Protein AF-A0A2B0JDZ2-F1 (afdb_monomer_lite)

Radius of gyration: 26.13 Å; chains: 1; bounding box: 60×70×42 Å

Foldseek 3Di:
DPPPQPCPLDVVQDDWDDFFDDFDDDDDDPVLVVLLVLLQVLLVCQWVLCWVVSVVLVVLSVVLSPDPDLVVSLVSLVVNLVSLVVSVVVCVVCLPPPRPDVLSNCLLVQCVLVSVLVSVLSVVVSCVSVPLDDPVRNVVSSVVSSVSSVVSLVSNLVSVVVCCVVSVHDRRRSCVVSNPDDDPGDDDTHGHDDDDWFWDQDARPDWLCVLQVRQVHHSVVQCVQVVNPDRDDDHRDTGDGNTPDDDDDDPDDLDDQDPLLVLLQVLLVVLAQQADDVLDQDSVHDAFQSSLQNSNCPSVNNDGADRAQQRNVVAADFDDPVSDDRQKKWWFDDPPDTHGIFTDHDPQKTWGQDNSGIDIDHCPDPRNVVGTDTIHDRDD

pLDDT: mean 74.45, std 18.08, range [28.39, 98.25]

Organism: Priestia megaterium (NCBI:txid1404)

Secondary structure (DSSP, 8-state):
-----THHHHHTT---S----------S-HHHHHHHHHHHHHHHHHHHHHHHHHHHHHHHHHHHTT---HHHHHHHHHHHHHHHHHHHHHHHHH-----S-HHHHTTTTSSHHHHHHHHHHHHHHHHHHHTSS-HHHHHHHHHHHHHHHHHHHHHHHHHHHHHHHHH-PPPPHHHHGGGT----S------------S-EE--TT--HHHHHHHTT--HHHHHHHTT-SSS---TT-EE-----------STTS-PPPHHHHHHHHHHHHTTTPPB-TT-EETTEE-HHHHHHHHHHHTTT-----SSHHHHTTSSEEE-GGG--TTPEEEEEETTEEEEEEEE-STTEEEEEETTEEEEEETTSHHHHHHEEEEEE---

Sequence (380 aa):
MKKEKLLVPFIAASVLVGASVTTPVFSHSAYAASSVSVYQKDVNSLADYYAPFYKTVEKKLKEIEGIKDDEKALAAYDQLADQIDQFLTKTDKNYAMNHLNSEADQLQGYLYDSLIALYNYIVDLEDYAYGDVSDAEFNKISANFEKEINAYNTQFQQKAKSYKTKRKVTFNANMSYLLDEDIQPSPTAPSTPADSNGTYTVKKGDTLTAVAKKYGMTVAELKKLNNLKTDALKVGQVLKVKSASAPSPAPAPQTSVSAKQQQIVSYAKTLIGKPYKYGGTTPKGFDVSGYTQYVYKNAGSNISIPRTVADQYKSGTDVKQNSLQAGDLVFFKNGKSVSVVGIYLDKQEFIYVSSKGVKTQSLSTAYWKNSYAGAKRIIK

Structure (mmCIF, N/CA/C/O backbone):
data_AF-A0A2B0JDZ2-F1
#
_entry.id   AF-A0A2B0JDZ2-F1
#
loop_
_atom_site.group_PDB
_atom_site.id
_atom_site.type_symbol
_atom_site.label_atom_id
_atom_site.label_alt_id
_atom_site.label_comp_id
_atom_site.label_asym_id
_atom_site.label_entity_id
_atom_site.label_seq_id
_atom_site.pdbx_PDB_ins_code
_atom_site.Cartn_x
_atom_site.Cartn_y
_atom_site.Cartn_z
_atom_site.occupancy
_atom_site.B_iso_or_equiv
_atom_site.auth_seq_id
_atom_site.auth_comp_id
_atom_site.auth_asym_id
_atom_site.auth_atom_id
_atom_site.pdbx_PDB_model_num
ATOM 1 N N . MET A 1 1 ? 4.228 33.538 -16.656 1.00 50.81 1 MET A N 1
ATOM 2 C CA . MET A 1 1 ? 4.684 33.400 -15.262 1.00 50.81 1 MET A CA 1
ATOM 3 C C . MET A 1 1 ? 5.861 34.337 -15.017 1.00 50.81 1 MET A C 1
ATOM 5 O O . MET A 1 1 ? 6.733 34.474 -15.872 1.00 50.81 1 MET A O 1
ATOM 9 N N . LYS A 1 2 ? 5.920 35.007 -13.855 1.00 41.16 2 LYS A N 1
ATOM 10 C CA . LYS A 1 2 ? 7.192 35.597 -13.392 1.00 41.16 2 LYS A CA 1
ATOM 11 C C . LYS A 1 2 ? 8.167 34.453 -13.082 1.00 41.16 2 LYS A C 1
ATOM 13 O O . LYS A 1 2 ? 7.737 33.353 -12.758 1.00 41.16 2 LYS A O 1
ATOM 18 N N . LYS A 1 3 ? 9.476 34.701 -13.190 1.00 44.41 3 LYS A N 1
ATOM 19 C CA . LYS A 1 3 ? 10.534 33.669 -13.110 1.00 44.41 3 LYS A CA 1
ATOM 20 C C . LYS A 1 3 ? 10.849 33.207 -11.676 1.00 44.41 3 LYS A C 1
ATOM 22 O O . LYS A 1 3 ? 12.017 33.095 -11.303 1.00 44.41 3 LYS A O 1
ATOM 27 N N . GLU A 1 4 ? 9.820 32.956 -10.878 1.00 47.09 4 GLU A N 1
ATOM 28 C CA . GLU A 1 4 ? 9.943 32.293 -9.582 1.00 47.09 4 GLU A CA 1
ATOM 29 C C . GLU A 1 4 ? 10.121 30.794 -9.850 1.00 47.09 4 GLU A C 1
ATOM 31 O O . GLU A 1 4 ? 9.241 30.104 -10.356 1.00 47.09 4 GLU A O 1
ATOM 36 N N . LYS A 1 5 ? 11.360 30.333 -9.661 1.00 50.22 5 LYS A N 1
ATOM 37 C CA . LYS A 1 5 ? 11.836 29.029 -10.129 1.00 50.22 5 LYS A CA 1
ATOM 38 C C . LYS A 1 5 ? 11.251 27.899 -9.278 1.00 50.22 5 LYS A C 1
ATOM 40 O O . LYS A 1 5 ? 11.572 27.828 -8.093 1.00 50.22 5 LYS A O 1
ATOM 45 N N . LEU A 1 6 ? 10.533 26.960 -9.899 1.00 50.97 6 LEU A N 1
ATOM 46 C CA . LEU A 1 6 ? 10.025 25.754 -9.223 1.00 50.97 6 LEU A CA 1
ATOM 47 C C . LEU A 1 6 ? 11.121 24.874 -8.594 1.00 50.97 6 LEU A C 1
ATOM 49 O O . LEU A 1 6 ? 10.815 24.105 -7.686 1.00 50.97 6 LEU A O 1
ATOM 53 N N . LEU A 1 7 ? 12.380 25.017 -9.034 1.00 45.81 7 LEU A N 1
ATOM 54 C CA . LEU A 1 7 ? 13.551 24.279 -8.545 1.00 45.81 7 LEU A CA 1
ATOM 55 C C . LEU A 1 7 ? 13.586 24.099 -7.016 1.00 45.81 7 LEU A C 1
ATOM 57 O O . LEU A 1 7 ? 13.922 23.022 -6.531 1.00 45.81 7 LEU A O 1
ATOM 61 N N . VAL A 1 8 ? 13.327 25.170 -6.257 1.00 40.78 8 VAL A N 1
ATOM 62 C CA . VAL A 1 8 ? 13.755 25.276 -4.850 1.00 40.78 8 VAL A CA 1
ATOM 63 C C . VAL A 1 8 ? 13.107 24.229 -3.927 1.00 40.78 8 VAL A C 1
ATOM 65 O O . VAL A 1 8 ? 13.860 23.445 -3.342 1.00 40.78 8 VAL A O 1
ATOM 68 N N . PRO A 1 9 ? 11.766 24.134 -3.811 1.00 45.25 9 PRO A N 1
ATOM 69 C CA . PRO A 1 9 ? 11.141 23.181 -2.896 1.00 45.25 9 PRO A CA 1
ATOM 70 C C . PRO A 1 9 ? 11.317 21.720 -3.335 1.00 45.25 9 PRO A C 1
ATOM 72 O O . PRO A 1 9 ? 11.381 20.831 -2.488 1.00 45.25 9 PRO A O 1
ATOM 75 N N . PHE A 1 10 ? 11.426 21.446 -4.642 1.00 42.94 10 PHE A N 1
ATOM 76 C CA . PHE A 1 10 ? 11.570 20.072 -5.128 1.00 42.94 10 PHE A CA 1
ATOM 77 C C . PHE A 1 10 ? 12.991 19.526 -4.939 1.00 42.94 10 PHE A C 1
ATOM 79 O O . PHE A 1 10 ? 13.158 18.377 -4.524 1.00 42.94 10 PHE A O 1
ATOM 86 N N . ILE A 1 11 ? 14.023 20.345 -5.182 1.00 38.47 11 ILE A N 1
ATOM 87 C CA . ILE A 1 11 ? 15.432 19.951 -5.008 1.00 38.47 11 ILE A CA 1
ATOM 88 C C . ILE A 1 11 ? 15.762 19.648 -3.539 1.00 38.47 11 ILE A C 1
ATOM 90 O O . ILE A 1 11 ? 16.586 18.775 -3.281 1.00 38.47 11 ILE A O 1
ATOM 94 N N . ALA A 1 12 ? 15.077 20.277 -2.577 1.00 39.03 12 ALA A N 1
ATOM 95 C CA . ALA A 1 12 ? 15.267 20.016 -1.146 1.00 39.03 12 ALA A CA 1
ATOM 96 C C . ALA A 1 12 ? 14.978 18.558 -0.714 1.00 39.03 12 ALA A C 1
ATOM 98 O O . ALA A 1 12 ? 15.456 18.131 0.335 1.00 39.03 12 ALA A O 1
ATOM 99 N N . ALA A 1 13 ? 14.229 17.787 -1.512 1.00 38.97 13 ALA A N 1
ATOM 100 C CA . ALA A 1 13 ? 13.914 16.380 -1.239 1.00 38.97 13 ALA A CA 1
ATOM 101 C C . ALA A 1 13 ? 14.207 15.427 -2.415 1.00 38.97 13 ALA A C 1
ATOM 103 O O . ALA A 1 13 ? 13.810 14.261 -2.366 1.00 38.97 13 ALA A O 1
ATOM 104 N N . SER A 1 14 ? 14.894 15.897 -3.466 1.00 39.44 14 SER A N 1
ATOM 105 C CA . SER A 1 14 ? 15.041 15.147 -4.722 1.00 39.44 14 SER A CA 1
ATOM 106 C C . SER A 1 14 ? 16.469 15.109 -5.254 1.00 39.44 14 SER A C 1
ATOM 108 O O . SER A 1 14 ? 16.944 16.052 -5.887 1.00 39.44 14 SER A O 1
ATOM 110 N N . VAL A 1 15 ? 17.094 13.940 -5.138 1.00 40.09 15 VAL A N 1
ATOM 111 C CA . VAL A 1 15 ? 18.116 13.473 -6.083 1.00 40.09 15 VAL A CA 1
ATOM 112 C C . VAL A 1 15 ? 17.868 12.004 -6.338 1.00 40.09 15 VAL A C 1
ATOM 114 O O . VAL A 1 15 ? 17.751 11.240 -5.384 1.00 40.09 15 VAL A O 1
ATOM 117 N N . LEU A 1 16 ? 17.907 11.573 -7.599 1.00 42.62 16 LEU A N 1
ATOM 118 C CA . LEU A 1 16 ? 18.257 10.192 -7.901 1.00 42.62 16 LEU A CA 1
ATOM 119 C C . LEU A 1 16 ? 18.940 10.005 -9.260 1.00 42.62 16 LEU A C 1
ATOM 121 O O . LEU A 1 16 ? 18.457 9.340 -10.179 1.00 42.62 16 LEU A O 1
ATOM 125 N N . VAL A 1 17 ? 20.202 10.429 -9.312 1.00 30.77 17 VAL A N 1
ATOM 126 C CA . VAL A 1 17 ? 21.227 9.749 -10.126 1.00 30.77 17 VAL A CA 1
ATOM 127 C C . VAL A 1 17 ? 21.518 8.365 -9.486 1.00 30.77 17 VAL A C 1
ATOM 129 O O . VAL A 1 17 ? 20.964 8.026 -8.442 1.00 30.77 17 VAL A O 1
ATOM 132 N N . GLY A 1 18 ? 22.271 7.467 -10.123 1.00 36.53 18 GLY A N 1
ATOM 133 C CA . GLY A 1 18 ? 22.670 6.199 -9.479 1.00 36.53 18 GLY A CA 1
ATOM 134 C C . GLY A 1 18 ? 23.781 6.394 -8.423 1.00 36.53 18 GLY A C 1
ATOM 135 O O . GLY A 1 18 ? 24.795 6.949 -8.841 1.00 36.53 18 GLY A O 1
ATOM 136 N N . ALA A 1 19 ? 23.699 6.034 -7.111 1.00 35.97 19 ALA A N 1
ATOM 137 C CA . ALA A 1 19 ? 23.333 4.763 -6.381 1.00 35.97 19 ALA A CA 1
ATOM 138 C C . ALA A 1 19 ? 24.567 3.858 -5.964 1.00 35.97 19 ALA A C 1
ATOM 140 O O . ALA A 1 19 ? 25.571 4.474 -5.642 1.00 35.97 19 ALA A O 1
ATOM 141 N N . SER A 1 20 ? 24.677 2.506 -5.817 1.00 34.69 20 SER A N 1
ATOM 142 C CA . SER A 1 20 ? 24.104 1.259 -6.416 1.00 34.69 20 SER A CA 1
ATOM 143 C C . SER A 1 20 ? 23.889 0.054 -5.444 1.00 34.69 20 SER A C 1
ATOM 145 O O . SER A 1 20 ? 23.858 0.220 -4.228 1.00 34.69 20 SER A O 1
ATOM 147 N N . VAL A 1 21 ? 23.778 -1.194 -5.955 1.00 34.66 21 VAL A N 1
ATOM 148 C CA . VAL A 1 21 ? 23.791 -2.459 -5.171 1.00 34.66 21 VAL A CA 1
ATOM 149 C C . VAL A 1 21 ? 25.214 -2.974 -4.878 1.00 34.66 21 VAL A C 1
ATOM 151 O O . VAL A 1 21 ? 25.936 -3.360 -5.794 1.00 34.66 21 VAL A O 1
ATOM 154 N N . THR A 1 22 ? 25.562 -3.118 -3.597 1.00 37.09 22 THR A N 1
ATOM 155 C CA . THR A 1 22 ? 26.542 -4.106 -3.105 1.00 37.09 22 THR A CA 1
ATOM 156 C C . THR A 1 22 ? 25.932 -4.868 -1.925 1.00 37.09 22 THR A C 1
ATOM 158 O O . THR A 1 22 ? 25.269 -4.285 -1.068 1.00 37.09 22 THR A O 1
ATOM 161 N N . THR A 1 23 ? 26.112 -6.190 -1.879 1.00 45.22 23 THR A N 1
ATOM 162 C CA . THR A 1 23 ? 25.596 -7.042 -0.792 1.00 45.22 23 THR A CA 1
ATOM 163 C C . THR A 1 23 ? 26.747 -7.501 0.106 1.00 45.22 23 THR A C 1
ATOM 165 O O . THR A 1 23 ? 27.585 -8.272 -0.371 1.00 45.22 23 THR A O 1
ATOM 168 N N . PRO A 1 24 ? 26.820 -7.093 1.387 1.00 40.03 24 PRO A N 1
ATOM 169 C CA . PRO A 1 24 ? 27.804 -7.654 2.307 1.00 40.03 24 PRO A CA 1
ATOM 170 C C . PRO A 1 24 ? 27.497 -9.131 2.584 1.00 40.03 24 PRO A C 1
ATOM 172 O O . PRO A 1 24 ? 26.352 -9.516 2.826 1.00 40.03 24 PRO A O 1
ATOM 175 N N . VAL A 1 25 ? 28.535 -9.966 2.556 1.00 36.34 25 VAL A N 1
ATOM 176 C 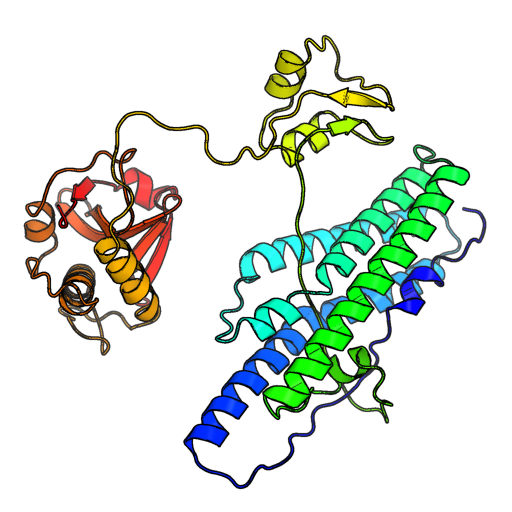CA . VAL A 1 25 ? 28.424 -11.405 2.820 1.00 36.34 25 VAL A CA 1
ATOM 177 C C . VAL A 1 25 ? 28.430 -11.644 4.331 1.00 36.34 25 VAL A C 1
ATOM 179 O O . VAL A 1 25 ? 29.441 -11.418 4.991 1.00 36.34 25 VAL A O 1
ATOM 182 N N . PHE A 1 26 ? 27.313 -12.124 4.883 1.00 44.72 26 PHE A N 1
ATOM 183 C CA . PHE A 1 26 ? 27.196 -12.466 6.305 1.00 44.72 26 PHE A CA 1
ATOM 184 C C . PHE A 1 26 ? 27.362 -13.972 6.554 1.00 44.72 26 PHE A C 1
ATOM 186 O O . PHE A 1 26 ? 26.640 -14.798 6.002 1.00 44.72 26 PHE A O 1
ATOM 193 N N . SER A 1 27 ? 28.288 -14.321 7.447 1.00 39.69 27 SER A N 1
ATOM 194 C CA . SER A 1 27 ? 28.737 -15.688 7.750 1.00 39.69 27 SER A CA 1
ATOM 195 C C . SER A 1 27 ? 28.073 -16.307 8.995 1.00 39.69 27 SER A C 1
ATOM 197 O O . SER A 1 27 ? 28.749 -16.852 9.862 1.00 39.69 27 SER A O 1
ATOM 199 N N . HIS A 1 28 ? 26.743 -16.213 9.112 1.00 41.97 28 HIS A N 1
ATOM 200 C CA . HIS A 1 28 ? 25.982 -16.757 10.252 1.00 41.97 28 HIS A CA 1
ATOM 201 C C . HIS A 1 28 ? 24.778 -17.612 9.802 1.00 41.97 28 HIS A C 1
ATOM 203 O O . HIS A 1 28 ? 24.464 -17.683 8.617 1.00 41.97 28 HIS A O 1
ATOM 209 N N . SER A 1 29 ? 24.155 -18.325 10.751 1.00 50.38 29 SER A N 1
ATOM 210 C CA . SER A 1 29 ? 23.296 -19.504 10.520 1.00 50.38 29 SER A CA 1
ATOM 211 C C . SER A 1 29 ? 22.207 -19.360 9.440 1.00 50.38 29 SER A C 1
ATOM 213 O O . SER A 1 29 ? 21.627 -18.294 9.236 1.00 50.38 29 SER A O 1
ATOM 215 N N . ALA A 1 30 ? 21.861 -20.479 8.789 1.00 38.38 30 ALA A N 1
ATOM 216 C CA . ALA A 1 30 ? 20.940 -20.516 7.646 1.00 38.38 30 ALA A CA 1
ATOM 217 C C . ALA A 1 30 ? 19.572 -19.842 7.899 1.00 38.38 30 ALA A C 1
ATOM 219 O O . ALA A 1 30 ? 19.013 -19.229 6.991 1.00 38.38 30 ALA A O 1
ATOM 220 N N . TYR A 1 31 ? 19.048 -19.891 9.130 1.00 39.59 31 TYR A N 1
ATOM 221 C CA . TYR A 1 31 ? 17.809 -19.194 9.499 1.00 39.59 31 TYR A CA 1
ATOM 222 C C . TYR A 1 31 ? 17.978 -17.662 9.501 1.00 39.59 31 TYR A C 1
ATOM 224 O O . TYR A 1 31 ? 17.143 -16.944 8.943 1.00 39.59 31 TYR A O 1
ATOM 232 N N . ALA A 1 32 ? 19.088 -17.156 10.051 1.00 46.41 32 ALA A N 1
ATOM 233 C CA . ALA A 1 32 ? 19.432 -15.736 10.002 1.00 46.41 32 ALA A CA 1
ATOM 234 C C . ALA A 1 32 ? 19.662 -15.274 8.552 1.00 46.41 32 ALA A C 1
ATOM 236 O O . ALA A 1 32 ? 19.074 -14.284 8.125 1.00 46.41 32 ALA A O 1
ATOM 237 N N . ALA A 1 33 ? 20.410 -16.046 7.756 1.00 49.31 33 ALA A N 1
ATOM 238 C CA . ALA A 1 33 ? 20.608 -15.764 6.333 1.00 49.31 33 ALA A CA 1
ATOM 239 C C . ALA A 1 33 ? 19.276 -15.715 5.554 1.00 49.31 33 ALA A C 1
ATOM 241 O O . ALA A 1 33 ? 19.054 -14.802 4.759 1.00 49.31 33 ALA A O 1
ATOM 242 N N . SER A 1 34 ? 18.349 -16.644 5.825 1.00 52.12 34 SER A N 1
ATOM 243 C CA . SER A 1 34 ? 17.035 -16.671 5.166 1.00 52.12 34 SER A CA 1
ATOM 244 C C . SER A 1 34 ? 16.142 -15.475 5.525 1.00 52.12 34 SER A C 1
ATOM 246 O O . SER A 1 34 ? 15.465 -14.936 4.651 1.00 52.12 34 SER A O 1
ATOM 248 N N . SER A 1 35 ? 16.167 -15.006 6.778 1.00 61.12 35 SER A N 1
ATOM 249 C CA . SER A 1 35 ? 15.350 -13.863 7.215 1.00 61.12 35 SER A CA 1
ATOM 250 C C . SER A 1 35 ? 15.928 -12.524 6.744 1.00 61.12 35 SER A C 1
ATOM 252 O O . SER A 1 35 ? 15.179 -11.680 6.254 1.00 61.12 35 SER A O 1
ATOM 254 N N . VAL A 1 36 ? 17.256 -12.365 6.766 1.00 63.78 36 VAL A N 1
ATOM 255 C CA . VAL A 1 36 ? 17.955 -11.229 6.134 1.00 63.78 36 VAL A CA 1
ATOM 256 C C . VAL A 1 36 ? 17.668 -11.183 4.626 1.00 63.78 36 VAL A C 1
ATOM 258 O O . VAL A 1 36 ? 17.375 -10.113 4.100 1.00 63.78 36 VAL A O 1
ATOM 261 N N . SER A 1 37 ? 17.649 -12.330 3.935 1.00 65.19 37 SER A N 1
ATOM 262 C CA . SER A 1 37 ? 17.289 -12.406 2.509 1.00 65.19 37 SER A CA 1
ATOM 263 C C . SER A 1 37 ? 15.854 -11.933 2.222 1.00 65.19 37 SER A C 1
ATOM 265 O O . SER A 1 37 ? 15.642 -11.210 1.247 1.00 65.19 37 SER A O 1
ATOM 267 N N . VAL A 1 38 ? 14.878 -12.255 3.083 1.00 70.12 38 VAL A N 1
ATOM 268 C CA . VAL A 1 38 ? 13.500 -11.736 2.964 1.00 70.12 38 VAL A CA 1
ATOM 269 C C . VAL A 1 38 ? 13.460 -10.218 3.155 1.00 70.12 38 VAL A C 1
ATOM 271 O O . VAL A 1 38 ? 12.915 -9.519 2.305 1.00 70.12 38 VAL A O 1
ATOM 274 N N . TYR A 1 39 ? 14.090 -9.681 4.204 1.00 81.38 39 TYR A N 1
ATOM 275 C CA . TYR A 1 39 ? 14.087 -8.232 4.452 1.00 81.38 39 TYR A CA 1
ATOM 276 C C . TYR A 1 39 ? 14.849 -7.435 3.385 1.00 81.38 39 TYR A C 1
ATOM 278 O O . TYR A 1 39 ? 14.461 -6.306 3.081 1.00 81.38 39 TYR A O 1
ATOM 286 N N . GLN A 1 40 ? 15.900 -8.018 2.798 1.00 77.19 40 GLN A N 1
ATOM 287 C CA . GLN A 1 40 ? 16.617 -7.441 1.663 1.00 77.19 40 GLN A CA 1
ATOM 288 C C . GLN A 1 40 ? 15.743 -7.449 0.406 1.00 77.19 40 GLN A C 1
ATOM 290 O O . GLN A 1 40 ? 15.742 -6.479 -0.344 1.00 77.19 40 GLN A O 1
ATOM 295 N N . LYS A 1 41 ? 14.962 -8.516 0.186 1.00 78.56 41 LYS A N 1
ATOM 296 C CA . LYS A 1 41 ? 13.999 -8.581 -0.916 1.00 78.56 41 LYS A CA 1
ATOM 297 C C . LYS A 1 41 ? 12.898 -7.530 -0.767 1.00 78.56 41 LYS A C 1
ATOM 299 O O . LYS A 1 41 ? 12.553 -6.915 -1.771 1.00 78.56 41 LYS A O 1
ATOM 304 N N . ASP A 1 42 ? 12.375 -7.301 0.438 1.00 79.31 42 ASP A N 1
ATOM 305 C CA . ASP A 1 42 ? 11.377 -6.250 0.684 1.00 79.31 42 ASP A CA 1
ATOM 306 C C . ASP A 1 42 ? 11.937 -4.864 0.319 1.00 79.31 42 ASP A C 1
ATOM 308 O O . ASP A 1 42 ? 11.357 -4.175 -0.518 1.00 79.31 42 ASP A O 1
ATOM 312 N N . VAL A 1 43 ? 13.120 -4.503 0.837 1.00 79.06 43 VAL A N 1
ATOM 313 C CA . VAL A 1 43 ? 13.807 -3.234 0.513 1.00 79.06 43 VAL A CA 1
ATOM 314 C C . VAL A 1 43 ? 14.110 -3.101 -0.980 1.00 79.06 43 VAL A C 1
ATOM 316 O O . VAL A 1 43 ? 13.842 -2.054 -1.564 1.00 79.06 43 VAL A O 1
ATOM 319 N N . ASN A 1 44 ? 14.622 -4.157 -1.617 1.00 76.88 44 ASN A N 1
ATOM 320 C CA . ASN A 1 44 ? 14.879 -4.143 -3.055 1.00 76.88 44 ASN A CA 1
ATOM 321 C C . ASN A 1 44 ? 13.577 -4.001 -3.861 1.00 76.88 44 ASN A C 1
ATOM 323 O O . ASN A 1 44 ? 13.575 -3.315 -4.869 1.00 76.88 44 ASN A O 1
ATOM 327 N N . SER A 1 45 ? 12.461 -4.584 -3.413 1.00 79.25 45 SER A N 1
ATOM 328 C CA . SER A 1 45 ? 11.176 -4.479 -4.122 1.00 79.25 45 SER A CA 1
ATOM 329 C C . SER A 1 45 ? 10.577 -3.071 -4.031 1.00 79.25 45 SER A C 1
ATOM 331 O O . SER A 1 45 ? 10.013 -2.593 -5.013 1.00 79.25 45 SER A O 1
ATOM 333 N N . LEU A 1 46 ? 10.728 -2.402 -2.878 1.00 80.00 46 LEU A N 1
ATOM 334 C CA . LEU A 1 46 ? 10.362 -0.991 -2.698 1.00 80.00 46 LEU A CA 1
ATOM 335 C C . LEU A 1 46 ? 11.206 -0.080 -3.577 1.00 80.00 46 LEU A C 1
ATOM 337 O O . LEU A 1 46 ? 10.666 0.773 -4.276 1.00 80.00 46 LEU A O 1
ATOM 341 N N . ALA A 1 47 ? 12.521 -0.302 -3.563 1.00 77.38 47 ALA A N 1
ATOM 342 C CA . ALA A 1 47 ? 13.432 0.357 -4.473 1.00 77.38 47 ALA A CA 1
ATOM 343 C C . ALA A 1 47 ? 12.934 0.167 -5.916 1.00 77.38 47 ALA A C 1
ATOM 345 O O . ALA A 1 47 ? 12.497 1.127 -6.546 1.00 77.38 47 ALA A O 1
ATOM 346 N N . ASP A 1 48 ? 12.952 -1.059 -6.436 1.00 77.50 48 ASP A N 1
ATOM 347 C CA . ASP A 1 48 ? 12.781 -1.347 -7.862 1.00 77.50 48 ASP A CA 1
ATOM 348 C C . ASP A 1 48 ? 11.410 -0.916 -8.426 1.00 77.50 48 ASP A C 1
ATOM 350 O O . ASP A 1 48 ? 11.340 -0.487 -9.580 1.00 77.50 48 ASP A O 1
ATOM 354 N N . TYR A 1 49 ? 10.321 -0.992 -7.643 1.00 81.94 49 TYR A N 1
ATOM 355 C CA . TYR A 1 49 ? 8.969 -0.667 -8.127 1.00 81.94 49 TYR A CA 1
ATOM 356 C C . TYR A 1 49 ? 8.786 0.822 -8.449 1.00 81.94 49 TYR A C 1
ATOM 358 O O . TYR A 1 49 ? 8.342 1.191 -9.539 1.00 81.94 49 TYR A O 1
ATOM 366 N N . TYR A 1 50 ? 9.130 1.682 -7.498 1.00 81.94 50 TYR A N 1
ATOM 367 C CA . TYR A 1 50 ? 8.878 3.121 -7.567 1.00 81.94 50 TYR A CA 1
ATOM 368 C C . TYR A 1 50 ? 9.953 3.895 -8.350 1.00 81.94 50 TYR A C 1
ATOM 370 O O . TYR A 1 50 ? 9.868 5.108 -8.564 1.00 81.94 50 TYR A O 1
ATOM 378 N N . ALA A 1 51 ? 10.984 3.188 -8.803 1.00 78.06 51 ALA A N 1
ATOM 379 C CA . ALA A 1 51 ? 12.250 3.797 -9.146 1.00 78.06 51 ALA A CA 1
ATOM 380 C C . ALA A 1 51 ? 12.375 4.541 -10.463 1.00 78.06 51 ALA A C 1
ATOM 382 O O . ALA A 1 51 ? 12.936 5.643 -10.460 1.00 78.06 51 ALA A O 1
ATOM 383 N N . PRO A 1 52 ? 11.913 3.980 -11.595 1.00 78.94 52 PRO A N 1
ATOM 384 C CA . PRO A 1 52 ? 11.938 4.718 -12.844 1.00 78.94 52 PRO A CA 1
ATOM 385 C C . PRO A 1 52 ? 11.066 5.969 -12.723 1.00 78.94 52 PRO A C 1
ATOM 387 O O . PRO A 1 52 ? 11.406 6.997 -13.295 1.00 78.94 52 PRO A O 1
ATOM 390 N N . PHE A 1 53 ? 10.000 5.902 -11.915 1.00 82.81 53 PHE A N 1
ATOM 391 C CA . PHE A 1 53 ? 9.031 6.976 -11.773 1.00 82.81 53 PHE A CA 1
ATOM 392 C C . PHE A 1 53 ? 9.633 8.254 -11.178 1.00 82.81 53 PHE A C 1
ATOM 394 O O . PHE A 1 53 ? 9.556 9.298 -11.819 1.00 82.81 53 PHE A O 1
ATOM 401 N N . TYR A 1 54 ? 10.325 8.179 -10.035 1.00 79.25 54 TYR A N 1
ATOM 402 C CA . TYR A 1 54 ? 10.992 9.359 -9.457 1.00 79.25 54 TYR A CA 1
ATOM 403 C C . TYR A 1 54 ? 11.993 10.007 -10.422 1.00 79.25 54 TYR A C 1
ATOM 405 O O . TYR A 1 54 ? 12.045 11.230 -10.531 1.00 79.25 54 TYR A O 1
ATOM 413 N N . LYS A 1 55 ? 12.736 9.203 -11.193 1.00 77.25 55 LYS A N 1
ATOM 414 C CA . LYS A 1 55 ? 13.679 9.709 -12.205 1.00 77.25 55 LYS A CA 1
ATOM 415 C C . LYS A 1 55 ? 12.969 10.328 -13.409 1.00 77.25 55 LYS A C 1
ATOM 417 O O . LYS A 1 55 ? 13.481 11.280 -13.990 1.00 77.25 55 LYS A O 1
ATOM 422 N N . THR A 1 56 ? 11.792 9.823 -13.777 1.00 81.88 56 THR A N 1
ATOM 423 C CA . THR A 1 56 ? 10.924 10.428 -14.796 1.00 81.88 56 THR A CA 1
ATOM 424 C C . THR A 1 56 ? 10.369 11.774 -14.329 1.00 81.88 56 THR A C 1
ATOM 426 O O . THR A 1 56 ? 10.406 12.723 -15.107 1.00 81.88 56 THR A O 1
ATOM 429 N N . VAL A 1 57 ? 9.930 11.886 -13.070 1.00 81.31 57 VAL A N 1
ATOM 430 C CA . VAL A 1 57 ? 9.463 13.142 -12.456 1.00 81.31 57 VAL A CA 1
ATOM 431 C C . VAL A 1 57 ? 10.598 14.171 -12.370 1.00 81.31 57 VAL A C 1
ATOM 433 O O . VAL A 1 57 ? 10.456 15.274 -12.893 1.00 81.31 57 VAL A O 1
ATOM 436 N N . GLU A 1 58 ? 11.751 13.799 -11.798 1.00 76.38 58 GLU A N 1
ATOM 437 C CA . GLU A 1 58 ? 12.930 14.675 -11.668 1.00 76.38 58 GLU A CA 1
ATOM 438 C C . GLU A 1 58 ? 13.407 15.188 -13.035 1.00 76.38 58 GLU A C 1
ATOM 440 O O . GLU A 1 58 ? 13.700 16.374 -13.199 1.00 76.38 58 GLU A O 1
ATOM 445 N N . LYS A 1 59 ? 13.444 14.304 -14.042 1.00 81.69 59 LYS A N 1
ATOM 446 C CA . LYS A 1 59 ? 13.770 14.680 -15.417 1.00 81.69 59 LYS A CA 1
ATOM 447 C C . LYS A 1 59 ? 12.729 15.645 -15.996 1.00 81.69 59 LYS A C 1
ATOM 449 O O . LYS A 1 59 ? 13.118 16.653 -16.577 1.00 81.69 59 LYS A O 1
ATOM 454 N N . LYS A 1 60 ? 11.432 15.347 -15.857 1.00 83.56 60 LYS A N 1
ATOM 455 C CA . LYS A 1 60 ? 10.359 16.165 -16.437 1.00 83.56 60 LYS A CA 1
ATOM 456 C C . LYS A 1 60 ? 10.326 17.569 -15.852 1.00 83.56 60 LYS A C 1
ATOM 458 O O . LYS A 1 60 ? 10.238 18.511 -16.625 1.00 83.56 60 LYS A O 1
ATOM 463 N N . LEU A 1 61 ? 10.476 17.732 -14.538 1.00 79.56 61 LEU A N 1
ATOM 464 C CA . LEU A 1 61 ? 10.543 19.062 -13.921 1.00 79.56 61 LEU A CA 1
ATOM 465 C C . LEU A 1 61 ? 11.702 19.889 -14.504 1.00 79.56 61 LEU A C 1
ATOM 467 O O . LEU A 1 61 ? 11.477 21.007 -14.956 1.00 79.56 61 LEU A O 1
ATOM 471 N N . LYS A 1 62 ? 12.894 19.294 -14.650 1.00 80.56 62 LYS A N 1
ATOM 472 C CA . LYS A 1 62 ? 14.055 19.935 -15.302 1.00 80.56 62 LYS A CA 1
ATOM 473 C C . LYS A 1 62 ? 13.832 20.263 -16.785 1.00 80.56 62 LYS A C 1
ATOM 475 O O . LYS A 1 62 ? 14.397 21.232 -17.288 1.00 80.56 62 LYS A O 1
ATOM 480 N N . GLU A 1 63 ? 13.032 19.471 -17.502 1.00 84.19 63 GLU A N 1
ATOM 481 C CA . GLU A 1 63 ? 12.622 19.780 -18.879 1.00 84.19 63 GLU A CA 1
ATOM 482 C C . GLU A 1 63 ? 11.638 20.964 -18.916 1.00 84.19 63 GLU A C 1
ATOM 484 O O . GLU A 1 63 ? 11.817 21.863 -19.738 1.00 84.19 63 GLU A O 1
ATOM 489 N N . ILE A 1 64 ? 10.658 21.016 -18.004 1.00 80.56 64 ILE A N 1
ATOM 490 C CA . ILE A 1 64 ? 9.644 22.085 -17.935 1.00 80.56 64 ILE A CA 1
ATOM 491 C C . ILE A 1 64 ? 10.264 23.420 -17.490 1.00 80.56 64 ILE A C 1
ATOM 493 O O . ILE A 1 64 ? 9.960 24.460 -18.067 1.00 80.56 64 ILE A O 1
ATOM 497 N N . GLU A 1 65 ? 11.215 23.400 -16.553 1.00 75.94 65 GLU A N 1
ATOM 498 C CA . GLU A 1 65 ? 12.019 24.565 -16.141 1.00 75.94 65 GLU A CA 1
ATOM 499 C C . GLU A 1 65 ? 12.807 25.211 -17.300 1.00 75.94 65 GLU A C 1
ATOM 501 O O . GLU A 1 65 ? 13.166 26.390 -17.235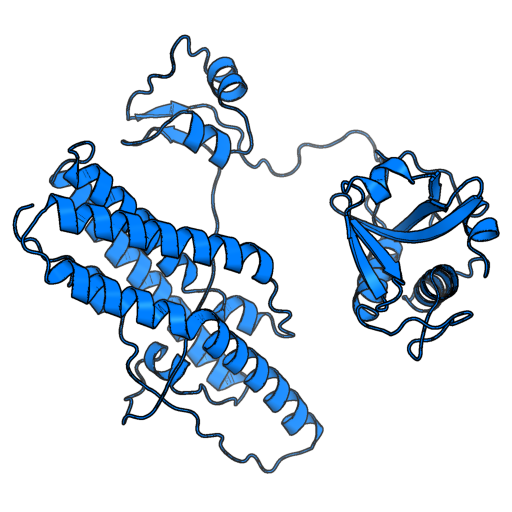 1.00 75.94 65 GLU A O 1
ATOM 506 N N . GLY A 1 66 ? 13.077 24.455 -18.372 1.00 78.88 66 GLY A N 1
ATOM 507 C CA . GLY A 1 66 ? 13.695 24.952 -19.602 1.00 78.88 66 GLY A CA 1
ATOM 508 C C . GLY A 1 66 ? 12.724 25.633 -20.577 1.00 78.88 66 GLY A C 1
ATOM 509 O O . GLY A 1 66 ? 13.172 26.304 -21.515 1.00 78.88 66 GLY A O 1
ATOM 510 N N . ILE A 1 67 ? 11.409 25.482 -20.385 1.00 82.56 67 ILE A N 1
ATOM 511 C CA . ILE A 1 67 ? 10.380 26.020 -21.279 1.00 82.56 67 ILE A CA 1
ATOM 512 C C . ILE A 1 67 ? 10.186 27.518 -20.995 1.00 82.56 67 ILE A C 1
ATOM 514 O O . ILE A 1 67 ? 9.855 27.939 -19.893 1.00 82.56 67 ILE A O 1
ATOM 518 N N . LYS A 1 68 ? 10.397 28.350 -22.023 1.00 84.31 68 LYS A N 1
ATOM 519 C CA . LYS A 1 68 ? 10.271 29.826 -21.958 1.00 84.31 68 LYS A CA 1
ATOM 520 C C . LYS A 1 68 ? 8.858 30.349 -22.248 1.00 84.31 68 LYS A C 1
ATOM 522 O O . LYS A 1 68 ? 8.653 31.558 -22.291 1.00 84.31 68 LYS A O 1
ATOM 527 N N . ASP A 1 69 ? 7.947 29.440 -22.551 1.00 86.94 69 ASP A N 1
ATOM 528 C CA . ASP A 1 69 ? 6.617 29.669 -23.099 1.00 86.94 69 ASP A CA 1
ATOM 529 C C . ASP A 1 69 ? 5.610 29.160 -22.066 1.00 86.94 69 ASP A C 1
ATOM 531 O O . ASP A 1 69 ? 5.571 27.966 -21.779 1.00 86.94 69 ASP A O 1
ATOM 535 N N . ASP A 1 70 ? 4.880 30.080 -21.438 1.00 78.31 70 ASP A N 1
ATOM 536 C CA . ASP A 1 70 ? 4.100 29.778 -20.234 1.00 78.31 70 ASP A CA 1
ATOM 537 C C . ASP A 1 70 ? 3.005 28.733 -20.486 1.00 78.31 70 ASP A C 1
ATOM 539 O O . ASP A 1 70 ? 2.840 27.811 -19.694 1.00 78.31 70 ASP A O 1
ATOM 543 N N . GLU A 1 71 ? 2.307 28.833 -21.618 1.00 83.25 71 GLU A N 1
ATOM 544 C CA . GLU A 1 71 ? 1.249 27.901 -22.021 1.00 83.25 71 GLU A CA 1
ATOM 545 C C . GLU A 1 71 ? 1.808 26.484 -22.233 1.00 83.25 71 GLU A C 1
ATOM 547 O O . GLU A 1 71 ? 1.231 25.505 -21.764 1.00 83.25 71 GLU A O 1
ATOM 552 N N . LYS A 1 72 ? 2.985 26.364 -22.866 1.00 85.00 72 LYS A N 1
ATOM 553 C CA . LYS A 1 72 ? 3.671 25.070 -23.045 1.00 85.00 72 LYS A CA 1
ATOM 554 C C . LYS A 1 72 ? 4.283 24.524 -21.758 1.00 85.00 72 LYS A C 1
ATOM 556 O O . LYS A 1 72 ? 4.462 23.312 -21.662 1.00 85.00 72 LYS A O 1
ATOM 561 N N . ALA A 1 73 ? 4.627 25.383 -20.799 1.00 80.00 73 ALA A N 1
ATOM 562 C CA . ALA A 1 73 ? 5.088 24.949 -19.487 1.00 80.00 73 ALA A CA 1
ATOM 563 C C . ALA A 1 73 ? 3.926 24.354 -18.677 1.00 80.00 73 ALA A C 1
ATOM 565 O O . ALA A 1 73 ? 4.061 23.250 -18.157 1.00 80.00 73 ALA A O 1
ATOM 566 N N . LEU A 1 74 ? 2.768 25.024 -18.659 1.00 78.31 74 LEU A N 1
ATOM 567 C CA . LEU A 1 74 ? 1.543 24.538 -18.008 1.00 78.31 74 LEU A CA 1
ATOM 568 C C . LEU A 1 74 ? 1.051 23.228 -18.626 1.00 78.31 74 LEU A C 1
ATOM 570 O O . LEU A 1 74 ? 0.974 22.232 -17.919 1.00 78.31 74 LEU A O 1
ATOM 574 N N . ALA A 1 75 ? 0.932 23.163 -19.956 1.00 84.38 75 ALA A N 1
ATOM 575 C CA . ALA A 1 75 ? 0.573 21.935 -20.676 1.00 84.38 75 ALA A CA 1
ATOM 576 C C . ALA A 1 75 ? 1.544 20.753 -20.455 1.00 84.38 75 ALA A C 1
ATOM 578 O O . ALA A 1 75 ? 1.249 19.619 -20.847 1.00 84.38 75 ALA A O 1
ATOM 579 N N . ALA A 1 76 ? 2.724 20.999 -19.874 1.00 83.25 76 ALA A N 1
ATOM 580 C CA . ALA A 1 76 ? 3.696 19.983 -19.491 1.00 83.25 76 ALA A CA 1
ATOM 581 C C . ALA A 1 76 ? 3.702 19.677 -17.975 1.00 83.25 76 ALA A C 1
ATOM 583 O O . ALA A 1 76 ? 4.091 18.560 -17.613 1.00 83.25 76 ALA A O 1
ATOM 584 N N . TYR A 1 77 ? 3.226 20.600 -17.126 1.00 81.50 77 TYR A N 1
ATOM 585 C CA . TYR A 1 77 ? 2.821 20.328 -15.741 1.00 81.50 77 TYR A CA 1
ATOM 586 C C . TYR A 1 77 ? 1.555 19.465 -15.701 1.00 81.50 77 TYR A C 1
ATOM 588 O O . TYR A 1 77 ? 1.621 18.408 -15.073 1.00 81.50 77 TYR A O 1
ATOM 596 N N . ASP A 1 78 ? 0.530 19.772 -16.512 1.00 81.88 78 ASP A N 1
ATOM 597 C CA . ASP A 1 78 ? -0.694 18.960 -16.639 1.00 81.88 78 ASP A CA 1
ATOM 598 C C . ASP A 1 78 ? -0.320 17.489 -16.896 1.00 81.88 78 ASP A C 1
ATOM 600 O O . ASP A 1 78 ? -0.702 16.571 -16.175 1.00 81.88 78 ASP A O 1
ATOM 604 N N . GLN A 1 79 ? 0.541 17.260 -17.898 1.00 88.44 79 GLN A N 1
ATOM 605 C CA . GLN A 1 79 ? 1.048 15.936 -18.283 1.00 88.44 79 GLN A CA 1
ATOM 606 C C . GLN A 1 79 ? 1.937 15.263 -17.227 1.00 88.44 79 GLN A C 1
ATOM 608 O O . GLN A 1 79 ? 2.208 14.063 -17.336 1.00 88.44 79 GLN A O 1
ATOM 613 N N . LEU A 1 80 ? 2.477 16.011 -16.267 1.00 85.56 80 LEU A N 1
ATOM 614 C CA . LEU A 1 80 ? 3.228 15.475 -15.137 1.00 85.56 80 LEU A CA 1
ATOM 615 C C . LEU A 1 80 ? 2.280 15.122 -13.983 1.00 85.56 80 LEU A C 1
ATOM 617 O O . LEU A 1 80 ? 2.407 14.021 -13.448 1.00 85.56 80 LEU A O 1
ATOM 621 N N . ALA A 1 81 ? 1.301 15.974 -13.666 1.00 81.00 81 ALA A N 1
ATOM 622 C CA . ALA A 1 81 ? 0.221 15.674 -12.728 1.00 81.00 81 ALA A CA 1
ATOM 623 C C . ALA A 1 81 ? -0.539 14.408 -13.157 1.00 81.00 81 ALA A C 1
ATOM 625 O O . ALA A 1 81 ? -0.662 13.474 -12.366 1.00 81.00 81 ALA A O 1
ATOM 626 N N . ASP A 1 82 ? -0.917 14.305 -14.435 1.00 85.50 82 ASP A N 1
ATOM 627 C CA . ASP A 1 82 ? -1.547 13.124 -15.044 1.00 85.50 82 ASP A CA 1
ATOM 628 C C . ASP A 1 82 ? -0.688 11.857 -14.886 1.00 85.50 82 ASP A C 1
ATOM 630 O O . ASP A 1 82 ? -1.192 10.761 -14.633 1.00 85.50 82 ASP A O 1
ATOM 634 N N . GLN A 1 83 ? 0.638 11.979 -15.025 1.00 87.81 83 GLN A N 1
ATOM 635 C CA . GLN A 1 83 ? 1.555 10.851 -14.849 1.00 87.81 83 GLN A CA 1
ATOM 636 C C . GLN A 1 83 ? 1.709 10.453 -13.380 1.00 87.81 83 GLN A C 1
ATOM 638 O O . GLN A 1 83 ? 1.856 9.260 -13.106 1.00 87.81 83 GLN A O 1
ATOM 643 N N . ILE A 1 84 ? 1.630 11.410 -12.450 1.00 83.94 84 ILE A N 1
ATOM 644 C CA . ILE A 1 84 ? 1.638 11.152 -11.008 1.00 83.94 84 ILE A CA 1
ATOM 645 C C . ILE A 1 84 ? 0.306 10.537 -10.566 1.00 83.94 84 ILE A C 1
ATOM 647 O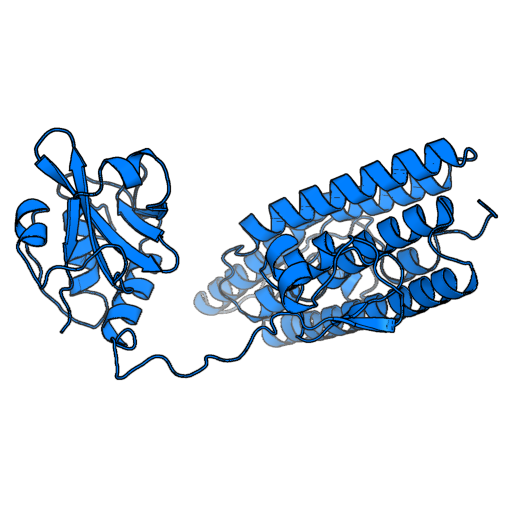 O . ILE A 1 84 ? 0.363 9.474 -9.957 1.00 83.94 84 ILE A O 1
ATOM 651 N N . ASP A 1 85 ? -0.869 11.064 -10.938 1.00 83.12 85 ASP A N 1
ATOM 652 C CA . ASP A 1 85 ? -2.154 10.402 -10.639 1.00 83.12 85 ASP A CA 1
ATOM 653 C C . ASP A 1 85 ? -2.200 8.997 -11.241 1.00 83.12 85 ASP A C 1
ATOM 655 O O . ASP A 1 85 ? -2.482 8.036 -10.531 1.00 83.12 85 ASP A O 1
ATOM 659 N N . GLN A 1 86 ? -1.836 8.822 -12.515 1.00 87.75 86 GLN A N 1
ATOM 660 C CA . GLN A 1 86 ? -1.803 7.489 -13.113 1.00 87.75 86 GLN A CA 1
ATOM 661 C C . GLN A 1 86 ? -0.845 6.540 -12.392 1.00 87.75 86 GLN A C 1
ATOM 663 O O . GLN A 1 86 ? -1.071 5.327 -12.418 1.00 87.75 86 GLN A O 1
ATOM 668 N N . PHE A 1 87 ? 0.245 7.049 -11.817 1.00 85.25 87 PHE A N 1
ATOM 669 C CA . PHE A 1 87 ? 1.179 6.250 -11.041 1.00 85.25 87 PHE A CA 1
ATOM 670 C C . PHE A 1 87 ? 0.614 5.932 -9.650 1.00 85.25 87 PHE A C 1
ATOM 672 O O . PHE A 1 87 ? 0.534 4.752 -9.323 1.00 85.25 87 PHE A O 1
ATOM 679 N N . LEU A 1 88 ? 0.095 6.915 -8.909 1.00 80.50 88 LEU A N 1
ATOM 680 C CA . LEU A 1 88 ? -0.621 6.748 -7.636 1.00 80.50 88 LEU A CA 1
ATOM 681 C C . LEU A 1 88 ? -1.801 5.769 -7.780 1.00 80.50 88 LEU A C 1
ATOM 683 O O . LEU A 1 88 ? -1.884 4.783 -7.062 1.00 80.50 88 LEU A O 1
ATOM 687 N N . THR A 1 89 ? -2.638 5.932 -8.804 1.00 79.00 89 THR A N 1
ATOM 688 C CA . THR A 1 89 ? -3.776 5.066 -9.162 1.00 79.00 89 THR A CA 1
ATOM 689 C C . THR A 1 89 ? -3.358 3.645 -9.594 1.00 79.00 89 THR A C 1
ATOM 691 O O . THR A 1 89 ? -4.183 2.719 -9.570 1.00 79.00 89 THR A O 1
ATOM 694 N N . LYS A 1 90 ? -2.103 3.426 -10.019 1.00 78.88 90 LYS A N 1
ATOM 695 C CA . LYS A 1 90 ? -1.508 2.081 -10.201 1.00 78.88 90 LYS A CA 1
ATOM 696 C C . LYS A 1 90 ? -0.921 1.569 -8.885 1.00 78.88 90 LYS A C 1
ATOM 698 O O . LYS A 1 90 ? -1.052 0.381 -8.599 1.00 78.88 90 LYS A O 1
ATOM 703 N N . THR A 1 91 ? -0.325 2.454 -8.091 1.00 64.56 91 THR A N 1
ATOM 704 C CA . THR A 1 91 ? 0.207 2.165 -6.766 1.00 64.56 91 THR A CA 1
ATOM 705 C C . THR A 1 91 ? -0.894 1.731 -5.819 1.00 64.56 91 THR A C 1
ATOM 707 O O . THR A 1 91 ? -0.763 0.632 -5.332 1.00 64.56 91 THR A O 1
ATOM 710 N N . ASP A 1 92 ? -2.004 2.445 -5.628 1.00 65.00 92 ASP A N 1
ATOM 711 C CA . ASP A 1 92 ? -3.129 2.050 -4.753 1.00 65.00 92 ASP A CA 1
ATOM 712 C C . ASP A 1 92 ? -3.580 0.588 -4.969 1.00 65.00 92 ASP A C 1
ATOM 714 O O . ASP A 1 92 ? -3.864 -0.156 -4.031 1.00 65.00 92 ASP A O 1
ATOM 718 N N . LYS A 1 93 ? -3.590 0.137 -6.230 1.00 60.41 93 LYS A N 1
ATOM 719 C CA . LYS A 1 93 ? -3.968 -1.234 -6.628 1.00 60.41 93 LYS A CA 1
ATOM 720 C C . LYS A 1 93 ? -2.883 -2.274 -6.330 1.00 60.41 93 LYS A C 1
ATOM 722 O O . LYS A 1 93 ? -3.198 -3.452 -6.179 1.00 60.41 93 LYS A O 1
ATOM 727 N N . ASN A 1 94 ? -1.634 -1.829 -6.244 1.00 55.53 94 ASN A N 1
ATOM 728 C CA . ASN A 1 94 ? -0.437 -2.607 -5.940 1.00 55.53 94 ASN A CA 1
ATOM 729 C C . ASN A 1 94 ? 0.152 -2.272 -4.554 1.00 55.53 94 ASN A C 1
ATOM 731 O O . ASN A 1 94 ? 1.218 -2.774 -4.233 1.00 55.53 94 ASN A O 1
ATOM 735 N N . TYR A 1 95 ? -0.504 -1.438 -3.737 1.00 47.16 95 TYR A N 1
ATOM 736 C CA . TYR A 1 95 ? 0.049 -0.881 -2.495 1.00 47.16 95 TYR A CA 1
ATOM 737 C C . TYR A 1 95 ? 0.163 -1.970 -1.423 1.00 47.16 95 TYR A C 1
ATOM 739 O O . TYR A 1 95 ? 1.017 -1.921 -0.549 1.00 47.16 95 TYR A O 1
ATOM 747 N N . ALA A 1 96 ? -0.611 -3.045 -1.572 1.00 49.19 96 ALA A N 1
ATOM 748 C CA . ALA A 1 96 ? -0.263 -4.349 -1.030 1.00 49.19 96 ALA A CA 1
ATOM 749 C C . ALA A 1 96 ? 0.778 -5.068 -1.920 1.00 49.19 96 ALA A C 1
ATOM 751 O O . ALA A 1 96 ? 0.537 -6.181 -2.406 1.00 49.19 96 ALA A O 1
ATOM 752 N N . MET A 1 97 ? 1.965 -4.472 -2.094 1.00 55.00 97 MET A N 1
ATOM 753 C CA . MET A 1 97 ? 3.166 -5.273 -2.318 1.00 55.00 97 MET A CA 1
ATOM 754 C C . MET A 1 97 ? 3.261 -6.147 -1.072 1.00 55.00 97 MET A C 1
ATOM 756 O O . MET A 1 97 ? 3.229 -5.639 0.044 1.00 55.00 97 MET A O 1
ATOM 760 N N . ASN A 1 98 ? 3.213 -7.472 -1.239 1.00 59.31 98 ASN A N 1
ATOM 761 C CA . ASN A 1 98 ? 2.980 -8.391 -0.118 1.00 59.31 98 ASN A CA 1
ATOM 762 C C . ASN A 1 98 ? 4.269 -8.603 0.693 1.00 59.31 98 ASN A C 1
ATOM 764 O O . ASN A 1 98 ? 4.845 -9.694 0.706 1.00 59.31 98 ASN A O 1
ATOM 768 N N . HIS A 1 99 ? 4.716 -7.528 1.336 1.00 59.41 99 HIS A N 1
ATOM 769 C CA . HIS A 1 99 ? 5.804 -7.501 2.288 1.00 59.41 99 HIS A CA 1
ATOM 770 C C . HIS A 1 99 ? 5.446 -8.337 3.514 1.00 59.41 99 HIS A C 1
ATOM 772 O O . HIS A 1 99 ? 4.300 -8.395 3.959 1.00 59.41 99 HIS A O 1
ATOM 778 N N . LEU A 1 100 ? 6.449 -9.011 4.072 1.00 64.31 100 LEU A N 1
ATOM 779 C CA . LEU A 1 100 ? 6.277 -9.849 5.264 1.00 64.31 100 LEU A CA 1
ATOM 780 C C . LEU A 1 100 ? 6.678 -9.094 6.544 1.00 64.31 100 LEU A C 1
ATOM 782 O O . LEU A 1 100 ? 6.908 -9.705 7.590 1.00 64.31 100 LEU A O 1
ATOM 786 N N . ASN A 1 101 ? 6.806 -7.767 6.455 1.00 73.81 101 ASN A N 1
ATOM 787 C CA . ASN A 1 101 ? 7.380 -6.914 7.484 1.00 73.81 101 ASN A CA 1
ATOM 788 C C . ASN A 1 101 ? 6.704 -5.534 7.500 1.00 73.81 101 ASN A C 1
ATOM 790 O O . ASN A 1 101 ? 6.943 -4.715 6.618 1.00 73.81 101 ASN A O 1
ATOM 794 N N . SER A 1 102 ? 5.960 -5.232 8.564 1.00 78.69 102 SER A N 1
ATOM 795 C CA . SER A 1 102 ? 5.288 -3.937 8.744 1.00 78.69 102 SER A CA 1
ATOM 796 C C . SER A 1 102 ? 6.232 -2.743 8.900 1.00 78.69 102 SER A C 1
ATOM 798 O O . SER A 1 102 ? 5.808 -1.595 8.792 1.00 78.69 102 SER A O 1
ATOM 800 N N . GLU A 1 103 ? 7.532 -2.970 9.119 1.00 81.56 103 GLU A N 1
ATOM 801 C CA . GLU A 1 103 ? 8.517 -1.893 9.027 1.00 81.56 103 GLU A CA 1
ATOM 802 C C . GLU A 1 103 ? 8.896 -1.548 7.578 1.00 81.56 103 GLU A C 1
ATOM 804 O O . GLU A 1 103 ? 9.417 -0.458 7.372 1.00 81.56 103 GLU A O 1
ATOM 809 N N . ALA A 1 104 ? 8.630 -2.432 6.606 1.00 80.25 104 ALA A N 1
ATOM 810 C CA . ALA A 1 104 ? 8.741 -2.155 5.172 1.00 80.25 104 ALA A CA 1
ATOM 811 C C . ALA A 1 104 ? 7.463 -1.489 4.634 1.00 80.25 104 ALA A C 1
ATOM 813 O O . ALA A 1 104 ? 7.578 -0.519 3.895 1.00 80.25 104 ALA A O 1
ATOM 814 N N . ASP A 1 105 ? 6.275 -1.884 5.112 1.00 80.81 105 ASP A N 1
ATOM 815 C CA . ASP A 1 105 ? 5.017 -1.145 4.872 1.00 80.81 105 ASP A CA 1
ATOM 816 C C . ASP A 1 105 ? 5.121 0.319 5.351 1.00 80.81 105 ASP A C 1
ATOM 818 O O . ASP A 1 105 ? 4.531 1.221 4.769 1.00 80.81 105 ASP A O 1
ATOM 822 N N . GLN A 1 106 ? 5.920 0.565 6.398 1.00 83.56 106 GLN A N 1
ATOM 823 C CA . GLN A 1 106 ? 6.258 1.902 6.904 1.00 83.56 106 GLN A CA 1
ATOM 824 C C . GLN A 1 106 ? 7.416 2.603 6.153 1.00 83.56 106 GLN A C 1
ATOM 826 O O . GLN A 1 106 ? 7.746 3.735 6.483 1.00 83.56 106 GLN A O 1
ATOM 831 N N . LEU A 1 107 ? 8.044 1.973 5.152 1.00 82.50 107 LEU A N 1
ATOM 832 C CA . LEU A 1 107 ? 9.068 2.570 4.265 1.00 82.50 107 LEU A CA 1
ATOM 833 C C . LEU A 1 107 ? 8.544 2.794 2.844 1.00 82.50 107 LEU A C 1
ATOM 835 O O . LEU A 1 107 ? 8.771 3.857 2.274 1.00 82.50 107 LEU A O 1
ATOM 839 N N . GLN A 1 108 ? 7.673 1.888 2.394 1.00 83.38 108 GLN A N 1
ATOM 840 C CA . GLN A 1 108 ? 6.515 2.204 1.555 1.00 83.38 108 GLN A CA 1
ATOM 841 C C . GLN A 1 108 ? 5.540 3.185 2.229 1.00 83.38 108 GLN A C 1
ATOM 843 O O . GLN A 1 108 ? 4.460 3.407 1.693 1.00 83.38 108 GLN A O 1
ATOM 848 N N . GLY A 1 109 ? 5.923 3.708 3.401 1.00 79.50 109 GLY A N 1
ATOM 849 C CA . GLY A 1 109 ? 5.151 4.416 4.399 1.00 79.50 109 GLY A CA 1
ATOM 850 C C . GLY A 1 109 ? 5.673 5.800 4.818 1.00 79.50 109 GLY A C 1
ATOM 851 O O . GLY A 1 109 ? 5.214 6.254 5.858 1.00 79.50 109 GLY A O 1
ATOM 852 N N . TYR A 1 110 ? 6.564 6.472 4.058 1.00 82.38 110 TYR A N 1
ATOM 853 C CA . TYR A 1 110 ? 6.843 7.923 4.238 1.00 82.38 110 TYR A CA 1
ATOM 854 C C . TYR A 1 110 ? 7.012 8.886 3.016 1.00 82.38 110 TYR A C 1
ATOM 856 O O . TYR A 1 110 ? 7.265 10.059 3.240 1.00 82.38 110 TYR A O 1
ATOM 864 N N . LEU A 1 111 ? 6.872 8.490 1.744 1.00 80.12 111 LEU A N 1
ATOM 865 C CA . LEU A 1 111 ? 7.150 9.307 0.538 1.00 80.12 111 LEU A CA 1
ATOM 866 C C . LEU A 1 111 ? 6.040 9.401 -0.556 1.00 80.12 111 LEU A C 1
ATOM 868 O O . LEU A 1 111 ? 6.212 10.174 -1.489 1.00 80.12 111 LEU A O 1
ATOM 872 N N . TYR A 1 112 ? 4.901 8.686 -0.515 1.00 82.00 112 TYR A N 1
ATOM 873 C CA . TYR A 1 112 ? 3.728 8.967 -1.414 1.00 82.00 112 TYR A CA 1
ATOM 874 C C . TYR A 1 112 ? 2.881 10.066 -0.842 1.00 82.00 112 TYR A C 1
ATOM 876 O O . TYR A 1 112 ? 2.149 10.699 -1.574 1.00 82.00 112 TYR A O 1
ATOM 884 N N . ASP A 1 113 ? 3.137 10.398 0.413 1.00 80.12 113 ASP A N 1
ATOM 885 C CA . ASP A 1 113 ? 2.791 11.638 1.033 1.00 80.12 113 ASP A CA 1
ATOM 886 C C . ASP A 1 113 ? 3.554 12.734 0.293 1.00 80.12 113 ASP A C 1
ATOM 888 O O . ASP A 1 113 ? 2.966 13.733 -0.086 1.00 80.12 113 ASP A O 1
ATOM 892 N N . SER A 1 114 ? 4.823 12.492 -0.060 1.00 79.50 114 SER A N 1
ATOM 893 C CA . SER A 1 114 ? 5.587 13.362 -0.954 1.00 79.50 114 SER A CA 1
ATOM 894 C C . SER A 1 114 ? 5.127 13.313 -2.418 1.00 79.50 114 SER A C 1
ATOM 896 O O . SER A 1 114 ? 5.144 14.361 -3.051 1.00 79.50 114 SER A O 1
ATOM 898 N N . LEU A 1 115 ? 4.665 12.179 -2.971 1.00 80.06 115 LEU A N 1
ATOM 899 C CA . LEU A 1 115 ? 4.049 12.154 -4.317 1.00 80.06 115 LEU A CA 1
ATOM 900 C C . LEU A 1 115 ? 2.666 12.826 -4.367 1.00 80.06 115 LEU A C 1
ATOM 902 O O . LEU A 1 115 ? 2.353 13.464 -5.364 1.00 80.06 115 LEU A O 1
ATOM 906 N N . ILE A 1 116 ? 1.846 12.709 -3.322 1.00 78.75 116 ILE A N 1
ATOM 907 C CA . ILE A 1 116 ? 0.531 13.351 -3.204 1.00 78.75 116 ILE A CA 1
ATOM 908 C C . ILE A 1 116 ? 0.703 14.831 -2.897 1.00 78.75 116 ILE A C 1
ATOM 910 O O . ILE A 1 116 ? 0.049 15.643 -3.536 1.00 78.75 116 ILE A O 1
ATOM 914 N N . ALA A 1 117 ? 1.603 15.206 -1.987 1.00 77.81 117 ALA A N 1
ATOM 915 C CA . ALA A 1 117 ? 1.956 16.602 -1.765 1.00 77.81 117 ALA A CA 1
ATOM 916 C C . ALA A 1 117 ? 2.515 17.230 -3.049 1.00 77.81 117 ALA A C 1
ATOM 918 O O . ALA A 1 117 ? 2.136 18.348 -3.370 1.00 77.81 117 ALA A O 1
ATOM 919 N N . LEU A 1 118 ? 3.336 16.505 -3.824 1.00 79.88 118 LEU A N 1
ATOM 920 C CA . LEU A 1 118 ? 3.815 16.962 -5.132 1.00 79.88 118 LEU A CA 1
ATOM 921 C C . LEU A 1 118 ? 2.678 17.103 -6.149 1.00 79.88 118 LEU A C 1
ATOM 923 O O . LEU A 1 118 ? 2.601 18.123 -6.819 1.00 79.88 118 LEU A O 1
ATOM 927 N N . TYR A 1 119 ? 1.805 16.100 -6.268 1.00 82.56 119 TYR A N 1
ATOM 928 C CA . TYR A 1 119 ? 0.646 16.145 -7.160 1.00 82.56 119 TYR A CA 1
ATOM 929 C C . TYR A 1 119 ? -0.257 17.340 -6.829 1.00 82.56 119 TYR A C 1
ATOM 931 O O . TYR A 1 119 ? -0.550 18.147 -7.704 1.00 82.56 119 TYR A O 1
ATOM 939 N N . ASN A 1 120 ? -0.619 17.498 -5.552 1.00 80.12 120 ASN A N 1
ATOM 940 C CA . ASN A 1 120 ? -1.410 18.628 -5.072 1.00 80.12 120 ASN A CA 1
ATOM 941 C C . ASN A 1 120 ? -0.695 19.960 -5.344 1.00 80.12 120 ASN A C 1
ATOM 943 O O . ASN A 1 120 ? -1.337 20.892 -5.801 1.00 80.12 120 ASN A O 1
ATOM 947 N N . TYR A 1 121 ? 0.623 20.043 -5.125 1.00 82.06 121 TYR A N 1
ATOM 948 C CA . TYR A 1 121 ? 1.404 21.258 -5.375 1.00 82.06 121 TYR A CA 1
ATOM 949 C C . TYR A 1 121 ? 1.476 21.640 -6.861 1.00 82.06 121 TYR A C 1
ATOM 951 O O . TYR A 1 121 ? 1.515 22.823 -7.183 1.00 82.06 121 TYR A O 1
ATOM 959 N N . ILE A 1 122 ? 1.487 20.657 -7.767 1.00 79.31 122 ILE A N 1
ATOM 960 C CA . ILE A 1 122 ? 1.425 20.905 -9.213 1.00 79.31 122 ILE A CA 1
ATOM 961 C C . ILE A 1 122 ? 0.032 21.434 -9.597 1.00 79.31 122 ILE A C 1
ATOM 963 O O . ILE A 1 122 ? -0.047 22.453 -10.277 1.00 79.31 122 ILE A O 1
ATOM 967 N N . VAL A 1 123 ? -1.045 20.844 -9.067 1.00 79.00 123 VAL A N 1
ATOM 968 C CA . VAL A 1 123 ? -2.424 21.329 -9.286 1.00 79.00 123 VAL A CA 1
ATOM 969 C C . VAL A 1 123 ? -2.644 22.729 -8.688 1.00 79.00 123 VAL A C 1
ATOM 971 O O . VAL A 1 123 ? -3.168 23.611 -9.360 1.00 79.00 123 VAL A O 1
ATOM 974 N N . ASP A 1 124 ? -2.169 22.988 -7.465 1.00 77.00 124 ASP A N 1
ATOM 975 C CA . ASP A 1 124 ? -2.213 24.317 -6.832 1.00 77.00 124 ASP A CA 1
ATOM 976 C C . ASP A 1 124 ? -1.415 25.378 -7.636 1.00 77.00 124 ASP A C 1
ATOM 978 O O . ASP A 1 124 ? -1.675 26.581 -7.529 1.00 77.00 124 ASP A O 1
ATOM 982 N N . LEU A 1 125 ? -0.424 24.950 -8.431 1.00 77.69 125 LEU A N 1
ATOM 983 C CA . LEU A 1 125 ? 0.386 25.802 -9.307 1.00 77.69 125 LEU A CA 1
ATOM 984 C C . LEU A 1 125 ? -0.288 26.058 -10.662 1.00 77.69 125 LEU A C 1
ATOM 986 O O . LEU A 1 125 ? -0.184 27.168 -11.186 1.00 77.69 125 LEU A O 1
ATOM 990 N N . GLU A 1 126 ? -0.998 25.070 -11.202 1.00 73.62 126 GLU A N 1
ATOM 991 C CA . GLU A 1 126 ? -1.882 25.219 -12.363 1.00 73.62 126 GLU A CA 1
ATOM 992 C C . GLU A 1 126 ? -3.014 26.211 -12.030 1.00 73.62 126 GLU A C 1
ATOM 994 O O . GLU A 1 126 ? -3.142 27.237 -12.703 1.00 73.62 126 GLU A O 1
ATOM 999 N N . ASP A 1 127 ? -3.725 26.014 -10.911 1.00 73.75 127 ASP A N 1
ATOM 1000 C CA . ASP A 1 127 ? -4.741 26.946 -10.390 1.00 73.75 127 ASP A CA 1
ATOM 1001 C C . ASP A 1 127 ? -4.172 28.366 -10.151 1.00 73.75 127 ASP A C 1
ATOM 1003 O O . ASP A 1 127 ? -4.840 29.372 -10.407 1.00 73.75 127 ASP A O 1
ATOM 1007 N N . TYR A 1 128 ? -2.919 28.497 -9.691 1.00 76.94 128 TYR A N 1
ATOM 1008 C CA . TYR A 1 128 ? -2.248 29.802 -9.571 1.00 76.94 128 TYR A CA 1
ATOM 1009 C C . TYR A 1 128 ? -1.965 30.451 -10.927 1.00 76.94 128 TYR A C 1
ATOM 1011 O O . TYR A 1 128 ? -2.167 31.655 -11.089 1.00 76.94 128 TYR A O 1
ATOM 1019 N N . ALA A 1 129 ? -1.536 29.675 -11.920 1.00 72.00 129 ALA A N 1
ATOM 1020 C CA . ALA A 1 129 ? -1.223 30.196 -13.243 1.00 72.00 129 ALA A CA 1
ATOM 1021 C C . ALA A 1 129 ? -2.470 30.609 -14.045 1.00 72.00 129 ALA A C 1
ATOM 1023 O O . ALA A 1 129 ? -2.390 31.555 -14.834 1.00 72.00 129 ALA A O 1
ATOM 1024 N N . TYR A 1 130 ? -3.617 29.964 -13.806 1.00 76.62 130 TYR A N 1
ATOM 1025 C CA . TYR A 1 130 ? -4.923 30.406 -14.313 1.00 76.62 130 TYR A CA 1
ATOM 1026 C C . TYR A 1 130 ? -5.532 31.574 -13.510 1.00 76.62 130 TYR A C 1
ATOM 1028 O O . TYR A 1 130 ? -6.440 32.248 -13.999 1.00 76.62 130 TYR A O 1
ATOM 1036 N N . GLY A 1 131 ? -4.978 31.890 -12.332 1.00 72.38 131 GLY A N 1
ATOM 1037 C CA . GLY A 1 131 ? -5.367 33.031 -11.492 1.00 72.38 131 GLY A CA 1
ATOM 1038 C C . GLY A 1 131 ? -6.437 32.725 -10.438 1.00 72.38 131 GLY A C 1
ATOM 1039 O O . GLY A 1 131 ? -6.911 33.643 -9.763 1.00 72.38 131 GLY A O 1
ATOM 1040 N N . ASP A 1 132 ? -6.805 31.454 -10.266 1.00 73.62 132 ASP A N 1
ATOM 1041 C CA . ASP A 1 132 ? -7.735 30.987 -9.235 1.00 73.62 132 ASP A CA 1
ATOM 1042 C C . ASP A 1 132 ? -7.092 30.970 -7.836 1.00 73.62 132 ASP A C 1
ATOM 1044 O O . ASP A 1 132 ? -7.785 31.168 -6.832 1.00 73.62 132 ASP A O 1
ATOM 1048 N N . VAL A 1 133 ? -5.762 30.844 -7.744 1.00 74.31 133 VAL A N 1
ATOM 1049 C CA . VAL A 1 133 ? -4.939 31.107 -6.541 1.00 74.31 133 VAL A CA 1
ATOM 1050 C C . VAL A 1 133 ? -4.257 32.486 -6.661 1.00 74.31 133 VAL A C 1
ATOM 1052 O O . VAL A 1 133 ? -4.035 32.982 -7.759 1.00 74.31 133 VAL A O 1
ATOM 1055 N N . SER A 1 134 ? -3.963 33.162 -5.540 1.00 83.50 134 SER A N 1
ATOM 1056 C CA . SER A 1 134 ? -3.266 34.468 -5.531 1.00 83.50 134 SER A CA 1
ATOM 1057 C C . SER A 1 134 ? -1.847 34.365 -4.969 1.00 83.50 134 SER A C 1
ATOM 1059 O O . SER A 1 134 ? -1.570 33.457 -4.191 1.00 83.50 134 SER A O 1
ATOM 1061 N N . ASP A 1 135 ? -0.961 35.319 -5.281 1.00 79.44 135 ASP A N 1
ATOM 1062 C CA . ASP A 1 135 ? 0.466 35.311 -4.907 1.00 79.44 135 ASP A CA 1
ATOM 1063 C C . ASP A 1 135 ? 0.685 34.984 -3.414 1.00 79.44 135 ASP A C 1
ATOM 1065 O O . ASP A 1 135 ? 1.529 34.163 -3.057 1.00 79.44 135 ASP A O 1
ATOM 1069 N N . ALA A 1 136 ? -0.101 35.592 -2.519 1.00 84.25 136 ALA A N 1
ATOM 1070 C CA . ALA A 1 136 ? 0.001 35.396 -1.068 1.00 84.25 136 ALA A CA 1
ATOM 1071 C C . ALA A 1 136 ? -0.511 34.023 -0.584 1.00 84.25 136 ALA A C 1
ATOM 1073 O O . ALA A 1 136 ? -0.136 33.559 0.494 1.00 84.25 136 ALA A O 1
ATOM 1074 N N . GLU A 1 137 ? -1.377 33.377 -1.363 1.00 80.56 137 GLU A N 1
ATOM 1075 C CA . GLU A 1 137 ? -1.899 32.037 -1.100 1.00 80.56 137 GLU A CA 1
ATOM 1076 C C . GLU A 1 137 ? -0.987 30.966 -1.711 1.00 80.56 137 GLU A C 1
ATOM 1078 O O . GLU A 1 137 ? -0.646 30.015 -1.013 1.00 80.56 137 GLU A O 1
ATOM 1083 N N . PHE A 1 138 ? -0.475 31.185 -2.926 1.00 78.44 138 PHE A N 1
ATOM 1084 C CA . PHE A 1 138 ? 0.552 30.355 -3.558 1.00 78.44 138 PHE A CA 1
ATOM 1085 C C . PHE A 1 138 ? 1.828 30.292 -2.706 1.00 78.44 138 PHE A C 1
ATOM 1087 O O . PHE A 1 138 ? 2.259 29.207 -2.337 1.00 78.44 138 PHE A O 1
ATOM 1094 N N . ASN A 1 139 ? 2.363 31.435 -2.253 1.00 80.69 139 ASN A N 1
ATOM 1095 C CA . ASN A 1 139 ? 3.522 31.460 -1.346 1.00 80.69 139 ASN A CA 1
ATOM 1096 C C . ASN A 1 139 ? 3.275 30.681 -0.035 1.00 80.69 139 ASN A C 1
ATOM 1098 O O . ASN A 1 139 ? 4.184 30.058 0.513 1.00 80.69 139 ASN A O 1
ATOM 1102 N N . LYS A 1 140 ? 2.035 30.684 0.472 1.00 82.19 140 LYS A N 1
ATOM 1103 C CA . LYS A 1 140 ? 1.641 29.900 1.651 1.00 82.19 140 LYS A CA 1
ATOM 1104 C C . LYS A 1 140 ? 1.527 28.405 1.333 1.00 82.19 140 LYS A C 1
ATOM 1106 O O . LYS A 1 140 ? 1.853 27.589 2.191 1.00 82.19 140 LYS A O 1
ATOM 1111 N N . ILE A 1 141 ? 1.070 28.046 0.135 1.00 78.88 141 ILE A N 1
ATOM 1112 C CA . ILE A 1 141 ? 1.042 26.670 -0.367 1.00 78.88 141 ILE A CA 1
ATOM 1113 C C . ILE A 1 141 ? 2.475 26.144 -0.516 1.00 78.88 141 ILE A C 1
ATOM 1115 O O . ILE A 1 141 ? 2.784 25.130 0.103 1.00 78.88 141 ILE A O 1
ATOM 1119 N N . SER A 1 142 ? 3.379 26.868 -1.187 1.00 77.88 142 SER A N 1
ATOM 1120 C CA . SER A 1 142 ? 4.802 26.507 -1.301 1.00 77.88 142 SER A CA 1
ATOM 1121 C C . SER A 1 142 ? 5.465 26.315 0.068 1.00 77.88 142 SER A C 1
ATOM 1123 O O . SER A 1 142 ? 6.098 25.289 0.300 1.00 77.88 142 SER A O 1
ATOM 1125 N N . ALA A 1 143 ? 5.256 27.234 1.018 1.00 79.12 143 ALA A N 1
ATOM 1126 C CA . ALA A 1 143 ? 5.817 27.117 2.368 1.00 79.12 143 ALA A CA 1
ATOM 1127 C C . ALA A 1 143 ? 5.232 25.942 3.186 1.00 79.12 143 ALA A C 1
ATOM 1129 O O . ALA A 1 143 ? 5.926 25.365 4.028 1.00 79.12 143 ALA A O 1
ATOM 1130 N N . ASN A 1 144 ? 3.969 25.559 2.956 1.00 80.12 144 ASN A N 1
ATOM 1131 C CA . ASN A 1 144 ? 3.397 24.345 3.551 1.00 80.12 144 ASN A CA 1
ATOM 1132 C C . ASN A 1 144 ? 3.959 23.084 2.883 1.00 80.12 144 ASN A C 1
ATOM 1134 O O . ASN A 1 144 ? 4.346 22.160 3.591 1.00 80.12 144 ASN A O 1
ATOM 1138 N N . PHE A 1 145 ? 4.054 23.070 1.551 1.00 78.94 145 PHE A N 1
ATOM 1139 C CA . PHE A 1 145 ? 4.620 21.976 0.764 1.00 78.94 145 PHE A CA 1
ATOM 1140 C C . PHE A 1 145 ? 6.064 21.681 1.189 1.00 78.94 145 PHE A C 1
ATOM 1142 O O . PHE A 1 145 ? 6.358 20.550 1.564 1.00 78.94 145 PHE A O 1
ATOM 1149 N N . GLU A 1 146 ? 6.935 22.695 1.267 1.00 75.06 146 GLU A N 1
ATOM 1150 C CA . GLU A 1 146 ? 8.299 22.553 1.799 1.00 75.06 146 GLU A CA 1
ATOM 1151 C C . GLU A 1 146 ? 8.309 21.930 3.199 1.00 75.06 146 GLU A C 1
ATOM 1153 O O . GLU A 1 146 ? 9.076 21.006 3.477 1.00 75.06 146 GLU A O 1
ATOM 1158 N N . LYS A 1 147 ? 7.451 22.415 4.100 1.00 79.81 147 LYS A N 1
ATOM 1159 C CA . LYS A 1 147 ? 7.381 21.938 5.484 1.00 79.81 147 LYS A CA 1
ATOM 1160 C C . LYS A 1 147 ? 6.908 20.484 5.578 1.00 79.81 147 LYS A C 1
ATOM 1162 O O . LYS A 1 147 ? 7.472 19.713 6.355 1.00 79.81 147 LYS A O 1
ATOM 1167 N N . GLU A 1 148 ? 5.879 20.116 4.822 1.00 78.56 148 GLU A N 1
ATOM 1168 C CA . GLU A 1 148 ? 5.313 18.767 4.803 1.00 78.56 148 GLU A CA 1
ATOM 1169 C C . GLU A 1 148 ? 6.306 17.784 4.168 1.00 78.56 148 GLU A C 1
ATOM 1171 O O . GLU A 1 148 ? 6.673 16.798 4.805 1.00 78.56 148 GLU A O 1
ATOM 1176 N N . ILE A 1 149 ? 6.862 18.107 2.996 1.00 75.88 149 ILE A N 1
ATOM 1177 C CA . ILE A 1 149 ? 7.909 17.325 2.320 1.00 75.88 149 ILE A CA 1
ATOM 1178 C C . ILE A 1 149 ? 9.118 17.069 3.231 1.00 75.88 149 ILE A C 1
ATOM 1180 O O . ILE A 1 149 ? 9.558 15.924 3.363 1.00 75.88 149 ILE A O 1
ATOM 1184 N N . ASN A 1 150 ? 9.625 18.097 3.919 1.00 75.62 150 ASN A N 1
ATOM 1185 C CA . ASN A 1 150 ? 10.741 17.937 4.855 1.00 75.62 150 ASN A CA 1
ATOM 1186 C C . ASN A 1 150 ? 10.376 17.060 6.066 1.00 75.62 150 ASN A C 1
ATOM 1188 O O . ASN A 1 150 ? 11.205 16.265 6.520 1.00 75.62 150 ASN A O 1
ATOM 1192 N N . ALA A 1 151 ? 9.141 17.141 6.574 1.00 78.75 151 ALA A N 1
ATOM 1193 C CA . ALA A 1 151 ? 8.666 16.273 7.652 1.00 78.75 151 ALA A CA 1
ATOM 1194 C C . ALA A 1 151 ? 8.541 14.803 7.208 1.00 78.75 151 ALA A C 1
ATOM 1196 O O . ALA A 1 151 ? 8.884 13.901 7.978 1.00 78.75 151 ALA A O 1
ATOM 1197 N N . TYR A 1 152 ? 8.092 14.559 5.977 1.00 80.50 152 TYR A N 1
ATOM 1198 C CA . TYR A 1 152 ? 7.989 13.228 5.378 1.00 80.50 152 TYR A CA 1
ATOM 1199 C C . TYR A 1 152 ? 9.367 12.604 5.112 1.00 80.50 152 TYR A C 1
ATOM 1201 O O . TYR A 1 152 ? 9.630 11.493 5.576 1.00 80.50 152 TYR A O 1
ATOM 1209 N N . ASN A 1 153 ? 10.300 13.348 4.504 1.00 76.25 153 ASN A N 1
ATOM 1210 C CA . ASN A 1 153 ? 11.693 12.916 4.331 1.00 76.25 153 ASN A CA 1
ATOM 1211 C C . ASN A 1 153 ? 12.359 12.595 5.686 1.00 76.25 153 ASN A C 1
ATOM 1213 O O . ASN A 1 153 ? 12.943 11.527 5.866 1.00 76.25 153 ASN A O 1
ATOM 1217 N N . THR A 1 154 ? 12.187 13.463 6.691 1.00 79.50 154 THR A N 1
ATOM 1218 C CA . THR A 1 154 ? 12.719 13.241 8.049 1.00 79.50 154 THR A CA 1
ATOM 1219 C C . THR A 1 154 ? 12.206 11.934 8.666 1.00 79.50 154 THR A C 1
ATOM 1221 O O . THR A 1 154 ? 12.983 11.169 9.244 1.00 79.50 154 THR A O 1
ATOM 1224 N N . GLN A 1 155 ? 10.909 11.644 8.534 1.00 80.62 155 GLN A N 1
ATOM 1225 C CA . GLN A 1 155 ? 10.318 10.406 9.047 1.00 80.62 155 GLN A CA 1
ATOM 1226 C C . GLN A 1 155 ? 10.785 9.174 8.258 1.00 80.62 155 GLN A C 1
ATOM 1228 O O . GLN A 1 155 ? 11.145 8.166 8.877 1.00 80.62 155 GLN A O 1
ATOM 1233 N N . PHE A 1 156 ? 10.889 9.277 6.926 1.00 84.50 156 PHE A N 1
ATOM 1234 C CA . PHE A 1 156 ? 11.479 8.235 6.086 1.00 84.50 156 PHE A CA 1
ATOM 1235 C C . PHE A 1 156 ? 12.895 7.880 6.562 1.00 84.50 156 PHE A C 1
ATOM 1237 O O . PHE A 1 156 ? 13.174 6.718 6.876 1.00 84.50 156 PHE A O 1
ATOM 1244 N N . GLN A 1 157 ? 13.775 8.880 6.688 1.00 81.06 157 GLN A N 1
ATOM 1245 C CA . GLN A 1 157 ? 15.158 8.681 7.116 1.00 81.06 157 GLN A CA 1
ATOM 1246 C C . GLN A 1 157 ? 15.248 7.985 8.475 1.00 81.06 157 GLN A C 1
ATOM 1248 O O . GLN A 1 157 ? 16.003 7.023 8.634 1.00 81.06 157 GLN A O 1
ATOM 1253 N N . GLN A 1 158 ? 14.484 8.455 9.467 1.00 83.81 158 GLN A N 1
ATOM 1254 C CA . GLN A 1 158 ? 14.467 7.865 10.808 1.00 83.81 158 GLN A CA 1
ATOM 1255 C C . GLN A 1 158 ? 14.004 6.404 10.764 1.00 83.81 158 GLN A C 1
ATOM 1257 O O . GLN A 1 158 ? 14.626 5.531 11.383 1.00 83.81 158 GLN A O 1
ATOM 1262 N N . LYS A 1 159 ? 12.954 6.107 9.988 1.00 85.19 159 LYS A N 1
ATOM 1263 C CA . LYS A 1 159 ? 12.443 4.746 9.812 1.00 85.19 159 LYS A CA 1
ATOM 1264 C C . LYS A 1 159 ? 13.475 3.838 9.141 1.00 85.19 159 LYS A C 1
ATOM 1266 O O . LYS A 1 159 ? 13.700 2.726 9.623 1.00 85.19 159 LYS A O 1
ATOM 1271 N N . ALA A 1 160 ? 14.144 4.309 8.092 1.00 82.62 160 ALA A N 1
ATOM 1272 C CA . ALA A 1 160 ? 15.128 3.537 7.339 1.00 82.62 160 ALA A CA 1
ATOM 1273 C C . ALA A 1 160 ? 16.422 3.306 8.144 1.00 82.62 160 ALA A C 1
ATOM 1275 O O . ALA A 1 160 ? 16.891 2.169 8.238 1.00 82.62 160 ALA A O 1
ATOM 1276 N N . LYS A 1 161 ? 16.932 4.326 8.851 1.00 83.50 161 LYS A N 1
ATOM 1277 C CA . LYS A 1 161 ? 18.048 4.198 9.813 1.00 83.50 161 LYS A CA 1
ATOM 1278 C C . LYS A 1 161 ? 17.707 3.189 10.927 1.00 83.50 161 LYS A C 1
ATOM 1280 O O . LYS A 1 161 ? 18.537 2.343 11.276 1.00 83.50 161 LYS A O 1
ATOM 1285 N N . SER A 1 162 ? 16.459 3.174 11.415 1.00 83.94 162 SER A N 1
ATOM 1286 C CA . SER A 1 162 ? 15.958 2.148 12.348 1.00 83.94 162 SER A CA 1
ATOM 1287 C C . SER A 1 162 ? 15.936 0.741 11.724 1.00 83.94 162 SER A C 1
ATOM 1289 O O . SER A 1 162 ? 16.398 -0.215 12.352 1.00 83.94 162 SER A O 1
ATOM 1291 N N . TYR A 1 163 ? 15.461 0.608 10.480 1.00 84.19 163 TYR A N 1
ATOM 1292 C CA . TYR A 1 163 ? 15.387 -0.659 9.740 1.00 84.19 163 TYR A CA 1
ATOM 1293 C C . TYR A 1 163 ? 16.777 -1.279 9.527 1.00 84.19 163 TYR A C 1
ATOM 1295 O O . TYR A 1 163 ? 16.999 -2.419 9.940 1.00 84.19 163 TYR A O 1
ATOM 1303 N N . LYS A 1 164 ? 17.740 -0.505 8.999 1.00 80.25 164 LYS A N 1
ATOM 1304 C CA . LYS A 1 164 ? 19.159 -0.894 8.830 1.00 80.25 164 LYS A CA 1
ATOM 1305 C C . LYS A 1 164 ? 19.737 -1.435 10.144 1.00 80.25 164 LYS A C 1
ATOM 1307 O O . LYS A 1 164 ? 20.272 -2.544 10.205 1.00 80.25 164 LYS A O 1
ATOM 1312 N N . THR A 1 165 ? 19.535 -0.685 11.228 1.00 84.62 165 THR A N 1
ATOM 1313 C CA . THR A 1 165 ? 20.074 -0.991 12.562 1.00 84.62 165 THR A CA 1
ATOM 1314 C C . THR A 1 165 ? 19.482 -2.264 13.173 1.00 84.62 165 THR A C 1
ATOM 1316 O O . THR A 1 165 ? 20.236 -3.086 13.704 1.00 84.62 165 THR A O 1
ATOM 1319 N N . LYS A 1 166 ? 18.156 -2.451 13.092 1.00 83.94 166 LYS A N 1
ATOM 1320 C CA . LYS A 1 166 ? 17.433 -3.612 13.646 1.00 83.94 166 LYS A CA 1
ATOM 1321 C C . LYS A 1 166 ? 17.611 -4.884 12.819 1.00 83.94 166 LYS A C 1
ATOM 1323 O O . LYS A 1 166 ? 17.794 -5.958 13.382 1.00 83.94 166 LYS A O 1
ATOM 1328 N N . ARG A 1 167 ? 17.498 -4.771 11.492 1.00 81.00 167 ARG A N 1
ATOM 1329 C CA . ARG A 1 167 ? 17.350 -5.907 10.565 1.00 81.00 167 ARG A CA 1
ATOM 1330 C C . ARG A 1 167 ? 18.666 -6.351 9.917 1.00 81.00 167 ARG A C 1
ATOM 1332 O O . ARG A 1 167 ? 18.682 -7.398 9.282 1.00 81.00 167 ARG A O 1
ATOM 1339 N N . LYS A 1 168 ? 19.751 -5.580 10.090 1.00 77.19 168 LYS A N 1
ATOM 1340 C CA . LYS A 1 168 ? 21.110 -5.847 9.565 1.00 77.19 168 LYS A CA 1
ATOM 1341 C C . LYS A 1 168 ? 21.184 -6.029 8.039 1.00 77.19 168 LYS A C 1
ATOM 1343 O O . LYS A 1 168 ? 22.119 -6.640 7.533 1.00 77.19 168 LYS A O 1
ATOM 1348 N N . VAL A 1 169 ? 20.216 -5.472 7.316 1.00 73.44 169 VAL A N 1
ATOM 1349 C CA . VAL A 1 169 ? 20.202 -5.403 5.848 1.00 73.44 169 VAL A CA 1
ATOM 1350 C C . VAL A 1 169 ? 20.802 -4.095 5.358 1.00 73.44 169 VAL A C 1
ATOM 1352 O O . VAL A 1 169 ? 20.708 -3.062 6.025 1.00 73.44 169 VAL A O 1
ATOM 1355 N N . THR A 1 170 ? 21.395 -4.151 4.171 1.00 70.94 170 THR A N 1
ATOM 1356 C CA . THR A 1 170 ? 22.011 -3.002 3.513 1.00 70.94 170 THR A CA 1
ATOM 1357 C C . THR A 1 170 ? 21.018 -2.414 2.531 1.00 70.94 170 THR A C 1
ATOM 1359 O O . THR A 1 170 ? 20.503 -3.113 1.663 1.00 70.94 170 THR A O 1
ATOM 1362 N N . PHE A 1 171 ? 20.756 -1.117 2.637 1.00 73.44 171 PHE A N 1
ATOM 1363 C CA . PHE A 1 171 ? 20.066 -0.420 1.564 1.00 73.44 171 PHE A CA 1
ATOM 1364 C C . PHE A 1 171 ? 20.971 -0.417 0.326 1.00 73.44 171 PHE A C 1
ATOM 1366 O O . PHE A 1 171 ? 22.141 -0.043 0.393 1.00 73.44 171 PHE A O 1
ATOM 1373 N N . ASN A 1 172 ? 20.427 -0.869 -0.802 1.00 68.94 172 ASN A N 1
ATOM 1374 C CA . ASN A 1 172 ? 20.955 -0.502 -2.109 1.00 68.94 172 ASN A CA 1
ATOM 1375 C C . ASN A 1 172 ? 20.946 1.041 -2.191 1.00 68.94 172 ASN A C 1
ATOM 1377 O O . ASN A 1 172 ? 20.061 1.670 -1.618 1.00 68.94 172 ASN A O 1
ATOM 1381 N N . ALA A 1 173 ? 21.910 1.688 -2.850 1.00 63.56 173 ALA A N 1
ATOM 1382 C CA . ALA A 1 173 ? 22.062 3.147 -2.716 1.00 63.56 173 ALA A CA 1
ATOM 1383 C C . ALA A 1 173 ? 21.027 3.983 -3.492 1.00 63.56 173 ALA A C 1
ATOM 1385 O O . ALA A 1 173 ? 20.765 5.134 -3.159 1.00 63.56 173 ALA A O 1
ATOM 1386 N N . ASN A 1 174 ? 20.328 3.319 -4.405 1.00 66.19 174 ASN A N 1
ATOM 1387 C CA . ASN A 1 174 ? 18.878 3.302 -4.579 1.00 66.19 174 ASN A CA 1
ATOM 1388 C C . ASN A 1 174 ? 18.063 4.027 -3.478 1.00 66.19 174 ASN A C 1
ATOM 1390 O O . ASN A 1 174 ? 17.398 5.024 -3.746 1.00 66.19 174 ASN A O 1
ATOM 1394 N N . MET A 1 175 ? 18.165 3.525 -2.249 1.00 70.81 175 MET A N 1
ATOM 1395 C CA . MET A 1 175 ? 17.538 4.011 -1.025 1.00 70.81 175 MET A CA 1
ATOM 1396 C C . MET A 1 175 ? 18.538 4.693 -0.076 1.00 70.81 175 MET A C 1
ATOM 1398 O O . MET A 1 175 ? 18.111 5.482 0.759 1.00 70.81 175 MET A O 1
ATOM 1402 N N . SER A 1 176 ? 19.850 4.424 -0.173 1.00 66.38 176 SER A N 1
ATOM 1403 C CA . SER A 1 176 ? 20.855 5.110 0.666 1.00 66.38 176 SER A CA 1
ATOM 1404 C C . SER A 1 176 ? 20.965 6.608 0.386 1.00 66.38 176 SER A C 1
ATOM 1406 O O . SER A 1 176 ? 21.394 7.335 1.276 1.00 66.38 176 SER A O 1
ATOM 1408 N N . TYR A 1 177 ? 20.533 7.096 -0.789 1.00 59.34 177 TYR A N 1
ATOM 1409 C CA . TYR A 1 177 ? 20.420 8.546 -0.996 1.00 59.34 177 TYR A CA 1
ATOM 1410 C C . TYR A 1 177 ? 19.457 9.161 0.027 1.00 59.34 177 TYR A C 1
ATOM 1412 O O . TYR A 1 177 ? 19.776 10.142 0.688 1.00 59.34 177 TYR A O 1
ATOM 1420 N N . LEU A 1 178 ? 18.318 8.496 0.246 1.00 58.91 178 LEU A N 1
ATOM 1421 C CA . LEU A 1 178 ? 17.284 8.864 1.215 1.00 58.91 178 LEU A CA 1
ATOM 1422 C C . LEU A 1 178 ? 17.705 8.580 2.676 1.00 58.91 178 LEU A C 1
ATOM 1424 O O . LEU A 1 178 ? 16.856 8.345 3.534 1.00 58.91 178 LEU A O 1
ATOM 1428 N N . LEU A 1 179 ? 19.010 8.556 2.961 1.00 65.94 179 LEU A N 1
ATOM 1429 C CA . LEU A 1 179 ? 19.601 8.441 4.295 1.00 65.94 179 LEU A CA 1
ATOM 1430 C C . LEU A 1 179 ? 20.666 9.512 4.583 1.00 65.94 179 LEU A C 1
ATOM 1432 O O . LEU A 1 179 ? 21.175 9.530 5.705 1.00 65.94 179 LEU A O 1
ATOM 1436 N N . ASP A 1 180 ? 21.007 10.371 3.621 1.00 57.66 180 ASP A N 1
ATOM 1437 C CA . ASP A 1 180 ? 22.182 11.258 3.658 1.00 57.66 180 ASP A CA 1
ATOM 1438 C C . ASP A 1 180 ? 23.508 10.495 3.880 1.00 57.66 180 ASP A C 1
ATOM 1440 O O . ASP A 1 180 ? 24.438 10.988 4.515 1.00 57.66 180 ASP A O 1
ATOM 1444 N N . GLU A 1 181 ? 23.598 9.255 3.384 1.00 58.38 181 GLU A N 1
ATOM 1445 C CA . GLU A 1 181 ? 24.857 8.504 3.340 1.00 58.38 181 GLU A CA 1
ATOM 1446 C C . GLU A 1 181 ? 25.588 8.847 2.030 1.00 58.38 181 GLU A C 1
ATOM 1448 O O . GLU A 1 181 ? 25.053 8.581 0.954 1.00 58.38 181 GLU A O 1
ATOM 1453 N N . ASP A 1 182 ? 26.789 9.440 2.119 1.00 49.75 182 ASP A N 1
ATOM 1454 C CA . ASP A 1 182 ? 27.576 9.942 0.976 1.00 49.75 182 ASP A CA 1
ATOM 1455 C C . ASP A 1 182 ? 27.670 8.933 -0.183 1.00 49.75 182 ASP A C 1
ATOM 1457 O O . ASP A 1 182 ? 28.439 7.965 -0.146 1.00 49.75 182 ASP A O 1
ATOM 1461 N N . ILE A 1 183 ? 26.919 9.184 -1.261 1.00 45.62 183 ILE A N 1
ATOM 1462 C CA . ILE A 1 183 ? 26.965 8.346 -2.460 1.00 45.62 183 ILE A CA 1
ATOM 1463 C C . ILE A 1 183 ? 28.211 8.676 -3.283 1.00 45.62 183 ILE A C 1
ATOM 1465 O O . ILE A 1 183 ? 28.231 9.591 -4.107 1.00 45.62 183 ILE A O 1
ATOM 1469 N N . GLN A 1 184 ? 29.228 7.833 -3.127 1.00 38.12 184 GLN A N 1
ATOM 1470 C CA . GLN A 1 184 ? 30.197 7.570 -4.190 1.00 38.12 184 GLN A CA 1
ATOM 1471 C C . GLN A 1 184 ? 29.474 6.777 -5.326 1.00 38.12 184 GLN A C 1
ATOM 1473 O O . GLN A 1 184 ? 28.846 5.763 -5.024 1.00 38.12 184 GLN A O 1
ATOM 1478 N N . PRO A 1 185 ? 29.480 7.225 -6.603 1.00 31.23 185 PRO A N 1
ATOM 1479 C CA . PRO A 1 185 ? 28.415 6.914 -7.603 1.00 31.23 185 PRO A CA 1
ATOM 1480 C C . PRO A 1 185 ? 28.420 5.551 -8.375 1.00 31.23 185 PRO A C 1
ATOM 1482 O O . PRO A 1 185 ? 29.493 5.082 -8.756 1.00 31.23 185 PRO A O 1
ATOM 1485 N N . SER A 1 186 ? 27.208 4.985 -8.692 1.00 31.38 186 SER A N 1
ATOM 1486 C CA . SER A 1 186 ? 26.844 3.797 -9.573 1.00 31.38 186 SER A CA 1
ATOM 1487 C C . SER A 1 186 ? 25.279 3.479 -9.583 1.00 31.38 186 SER A C 1
ATOM 1489 O O . SER A 1 186 ? 24.661 3.864 -8.631 1.00 31.38 186 SER A O 1
ATOM 1491 N N . PRO A 1 187 ? 24.501 2.806 -10.488 1.00 31.55 187 PRO A N 1
ATOM 1492 C CA . PRO A 1 187 ? 22.966 2.769 -10.498 1.00 31.55 187 PRO A CA 1
ATOM 1493 C C . PRO A 1 187 ? 22.143 1.828 -9.524 1.00 31.55 187 PRO A C 1
ATOM 1495 O O . PRO A 1 187 ? 22.672 0.773 -9.195 1.00 31.55 187 PRO A O 1
ATOM 1498 N N . THR A 1 188 ? 20.850 2.006 -9.068 1.00 33.78 188 THR A N 1
ATOM 1499 C CA . THR A 1 188 ? 19.705 3.023 -9.127 1.00 33.78 188 THR A CA 1
ATOM 1500 C C . THR A 1 188 ? 18.363 2.522 -8.411 1.00 33.78 188 THR A C 1
ATOM 1502 O O . THR A 1 188 ? 18.110 1.370 -8.741 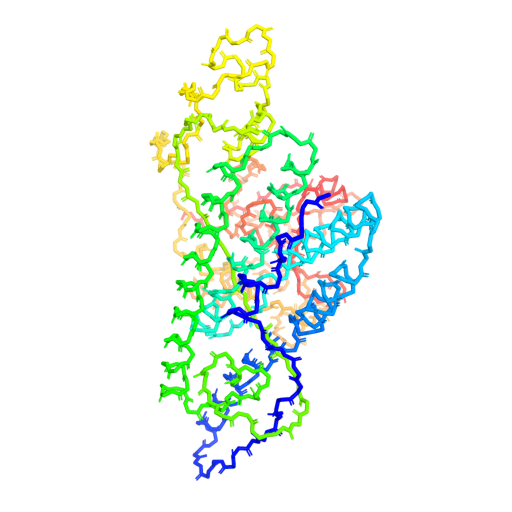1.00 33.78 188 THR A O 1
ATOM 1505 N N . ALA A 1 189 ? 17.515 3.265 -7.565 1.00 28.39 189 ALA A N 1
ATOM 1506 C CA . ALA A 1 189 ? 16.002 3.067 -7.217 1.00 28.39 189 ALA A CA 1
ATOM 1507 C C . ALA A 1 189 ? 15.209 3.430 -5.810 1.00 28.39 189 ALA A C 1
ATOM 1509 O O . ALA A 1 189 ? 15.609 2.877 -4.798 1.00 28.39 189 ALA A O 1
ATOM 1510 N N . PRO A 1 190 ? 14.048 4.204 -5.676 1.00 40.16 190 PRO A N 1
ATOM 1511 C CA . PRO A 1 190 ? 13.279 4.490 -4.344 1.00 40.16 190 PRO A CA 1
ATOM 1512 C C . PRO A 1 190 ? 11.675 4.523 -4.052 1.00 40.16 190 PRO A C 1
ATOM 1514 O O . PRO A 1 190 ? 10.984 4.915 -4.979 1.00 40.16 190 PRO A O 1
ATOM 1517 N N . SER A 1 191 ? 11.099 4.405 -2.772 1.00 41.09 191 SER A N 1
ATOM 1518 C CA . SER A 1 191 ? 9.903 5.161 -2.058 1.00 41.09 191 SER A CA 1
ATOM 1519 C C . SER A 1 191 ? 8.482 4.557 -1.484 1.00 41.09 191 SER A C 1
ATOM 1521 O O . SER A 1 191 ? 8.276 3.360 -1.633 1.00 41.09 191 SER A O 1
ATOM 1523 N N . THR A 1 192 ? 7.517 5.342 -0.815 1.00 35.75 192 THR A N 1
ATOM 1524 C CA . THR A 1 192 ? 5.927 5.287 -0.715 1.00 35.75 192 THR A CA 1
ATOM 1525 C C . THR A 1 192 ? 5.156 5.920 0.622 1.00 35.75 192 THR A C 1
ATOM 1527 O O . THR A 1 192 ? 6.051 5.966 1.453 1.00 35.75 192 THR A O 1
ATOM 1530 N N . PRO A 1 193 ? 3.857 6.442 1.078 1.00 40.03 193 PRO A N 1
ATOM 1531 C CA . PRO A 1 193 ? 2.293 6.154 1.181 1.00 40.03 193 PRO A CA 1
ATOM 1532 C C . PRO A 1 193 ? 1.173 7.358 1.369 1.00 40.03 193 PRO A C 1
ATOM 1534 O O . PRO A 1 193 ? 1.530 8.430 0.965 1.00 40.03 193 PRO A O 1
ATOM 1537 N N . ALA A 1 194 ? -0.065 7.333 2.032 1.00 36.31 194 ALA A N 1
ATOM 1538 C CA . ALA A 1 194 ? -0.881 8.542 2.599 1.00 36.31 194 ALA A CA 1
ATOM 1539 C C . ALA A 1 194 ? -2.203 8.346 3.532 1.00 36.31 194 ALA A C 1
ATOM 1541 O O . ALA A 1 194 ? -2.692 7.218 3.561 1.00 36.31 194 ALA A O 1
ATOM 1542 N N . ASP A 1 195 ? -2.836 9.383 4.230 1.00 31.61 195 ASP A N 1
ATOM 1543 C CA . ASP A 1 195 ? -4.214 9.404 4.971 1.00 31.61 195 ASP A CA 1
ATOM 1544 C C . ASP A 1 195 ? -4.977 10.803 5.344 1.00 31.61 195 ASP A C 1
ATOM 1546 O O . ASP A 1 195 ? -4.776 11.783 4.628 1.00 31.61 195 ASP A O 1
ATOM 1550 N N . SER A 1 196 ? -5.932 10.942 6.352 1.00 34.56 196 SER A N 1
ATOM 1551 C CA . SER A 1 196 ? -7.100 11.947 6.443 1.00 34.56 196 SER A CA 1
ATOM 1552 C C . SER A 1 196 ? -7.893 12.304 7.817 1.00 34.56 196 SER A C 1
ATOM 1554 O O . SER A 1 196 ? -7.601 11.714 8.852 1.00 34.56 196 SER A O 1
ATOM 1556 N N . ASN A 1 197 ? -8.903 13.266 7.887 1.00 39.34 197 ASN A N 1
ATOM 1557 C CA . ASN A 1 197 ? -9.897 13.604 9.025 1.00 39.34 197 ASN A CA 1
ATOM 1558 C C . ASN A 1 197 ? -11.222 14.410 8.607 1.00 39.34 197 ASN A C 1
ATOM 1560 O O . ASN A 1 197 ? -11.373 14.754 7.436 1.00 39.34 197 ASN A O 1
ATOM 1564 N N . GLY A 1 198 ? -12.207 14.721 9.505 1.00 69.56 198 GLY A N 1
ATOM 1565 C CA . GLY A 1 198 ? -13.683 14.618 9.266 1.00 69.56 198 GLY A CA 1
ATOM 1566 C C . GLY A 1 198 ? -14.755 15.760 9.370 1.00 69.56 198 GLY A C 1
ATOM 1567 O O . GLY A 1 198 ? -15.934 15.405 9.322 1.00 69.56 198 GLY A O 1
ATOM 1568 N N . THR A 1 199 ? -14.488 17.069 9.481 1.00 73.69 199 THR A N 1
ATOM 1569 C CA . THR A 1 199 ? -15.481 18.132 9.106 1.00 73.69 199 THR A CA 1
ATOM 1570 C C . THR A 1 199 ? -14.844 19.115 8.128 1.00 73.69 199 THR A C 1
ATOM 1572 O O . THR A 1 199 ? -13.619 19.128 8.015 1.00 73.69 199 THR A O 1
ATOM 1575 N N . TYR A 1 200 ? -15.636 19.904 7.382 1.00 76.38 200 TYR A N 1
ATOM 1576 C CA . TYR A 1 200 ? -15.084 20.645 6.247 1.00 76.38 200 TYR A CA 1
ATOM 1577 C C . TYR A 1 200 ? -15.467 22.123 6.148 1.00 76.38 200 TYR A C 1
ATOM 1579 O O . TYR A 1 200 ? -16.547 22.489 5.688 1.00 76.38 200 TYR A O 1
ATOM 1587 N N . THR A 1 201 ? -14.521 22.981 6.522 1.00 80.69 201 THR A N 1
ATOM 1588 C CA . THR A 1 201 ? -14.494 24.385 6.105 1.00 80.69 201 THR A CA 1
ATOM 1589 C C . THR A 1 201 ? -13.995 24.459 4.667 1.00 80.69 201 THR A C 1
ATOM 1591 O O . THR A 1 201 ? -12.856 24.080 4.403 1.00 80.69 201 THR A O 1
ATOM 1594 N N . VAL A 1 202 ? -14.837 24.966 3.766 1.00 74.44 202 VAL A N 1
ATOM 1595 C CA . VAL A 1 202 ? -14.504 25.240 2.361 1.00 74.44 202 VAL A CA 1
ATOM 1596 C C . VAL A 1 202 ? -13.304 26.183 2.296 1.00 74.44 202 VAL A C 1
ATOM 1598 O O . VAL A 1 202 ? -13.354 27.297 2.827 1.00 74.44 202 VAL A O 1
ATOM 1601 N N . LYS A 1 203 ? -12.224 25.738 1.658 1.00 69.25 203 LYS A N 1
ATOM 1602 C CA . LYS A 1 203 ? -11.057 26.547 1.302 1.00 69.25 203 LYS A CA 1
ATOM 1603 C C . LYS A 1 203 ? -11.285 27.207 -0.067 1.00 69.25 203 LYS A C 1
ATOM 1605 O O . LYS A 1 203 ? -12.367 27.121 -0.644 1.00 69.25 203 LYS A O 1
ATOM 1610 N N . LYS A 1 204 ? -10.283 27.918 -0.579 1.00 61.69 204 LYS A N 1
ATOM 1611 C CA . LYS A 1 204 ? -10.256 28.353 -1.983 1.00 61.69 204 LYS A CA 1
ATOM 1612 C C . LYS A 1 204 ? -10.045 27.120 -2.885 1.00 61.69 204 LYS A C 1
ATOM 1614 O O . LYS A 1 204 ? -9.527 26.117 -2.404 1.00 61.69 204 LYS A O 1
ATOM 1619 N N . GLY A 1 205 ? -10.560 27.148 -4.115 1.00 56.62 205 GLY A N 1
ATOM 1620 C CA . GLY A 1 205 ? -10.595 25.993 -5.036 1.00 56.62 205 GLY A CA 1
ATOM 1621 C C . GLY A 1 205 ? -11.660 24.916 -4.738 1.00 56.62 205 GLY A C 1
ATOM 1622 O O . GLY A 1 205 ? -12.020 24.135 -5.617 1.00 56.62 205 GLY A O 1
ATOM 1623 N N . ASP A 1 206 ? -12.234 24.865 -3.530 1.00 71.00 206 ASP A N 1
ATOM 1624 C CA . ASP A 1 206 ? -13.134 23.770 -3.143 1.00 71.00 206 ASP A CA 1
ATOM 1625 C C . ASP A 1 206 ? -14.465 23.734 -3.910 1.00 71.00 206 ASP A C 1
ATOM 1627 O O . ASP A 1 206 ? -15.338 24.595 -3.763 1.00 71.00 206 ASP A O 1
ATOM 1631 N N . THR A 1 207 ? -14.676 22.637 -4.641 1.00 79.81 207 THR A N 1
ATOM 1632 C CA . THR A 1 207 ? -15.958 22.301 -5.270 1.00 79.81 207 THR A CA 1
ATOM 1633 C C . THR A 1 207 ? -16.750 21.306 -4.425 1.00 79.81 207 THR A C 1
ATOM 1635 O O . THR A 1 207 ? -16.196 20.415 -3.776 1.00 79.81 207 THR A O 1
ATOM 1638 N N . LEU A 1 208 ? -18.084 21.366 -4.510 1.00 67.56 208 LEU A N 1
ATOM 1639 C CA . LEU A 1 208 ? -18.962 20.354 -3.908 1.00 67.56 208 LEU A CA 1
ATOM 1640 C C . LEU A 1 208 ? -18.599 18.923 -4.332 1.00 67.56 208 LEU A C 1
ATOM 1642 O O . LEU A 1 208 ? -18.800 17.998 -3.553 1.00 67.56 208 LEU A O 1
ATOM 1646 N N . THR A 1 209 ? -18.065 18.731 -5.540 1.00 68.50 209 THR A N 1
ATOM 1647 C CA . THR A 1 209 ? -17.645 17.422 -6.060 1.00 68.50 209 THR A CA 1
ATOM 1648 C C . THR A 1 209 ? -16.423 16.884 -5.323 1.00 68.50 209 THR A C 1
ATOM 1650 O O . THR A 1 209 ? -16.449 15.737 -4.872 1.00 68.50 209 THR A O 1
ATOM 1653 N N . ALA A 1 210 ? -15.384 17.706 -5.145 1.00 63.47 210 ALA A N 1
ATOM 1654 C CA . ALA A 1 210 ? -14.189 17.332 -4.391 1.00 63.47 210 ALA A CA 1
ATOM 1655 C C . ALA A 1 210 ? -14.537 17.027 -2.925 1.00 63.47 210 ALA A C 1
ATOM 1657 O O . ALA A 1 210 ? -14.200 15.957 -2.412 1.00 63.47 210 ALA A O 1
ATOM 1658 N N . VAL A 1 211 ? -15.309 17.911 -2.284 1.00 68.06 211 VAL A N 1
ATOM 1659 C CA . VAL A 1 211 ? -15.743 17.754 -0.888 1.00 68.06 211 VAL A CA 1
ATOM 1660 C C . VAL A 1 211 ? -16.654 16.530 -0.705 1.00 68.06 211 VAL A C 1
ATOM 1662 O O . VAL A 1 211 ? -16.486 15.776 0.252 1.00 68.06 211 VAL A O 1
ATOM 1665 N N . ALA A 1 212 ? -17.584 16.266 -1.628 1.00 70.12 212 ALA A N 1
ATOM 1666 C CA . ALA A 1 212 ? -18.448 15.087 -1.565 1.00 70.12 212 ALA A CA 1
ATOM 1667 C C . ALA A 1 212 ? -17.653 13.777 -1.726 1.00 70.12 212 ALA A C 1
ATOM 1669 O O . ALA A 1 212 ? -17.816 12.861 -0.913 1.00 70.12 212 ALA A O 1
ATOM 1670 N N . LYS A 1 213 ? -16.740 13.713 -2.710 1.00 70.12 213 LYS A N 1
ATOM 1671 C CA . LYS A 1 213 ? -15.837 12.568 -2.945 1.00 70.12 213 LYS A CA 1
ATOM 1672 C C . LYS A 1 213 ? -14.983 12.279 -1.705 1.00 70.12 213 LYS A C 1
ATOM 1674 O O . LYS A 1 213 ? -14.937 11.138 -1.252 1.00 70.12 213 LYS A O 1
ATOM 1679 N N . LYS A 1 214 ? -14.384 13.322 -1.117 1.00 63.94 214 LYS A N 1
ATOM 1680 C CA . LYS A 1 214 ? -13.532 13.267 0.086 1.00 63.94 214 LYS A CA 1
ATOM 1681 C C . LYS A 1 214 ? -14.233 12.694 1.323 1.00 63.94 214 LYS A C 1
ATOM 1683 O O . LYS A 1 214 ? -13.577 12.094 2.166 1.00 63.94 214 LYS A O 1
ATOM 1688 N N . TYR A 1 215 ? -15.557 12.837 1.408 1.00 71.25 215 TYR A N 1
ATOM 1689 C CA . TYR A 1 215 ? -16.376 12.362 2.530 1.00 71.25 215 TYR A CA 1
ATOM 1690 C C . TYR A 1 215 ? -17.385 11.265 2.148 1.00 71.25 215 TYR A C 1
ATOM 1692 O O . TYR A 1 215 ? -18.368 11.036 2.855 1.00 71.25 215 TYR A O 1
ATOM 1700 N N . GLY A 1 216 ? -17.135 10.552 1.042 1.00 64.56 216 GLY A N 1
ATOM 1701 C CA . GLY A 1 216 ? -17.876 9.343 0.672 1.00 64.56 216 GLY A CA 1
ATOM 1702 C C . GLY A 1 216 ? -19.377 9.566 0.454 1.00 64.56 216 GLY A C 1
ATOM 1703 O O . GLY A 1 216 ? -20.192 8.782 0.953 1.00 64.56 216 GLY A O 1
ATOM 1704 N N . MET A 1 217 ? -19.736 10.643 -0.252 1.00 69.56 217 MET A N 1
ATOM 1705 C CA . MET A 1 217 ? -21.111 10.979 -0.644 1.00 69.56 217 MET A CA 1
ATOM 1706 C C . MET A 1 217 ? -21.177 11.563 -2.064 1.00 69.56 217 MET A C 1
ATOM 1708 O O . MET A 1 217 ? -20.154 11.821 -2.696 1.00 69.56 217 MET A O 1
ATOM 1712 N N . THR A 1 218 ? -22.386 11.818 -2.561 1.00 79.94 218 THR A N 1
ATOM 1713 C CA . THR A 1 218 ? -22.626 12.541 -3.820 1.00 79.94 218 THR A CA 1
ATOM 1714 C C . THR A 1 218 ? -22.823 14.048 -3.613 1.00 79.94 218 THR A C 1
ATOM 1716 O O . THR A 1 218 ? -23.214 14.511 -2.541 1.00 79.94 218 THR A O 1
ATOM 1719 N N . VAL A 1 219 ? -22.627 14.832 -4.680 1.00 78.62 219 VAL A N 1
ATOM 1720 C CA . VAL A 1 219 ? -22.918 16.281 -4.708 1.00 78.62 219 VAL A CA 1
ATOM 1721 C C . VAL A 1 219 ? -24.376 16.575 -4.337 1.00 78.62 219 VAL A C 1
ATOM 1723 O O . VAL A 1 219 ? -24.646 17.509 -3.586 1.00 78.62 219 VAL A O 1
ATOM 1726 N N . ALA A 1 220 ? -25.322 15.763 -4.816 1.00 78.00 220 ALA A N 1
ATOM 1727 C CA . ALA A 1 220 ? -26.743 15.930 -4.514 1.00 78.00 220 ALA A CA 1
ATOM 1728 C C . ALA A 1 220 ? -27.042 15.739 -3.016 1.00 78.00 220 ALA A C 1
ATOM 1730 O O . ALA A 1 220 ? -27.806 16.514 -2.438 1.00 78.00 220 ALA A O 1
ATOM 1731 N N . GLU A 1 221 ? -26.405 14.758 -2.369 1.00 73.62 221 GLU A N 1
ATOM 1732 C CA . GLU A 1 221 ? -26.495 14.564 -0.919 1.00 73.62 221 GLU A CA 1
ATOM 1733 C C . GLU A 1 221 ? -25.849 15.724 -0.155 1.00 73.62 221 GLU A C 1
ATOM 1735 O O . GLU A 1 221 ? -26.476 16.251 0.764 1.00 73.62 221 GLU A O 1
ATOM 1740 N N . LEU A 1 222 ? -24.660 16.186 -0.565 1.00 83.25 222 LEU A N 1
ATOM 1741 C CA . LEU A 1 222 ? -23.963 17.301 0.087 1.00 83.25 222 LEU A CA 1
ATOM 1742 C C . LEU A 1 222 ? -24.764 18.611 0.005 1.00 83.25 222 LEU A C 1
ATOM 1744 O O . LEU A 1 222 ? -24.915 19.308 1.013 1.00 83.25 222 LEU A O 1
ATOM 1748 N N . LYS A 1 223 ? -25.334 18.921 -1.168 1.00 85.81 223 LYS A N 1
ATOM 1749 C CA . LYS A 1 223 ? -26.214 20.084 -1.373 1.00 85.81 223 LYS A CA 1
ATOM 1750 C C . LYS A 1 223 ? -27.474 19.984 -0.530 1.00 85.81 223 LYS A C 1
ATOM 1752 O O . LYS A 1 223 ? -27.816 20.947 0.149 1.00 85.81 223 LYS A O 1
ATOM 1757 N N . LYS A 1 224 ? -28.134 18.820 -0.515 1.00 83.00 224 LYS A N 1
ATOM 1758 C CA . LYS A 1 224 ? -29.343 18.581 0.289 1.00 83.00 224 LYS A CA 1
ATOM 1759 C C . LYS A 1 224 ? -29.062 18.701 1.792 1.00 83.00 224 LYS A C 1
ATOM 1761 O O . LYS A 1 224 ? -29.831 19.341 2.498 1.00 83.00 224 LYS A O 1
ATOM 1766 N N . LEU A 1 225 ? -27.943 18.153 2.267 1.00 84.69 225 LEU A N 1
ATOM 1767 C CA . LEU A 1 225 ? -27.506 18.209 3.668 1.00 84.69 225 LEU A CA 1
ATOM 1768 C C . LEU A 1 225 ? -27.186 19.640 4.143 1.00 84.69 225 LEU A C 1
ATOM 1770 O O . LEU A 1 225 ? -27.329 19.946 5.327 1.00 84.69 225 LEU A O 1
ATOM 1774 N N . ASN A 1 226 ? -26.792 20.523 3.221 1.00 87.31 226 ASN A N 1
ATOM 1775 C CA . ASN A 1 226 ? -26.444 21.922 3.491 1.00 87.31 226 ASN A CA 1
ATOM 1776 C C . ASN A 1 226 ? -27.473 22.935 2.937 1.00 87.31 226 ASN A C 1
ATOM 1778 O O . ASN A 1 226 ? -27.222 24.136 2.965 1.00 87.31 226 ASN A O 1
ATOM 1782 N N . ASN A 1 227 ? -28.638 22.468 2.465 1.00 83.69 227 ASN A N 1
ATOM 1783 C CA . ASN A 1 227 ? -29.721 23.266 1.865 1.00 83.69 227 ASN A CA 1
ATOM 1784 C C . ASN A 1 227 ? -29.295 24.192 0.698 1.00 83.69 227 ASN A C 1
ATOM 1786 O O . ASN A 1 227 ? -29.869 25.264 0.494 1.00 83.69 227 ASN A O 1
ATOM 1790 N N . LEU A 1 228 ? -28.292 23.783 -0.084 1.00 83.19 228 LEU A N 1
ATOM 1791 C CA . LEU A 1 228 ? -27.710 24.589 -1.161 1.00 83.19 228 LEU A CA 1
ATOM 1792 C C . LEU A 1 228 ? -28.534 24.495 -2.452 1.00 83.19 228 LEU A C 1
ATOM 1794 O O . LEU A 1 228 ? -28.716 23.416 -3.017 1.00 83.19 228 LEU A O 1
ATOM 1798 N N . LYS A 1 229 ? -29.006 25.651 -2.936 1.00 71.00 229 LYS A N 1
ATOM 1799 C CA . LYS A 1 229 ? -29.817 25.774 -4.163 1.00 71.00 229 LYS A CA 1
ATOM 1800 C C . LYS A 1 229 ? -28.982 25.811 -5.449 1.00 71.00 229 LYS A C 1
ATOM 1802 O O . LYS A 1 229 ? -29.489 25.468 -6.511 1.00 71.00 229 LYS A O 1
ATOM 1807 N N . THR A 1 230 ? -27.719 26.209 -5.352 1.00 78.56 230 THR A N 1
ATOM 1808 C CA . THR A 1 230 ? -26.743 26.293 -6.449 1.00 78.56 230 THR A CA 1
ATOM 1809 C C . THR A 1 230 ? -25.456 25.572 -6.045 1.00 78.56 230 THR A C 1
ATOM 1811 O O . THR A 1 230 ? -25.331 25.115 -4.908 1.00 78.56 230 THR A O 1
ATOM 1814 N N . ASP A 1 231 ? -24.515 25.430 -6.976 1.00 78.19 231 ASP A N 1
ATOM 1815 C CA . ASP A 1 231 ? -23.238 24.742 -6.738 1.00 78.19 231 ASP A CA 1
ATOM 1816 C C . ASP A 1 231 ? -22.125 25.667 -6.217 1.00 78.19 231 ASP A C 1
ATOM 1818 O O . ASP A 1 231 ? -21.034 25.209 -5.890 1.00 78.19 231 ASP A O 1
ATOM 1822 N N . ALA A 1 232 ? -22.416 26.966 -6.101 1.00 75.38 232 ALA A N 1
ATOM 1823 C CA . ALA A 1 232 ? -21.485 27.966 -5.599 1.00 75.38 232 ALA A CA 1
ATOM 1824 C C . ALA A 1 232 ? -21.260 27.812 -4.086 1.00 75.38 232 ALA A C 1
ATOM 1826 O O . ALA A 1 232 ? -22.194 27.918 -3.286 1.00 75.38 232 ALA A O 1
ATOM 1827 N N . LEU A 1 233 ? -19.998 27.624 -3.705 1.00 74.62 233 LEU A N 1
ATOM 1828 C CA . LEU 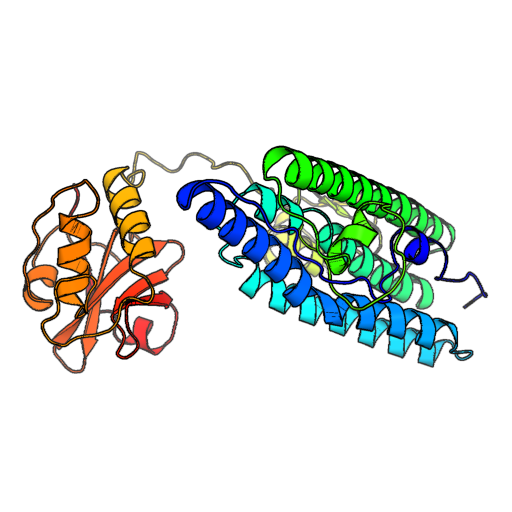A 1 233 ? -19.524 27.662 -2.326 1.00 74.62 233 LEU A CA 1
ATOM 1829 C C . LEU A 1 233 ? -18.768 28.968 -2.065 1.00 74.62 233 LEU A C 1
ATOM 1831 O O . LEU A 1 233 ? -18.195 29.557 -2.979 1.00 74.62 233 LEU A O 1
ATOM 1835 N N . LYS A 1 234 ? -18.758 29.429 -0.811 1.00 78.75 234 LYS A N 1
ATOM 1836 C CA . LYS A 1 234 ? -17.924 30.558 -0.378 1.00 78.75 234 LYS A CA 1
ATOM 1837 C C . LYS A 1 234 ? -16.747 30.064 0.454 1.00 78.75 234 LYS A C 1
ATOM 1839 O O . LYS A 1 234 ? -16.923 29.227 1.333 1.00 78.75 234 LYS A O 1
ATOM 1844 N N . VAL A 1 235 ? -15.561 30.624 0.234 1.00 70.88 235 VAL A N 1
ATOM 1845 C CA . VAL A 1 235 ? -14.389 30.342 1.078 1.00 70.88 235 VAL A CA 1
ATOM 1846 C C . VAL A 1 235 ? -14.701 30.716 2.534 1.00 70.88 235 VAL A C 1
ATOM 1848 O O . VAL A 1 235 ? -15.309 31.752 2.801 1.00 70.88 235 VAL A O 1
ATOM 1851 N N . GLY A 1 236 ? -14.345 29.841 3.474 1.00 59.03 236 GLY A N 1
ATOM 1852 C CA . GLY A 1 236 ? -14.713 29.937 4.890 1.00 59.03 236 GLY A CA 1
ATOM 1853 C C . GLY A 1 236 ? -16.099 29.372 5.241 1.00 59.03 236 GLY A C 1
ATOM 1854 O O . GLY A 1 236 ? -16.424 29.262 6.422 1.00 59.03 236 GLY A O 1
ATOM 1855 N N . GLN A 1 237 ? -16.919 28.973 4.262 1.00 76.25 237 GLN A N 1
ATOM 1856 C CA . GLN A 1 237 ? -18.210 28.329 4.513 1.00 76.25 237 GLN A CA 1
ATOM 1857 C C . GLN A 1 237 ? -17.999 26.938 5.124 1.00 76.25 237 GLN A C 1
ATOM 1859 O O . GLN A 1 237 ? -17.421 26.050 4.502 1.00 76.25 237 GLN A O 1
ATOM 1864 N N . VAL A 1 238 ? -18.497 26.717 6.340 1.00 84.94 238 VAL A N 1
ATOM 1865 C CA . VAL A 1 238 ? -18.440 25.395 6.977 1.00 84.94 238 VAL A CA 1
ATOM 1866 C C . VAL A 1 238 ? -19.553 24.514 6.417 1.00 84.94 238 VAL A C 1
ATOM 1868 O O . VAL A 1 238 ? -20.735 24.751 6.672 1.00 84.94 238 VAL A O 1
ATOM 1871 N N . LEU A 1 239 ? -19.176 23.482 5.664 1.00 82.44 239 LEU A N 1
ATOM 1872 C CA . LEU A 1 239 ? -20.084 22.447 5.194 1.00 82.44 239 LEU A CA 1
ATOM 1873 C C . LEU A 1 239 ? -20.189 21.317 6.214 1.00 82.44 239 LEU A C 1
ATOM 1875 O O . LEU A 1 239 ? -19.201 20.747 6.689 1.00 82.44 239 LEU A O 1
ATOM 1879 N N . LYS A 1 240 ? -21.432 20.922 6.479 1.00 83.00 240 LYS A N 1
ATOM 1880 C CA . LYS A 1 240 ? -21.755 19.647 7.107 1.00 83.00 240 LYS A CA 1
ATOM 1881 C C . LYS A 1 240 ? -21.463 18.558 6.087 1.00 83.00 240 LYS A C 1
ATOM 1883 O O . LYS A 1 240 ? -22.258 18.305 5.184 1.00 83.00 240 LYS A O 1
ATOM 1888 N N . VAL A 1 241 ? -20.291 17.959 6.224 1.00 76.25 241 VAL A N 1
ATOM 1889 C CA . VAL A 1 241 ? -19.902 16.731 5.535 1.00 76.25 241 VAL A CA 1
ATOM 1890 C C . VAL A 1 241 ? -20.174 15.529 6.432 1.00 76.25 241 VAL A C 1
ATOM 1892 O O . VAL A 1 241 ? -20.376 15.654 7.640 1.00 76.25 241 VAL A O 1
ATOM 1895 N N . LYS A 1 242 ? -20.163 14.344 5.833 1.00 68.38 242 LYS A N 1
ATOM 1896 C CA . LYS A 1 242 ? -20.239 13.075 6.538 1.00 68.38 242 LYS A CA 1
ATOM 1897 C C . LYS A 1 242 ? -18.848 12.786 7.078 1.00 68.38 242 LYS A C 1
ATOM 1899 O O . LYS A 1 242 ? -17.990 12.287 6.356 1.00 68.38 242 LYS A O 1
ATOM 1904 N N . SER A 1 243 ? -18.623 13.119 8.344 1.00 51.50 243 SER A N 1
ATOM 1905 C CA . SER A 1 243 ? -17.455 12.624 9.064 1.00 51.50 243 SER A CA 1
ATOM 1906 C C . SER A 1 243 ? -17.340 11.113 8.866 1.00 51.50 243 SER A C 1
ATOM 1908 O O . SER A 1 243 ? -18.355 10.409 8.860 1.00 51.50 243 SER A O 1
ATOM 1910 N N . ALA A 1 244 ? -16.112 10.607 8.754 1.00 52.56 244 ALA A N 1
ATOM 1911 C CA . ALA A 1 244 ? -15.832 9.187 8.919 1.00 52.56 244 ALA A CA 1
ATOM 1912 C C . ALA A 1 244 ? -16.072 8.821 10.394 1.00 52.56 244 ALA A C 1
ATOM 1914 O O . ALA A 1 244 ? -15.147 8.716 11.193 1.00 52.56 244 ALA A O 1
ATOM 1915 N N . SER A 1 245 ? -17.343 8.735 10.789 1.00 29.86 245 SER A N 1
ATOM 1916 C CA . SER A 1 245 ? -17.725 8.454 12.164 1.00 29.86 245 SER A CA 1
ATOM 1917 C C . SER A 1 245 ? -17.271 7.047 12.528 1.00 29.86 245 SER A C 1
ATOM 1919 O O . SER A 1 245 ? -17.656 6.085 11.854 1.00 29.86 245 SER A O 1
ATOM 1921 N N . ALA A 1 246 ? -16.549 6.927 13.642 1.00 42.62 246 ALA A N 1
ATOM 1922 C CA . ALA A 1 246 ? -16.458 5.671 14.376 1.00 42.62 246 ALA A CA 1
ATOM 1923 C C . ALA A 1 246 ? -17.870 5.058 14.530 1.00 42.62 246 ALA A C 1
ATOM 1925 O O . ALA A 1 246 ? -18.847 5.809 14.636 1.00 42.62 246 ALA A O 1
ATOM 1926 N N . PRO A 1 247 ? -18.011 3.723 14.473 1.00 31.17 247 PRO A N 1
ATOM 1927 C CA . PRO A 1 247 ? -19.295 3.081 14.214 1.00 31.17 247 PRO A CA 1
ATOM 1928 C C . PRO A 1 247 ? -20.357 3.441 15.260 1.00 31.17 247 PRO A C 1
ATOM 1930 O O . PRO A 1 247 ? -20.282 3.023 16.414 1.00 31.17 247 PRO A O 1
ATOM 1933 N N . SER A 1 248 ? -21.381 4.177 14.820 1.00 28.95 248 SER A N 1
ATOM 1934 C CA . SER A 1 248 ? -22.628 4.343 15.571 1.00 28.95 248 SER A CA 1
ATOM 1935 C C . SER A 1 248 ? -23.284 2.965 15.756 1.00 28.95 248 SER A C 1
ATOM 1937 O O . SER A 1 248 ? -23.257 2.167 14.810 1.00 28.95 248 SER A O 1
ATOM 1939 N N . PRO A 1 249 ? -23.833 2.634 16.940 1.00 43.03 249 PRO A N 1
ATOM 1940 C CA . PRO A 1 249 ? -24.241 1.270 17.256 1.00 43.03 249 PRO A CA 1
ATOM 1941 C C . PRO A 1 249 ? -25.366 0.771 16.341 1.00 43.03 249 PRO A C 1
ATOM 1943 O O . PRO A 1 249 ? -26.506 1.232 16.395 1.00 43.03 249 PRO A O 1
ATOM 1946 N N . ALA A 1 250 ? -25.034 -0.232 15.528 1.00 33.41 250 ALA A N 1
ATOM 1947 C CA . ALA A 1 250 ? -26.009 -1.082 14.857 1.00 33.41 250 ALA A CA 1
ATOM 1948 C C . ALA A 1 250 ? -26.869 -1.839 15.900 1.00 33.41 250 ALA A C 1
ATOM 1950 O O . ALA A 1 250 ? -26.412 -2.046 17.029 1.00 33.41 250 ALA A O 1
ATOM 1951 N N . PRO A 1 251 ? -28.105 -2.254 15.557 1.00 34.47 251 PRO A N 1
ATOM 1952 C CA . PRO A 1 251 ? -29.019 -2.894 16.504 1.00 34.47 251 PRO A CA 1
ATOM 1953 C C . PRO A 1 251 ? -28.494 -4.225 17.071 1.00 34.47 251 PRO A C 1
ATOM 1955 O O . PRO A 1 251 ? -27.523 -4.803 16.578 1.00 34.47 251 PRO A O 1
ATOM 1958 N N . ALA A 1 252 ? -29.181 -4.709 18.114 1.00 33.84 252 ALA A N 1
ATOM 1959 C CA . ALA A 1 252 ? -28.865 -5.936 18.849 1.00 33.84 252 ALA A CA 1
ATOM 1960 C C . ALA A 1 252 ? -28.520 -7.133 17.925 1.00 33.84 252 ALA A C 1
ATOM 1962 O O . ALA A 1 252 ? -29.070 -7.273 16.830 1.00 33.84 252 ALA A O 1
ATOM 1963 N N . PRO A 1 253 ? -27.553 -7.972 18.329 1.00 37.47 253 PRO A N 1
ATOM 1964 C CA . PRO A 1 253 ? -26.364 -8.179 17.507 1.00 37.47 253 PRO A CA 1
ATOM 1965 C C . PRO A 1 253 ? -26.559 -9.133 16.325 1.00 37.47 253 PRO A C 1
ATOM 1967 O O . PRO A 1 253 ? -26.791 -10.328 16.499 1.00 37.47 253 PRO A O 1
ATOM 1970 N N . GLN A 1 254 ? -26.285 -8.645 15.111 1.00 35.66 254 GLN A N 1
ATOM 1971 C CA . GLN A 1 254 ? -26.070 -9.498 13.935 1.00 35.66 254 GLN A CA 1
ATOM 1972 C C . GLN A 1 254 ? -24.584 -9.842 13.751 1.00 35.66 254 GLN A C 1
ATOM 1974 O O . GLN A 1 254 ? -23.943 -9.417 12.795 1.00 35.66 254 GLN A O 1
ATOM 1979 N N . THR A 1 255 ? -24.080 -10.641 14.699 1.00 41.31 255 THR A N 1
ATOM 1980 C CA . THR A 1 255 ? -22.777 -11.342 14.699 1.00 41.31 255 THR A CA 1
ATOM 1981 C C . THR A 1 255 ? -21.544 -10.496 14.353 1.00 41.31 255 THR A C 1
ATOM 1983 O O . THR A 1 255 ? -21.193 -10.286 13.192 1.00 41.31 255 THR A O 1
ATOM 1986 N N . SER A 1 256 ? -20.770 -10.153 15.386 1.00 50.75 256 SER A N 1
ATOM 1987 C CA . SER A 1 256 ? -19.325 -10.004 15.221 1.00 50.75 256 SER A CA 1
ATOM 1988 C C . SER A 1 256 ? -18.764 -11.286 14.595 1.00 50.75 256 SER A C 1
ATOM 1990 O O . SER A 1 256 ? -19.035 -12.390 15.069 1.00 50.75 256 SER A O 1
ATOM 1992 N N . VAL A 1 257 ? -18.002 -11.148 13.506 1.00 60.59 257 VAL A N 1
ATOM 1993 C CA . VAL A 1 257 ? -17.371 -12.284 12.817 1.00 60.59 257 VAL A CA 1
ATOM 1994 C C . VAL A 1 257 ? -16.484 -13.021 13.818 1.00 60.59 257 VAL A C 1
ATOM 1996 O O . VAL A 1 257 ? -15.529 -12.438 14.336 1.00 60.59 257 VAL A O 1
ATOM 1999 N N . SER A 1 258 ? -16.799 -14.286 14.097 1.00 78.44 258 SER A N 1
ATOM 2000 C CA . SER A 1 258 ? -16.123 -15.049 15.148 1.00 78.44 258 SER A CA 1
ATOM 2001 C C . SER A 1 258 ? -14.622 -15.191 14.877 1.00 78.44 258 SER A C 1
ATOM 2003 O O . SER A 1 258 ? -14.182 -15.272 13.728 1.00 78.44 258 SER A O 1
ATOM 2005 N N . ALA A 1 259 ? -13.814 -15.310 15.935 1.00 79.44 259 ALA A N 1
ATOM 2006 C CA . ALA A 1 259 ? -12.373 -15.543 15.794 1.00 79.44 259 ALA A CA 1
ATOM 2007 C C . ALA A 1 259 ? -12.060 -16.781 14.922 1.00 79.44 259 ALA A C 1
ATOM 2009 O O . ALA A 1 259 ? -11.091 -16.776 14.168 1.00 79.44 259 ALA A O 1
ATOM 2010 N N . LYS A 1 260 ? -12.931 -17.802 14.941 1.00 82.12 260 LYS A N 1
ATOM 2011 C CA . LYS A 1 260 ? -12.844 -1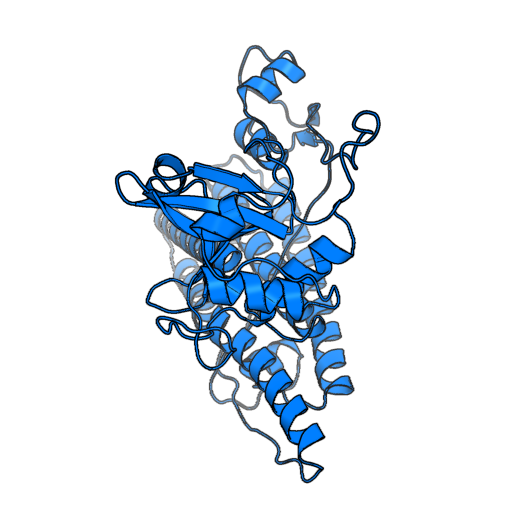8.997 14.082 1.00 82.12 260 LYS A CA 1
ATOM 2012 C C . LYS A 1 260 ? -13.060 -18.680 12.596 1.00 82.12 260 LYS A C 1
ATOM 2014 O O . LYS A 1 260 ? -12.306 -19.156 11.753 1.00 82.12 260 LYS A O 1
ATOM 2019 N N . GLN A 1 261 ? -14.046 -17.842 12.264 1.00 85.94 261 GLN A N 1
ATOM 2020 C CA . GLN A 1 261 ? -14.253 -17.340 10.897 1.00 85.94 261 GLN A CA 1
ATOM 2021 C C . GLN A 1 261 ? -13.051 -16.517 10.406 1.00 85.94 261 GLN A C 1
ATOM 2023 O O . GLN A 1 261 ? -12.600 -16.697 9.275 1.00 85.94 261 GLN A O 1
ATOM 2028 N N . GLN A 1 262 ? -12.486 -15.664 11.267 1.00 82.88 262 GLN A N 1
ATOM 2029 C CA . GLN A 1 262 ? -11.282 -14.888 10.949 1.00 82.88 262 GLN A CA 1
ATOM 2030 C C . GLN A 1 262 ? -10.062 -15.799 10.724 1.00 82.88 262 GLN A C 1
ATOM 2032 O O . GLN A 1 262 ? -9.349 -15.630 9.738 1.00 82.88 262 GLN A O 1
ATOM 2037 N N . GLN A 1 263 ? -9.857 -16.814 11.572 1.00 85.38 263 GLN A N 1
ATOM 2038 C CA . GLN A 1 263 ? -8.808 -17.828 11.400 1.00 85.38 263 GLN A CA 1
ATOM 2039 C C . GLN A 1 263 ? -8.957 -18.601 10.082 1.00 85.38 263 GLN A C 1
ATOM 2041 O O . GLN A 1 263 ? -7.968 -18.779 9.371 1.00 85.38 263 GLN A O 1
ATOM 2046 N N . ILE A 1 264 ? -10.181 -18.996 9.712 1.00 90.12 264 ILE A N 1
ATOM 2047 C CA . ILE A 1 264 ? -10.491 -19.617 8.413 1.00 90.12 264 ILE A CA 1
ATOM 2048 C C . ILE A 1 264 ? -10.085 -18.712 7.250 1.00 90.12 264 ILE A C 1
ATOM 2050 O O . ILE A 1 264 ? -9.417 -19.178 6.330 1.00 90.12 264 ILE A O 1
ATOM 2054 N N . VAL A 1 265 ? -10.424 -17.423 7.300 1.00 88.62 265 VAL A N 1
ATOM 2055 C CA . VAL A 1 265 ? -10.084 -16.454 6.246 1.00 88.62 265 VAL A CA 1
ATOM 2056 C C . VAL A 1 265 ? -8.580 -16.187 6.162 1.00 88.62 265 VAL A C 1
ATOM 2058 O O . VAL A 1 265 ? -8.023 -16.180 5.063 1.00 88.62 265 VAL A O 1
ATOM 2061 N N . SER A 1 266 ? -7.892 -16.028 7.291 1.00 83.81 266 SER A N 1
ATOM 2062 C CA . SER A 1 266 ? -6.435 -15.857 7.314 1.00 83.81 266 SER A CA 1
ATOM 2063 C C . SER A 1 266 ? -5.713 -17.103 6.793 1.00 83.81 266 SER A C 1
ATOM 2065 O O . SER A 1 266 ? -4.822 -16.990 5.954 1.00 83.81 266 SER A O 1
ATOM 2067 N N . TYR A 1 267 ? -6.139 -18.302 7.201 1.00 89.19 267 TYR A N 1
ATOM 2068 C CA . TYR A 1 267 ? -5.554 -19.553 6.716 1.00 89.19 267 TYR A CA 1
ATOM 2069 C C . TYR A 1 267 ? -5.840 -19.781 5.221 1.00 89.19 267 TYR A C 1
ATOM 2071 O O . TYR A 1 267 ? -4.931 -20.142 4.473 1.00 89.19 267 TYR A O 1
ATOM 2079 N N . ALA A 1 268 ? -7.059 -19.479 4.755 1.00 91.12 268 ALA A N 1
ATOM 2080 C CA . ALA A 1 268 ? -7.423 -19.468 3.335 1.00 91.12 268 ALA A CA 1
ATOM 2081 C C . ALA A 1 268 ? -6.469 -18.588 2.507 1.00 91.12 268 ALA A C 1
ATOM 2083 O O . ALA A 1 268 ? -5.970 -19.017 1.466 1.00 91.12 268 ALA A O 1
ATOM 2084 N N . LYS A 1 269 ? -6.142 -17.385 3.003 1.00 84.38 269 LYS A N 1
ATOM 2085 C CA . LYS A 1 269 ? -5.191 -16.472 2.350 1.00 84.38 269 LYS A CA 1
ATOM 2086 C C . LYS A 1 269 ? -3.777 -17.067 2.235 1.00 84.38 269 LYS A C 1
ATOM 2088 O O . LYS A 1 269 ? -3.163 -16.911 1.183 1.00 84.38 269 LYS A O 1
ATOM 2093 N N . THR A 1 270 ? -3.288 -17.844 3.213 1.00 91.44 270 THR A N 1
ATOM 2094 C CA . THR A 1 270 ? -1.958 -18.508 3.117 1.00 91.44 270 THR A CA 1
ATOM 2095 C C . THR A 1 270 ? -1.845 -19.556 1.998 1.00 91.44 270 THR A C 1
ATOM 2097 O O . THR A 1 270 ? -0.743 -19.965 1.623 1.00 91.44 270 THR A O 1
ATOM 2100 N N . LEU A 1 271 ? -2.981 -20.003 1.455 1.00 89.19 271 LEU A N 1
ATOM 2101 C CA . LEU A 1 271 ? -3.060 -20.993 0.383 1.00 89.19 271 LEU A CA 1
ATOM 2102 C C . LEU A 1 271 ? -3.292 -20.373 -1.005 1.00 89.19 271 LEU A C 1
ATOM 2104 O O . LEU A 1 271 ? -3.401 -21.118 -1.979 1.00 89.19 271 LEU A O 1
ATOM 2108 N N . ILE A 1 272 ? -3.329 -19.041 -1.130 1.00 86.56 272 ILE A N 1
ATOM 2109 C CA . ILE A 1 272 ? -3.351 -18.360 -2.433 1.00 86.56 272 ILE A CA 1
ATOM 2110 C C . ILE A 1 272 ? -2.111 -18.767 -3.252 1.00 86.56 272 ILE A C 1
ATOM 2112 O O . ILE A 1 272 ? -1.024 -18.992 -2.719 1.00 86.56 272 ILE A O 1
ATOM 2116 N N . GLY A 1 273 ? -2.293 -18.946 -4.561 1.00 80.75 273 GLY A N 1
ATOM 2117 C CA . GLY A 1 273 ? -1.249 -19.410 -5.477 1.00 80.75 273 GLY A CA 1
ATOM 2118 C C . GLY A 1 273 ? -0.933 -20.911 -5.411 1.00 80.75 273 GLY A C 1
ATOM 2119 O O . GLY A 1 273 ? -0.153 -21.387 -6.235 1.00 80.75 273 GLY A O 1
ATOM 2120 N N . LYS A 1 274 ? -1.530 -21.701 -4.499 1.00 91.00 274 LYS A N 1
ATOM 2121 C CA . LYS A 1 274 ? -1.403 -23.171 -4.571 1.00 91.00 274 LYS A CA 1
ATOM 2122 C C . LYS A 1 274 ? -2.111 -23.699 -5.833 1.00 91.00 274 LYS A C 1
ATOM 2124 O O . LYS A 1 274 ? -3.176 -23.186 -6.187 1.00 91.00 274 LYS A O 1
ATOM 2129 N N . PRO A 1 275 ? -1.536 -24.693 -6.536 1.00 80.06 275 PRO A N 1
ATOM 2130 C CA . PRO A 1 275 ? -1.990 -25.074 -7.870 1.00 80.06 275 PRO A CA 1
ATOM 2131 C C . PRO A 1 275 ? -3.361 -25.760 -7.865 1.00 80.06 275 PRO A C 1
ATOM 2133 O O . PRO A 1 275 ? -3.807 -26.323 -6.862 1.00 80.06 275 PRO A O 1
ATOM 2136 N N . TYR A 1 276 ? -4.015 -25.753 -9.025 1.00 85.62 276 TYR A N 1
ATOM 2137 C CA . TYR A 1 276 ? -5.193 -26.580 -9.263 1.00 85.62 276 TYR A CA 1
ATOM 2138 C C . TYR A 1 276 ? -4.789 -28.041 -9.480 1.00 85.62 276 TYR A C 1
ATOM 2140 O O . TYR A 1 276 ? -3.811 -28.331 -10.167 1.00 85.62 276 TYR A O 1
ATOM 2148 N N . LYS A 1 277 ? -5.574 -28.967 -8.930 1.00 88.12 277 LYS A N 1
ATOM 2149 C CA . LYS A 1 277 ? -5.524 -30.394 -9.250 1.00 88.12 277 LYS A CA 1
ATOM 2150 C C . LYS A 1 277 ? -6.919 -30.991 -9.101 1.00 88.12 277 LYS A C 1
ATOM 2152 O O . LYS A 1 277 ? -7.507 -30.917 -8.026 1.00 88.12 277 LYS A O 1
ATOM 2157 N N . TYR A 1 278 ? -7.422 -31.635 -10.152 1.00 86.62 278 TYR A N 1
ATOM 2158 C CA . TYR A 1 278 ? -8.677 -32.387 -10.094 1.00 86.62 278 TYR A CA 1
ATOM 2159 C C . TYR A 1 278 ? -8.626 -33.449 -8.979 1.00 86.62 278 TYR A C 1
ATOM 2161 O O . TYR A 1 278 ? -7.636 -34.171 -8.851 1.00 86.62 278 TYR A O 1
ATOM 2169 N N . GLY A 1 279 ? -9.662 -33.508 -8.136 1.00 85.44 279 GLY A N 1
ATOM 2170 C CA . GLY A 1 279 ? -9.701 -34.375 -6.953 1.00 85.44 279 GLY A CA 1
ATOM 2171 C C . GLY A 1 279 ? -8.798 -33.925 -5.790 1.00 85.44 279 GLY A C 1
ATOM 2172 O O . GLY A 1 279 ? -8.765 -34.594 -4.755 1.00 85.44 279 GLY A O 1
ATOM 2173 N N . GLY A 1 280 ? -8.076 -32.810 -5.923 1.00 91.19 280 GLY A N 1
ATOM 2174 C CA . GLY A 1 280 ? -7.038 -32.369 -4.994 1.00 91.19 280 GLY A CA 1
ATOM 2175 C C . GLY A 1 280 ? -7.553 -31.845 -3.649 1.00 91.19 280 GLY A C 1
ATOM 2176 O O . GLY A 1 280 ? -8.468 -31.025 -3.595 1.00 91.19 280 GLY A O 1
ATOM 2177 N N . THR A 1 281 ? -6.917 -32.282 -2.560 1.00 94.19 281 THR A N 1
ATOM 2178 C CA . THR A 1 281 ? -7.280 -31.976 -1.159 1.00 94.19 281 THR A CA 1
ATOM 2179 C C . THR A 1 281 ? -6.087 -31.522 -0.303 1.00 94.19 281 THR A C 1
ATOM 2181 O O . THR A 1 281 ? -6.162 -31.549 0.923 1.00 94.19 281 THR A O 1
ATOM 2184 N N . THR A 1 282 ? -4.957 -31.134 -0.911 1.00 94.31 282 THR A N 1
ATOM 2185 C CA . THR A 1 282 ? -3.717 -30.790 -0.179 1.00 94.31 282 THR A CA 1
ATOM 2186 C C . THR A 1 282 ? -2.987 -29.601 -0.818 1.00 94.31 282 THR A C 1
ATOM 2188 O O . THR A 1 282 ? -3.197 -29.342 -2.000 1.00 94.31 282 THR A O 1
ATOM 2191 N N . PRO A 1 283 ? -2.041 -28.930 -0.129 1.00 92.25 283 PRO A N 1
ATOM 2192 C CA . PRO A 1 283 ? -1.266 -27.825 -0.709 1.00 92.25 283 PRO A CA 1
ATOM 2193 C C . PRO A 1 283 ? -0.406 -28.182 -1.937 1.00 92.25 283 PRO A C 1
ATOM 2195 O O . PRO A 1 283 ? 0.102 -27.275 -2.593 1.00 92.25 283 PRO A O 1
ATOM 2198 N N . LYS A 1 284 ? -0.254 -29.475 -2.274 1.00 90.31 284 LYS A N 1
ATOM 2199 C CA . LYS A 1 284 ? 0.339 -29.943 -3.544 1.00 90.31 284 LYS A CA 1
ATOM 2200 C C . LYS A 1 284 ? -0.612 -29.795 -4.747 1.00 90.31 284 LYS A C 1
ATOM 2202 O O . LYS A 1 284 ? -0.185 -29.984 -5.880 1.00 90.31 284 LYS A O 1
ATOM 2207 N N . GLY A 1 285 ? -1.889 -29.496 -4.510 1.00 86.12 285 GLY A N 1
ATOM 2208 C CA . GLY A 1 285 ? -2.900 -29.215 -5.525 1.00 86.12 285 GLY A CA 1
ATOM 2209 C C . GLY A 1 285 ? -4.323 -29.428 -5.001 1.00 86.12 285 GLY A C 1
ATOM 2210 O O . GLY A 1 285 ? -4.600 -30.452 -4.366 1.00 86.12 285 GLY A O 1
ATOM 2211 N N . PHE A 1 286 ? -5.223 -28.488 -5.301 1.00 96.56 286 PHE A N 1
ATOM 2212 C CA . PHE A 1 286 ? -6.617 -28.485 -4.836 1.00 96.56 286 PHE A CA 1
ATOM 2213 C C . PHE A 1 286 ? -7.648 -28.494 -5.979 1.00 96.56 286 PHE A C 1
ATOM 2215 O O . PHE A 1 286 ? -7.399 -27.915 -7.035 1.00 96.56 286 PHE A O 1
ATOM 2222 N N . ASP A 1 287 ? -8.846 -29.035 -5.731 1.00 86.88 287 ASP A N 1
ATOM 2223 C CA . ASP A 1 287 ? -10.075 -28.594 -6.414 1.00 86.88 287 ASP A CA 1
ATOM 2224 C C . ASP A 1 287 ? -10.918 -27.675 -5.519 1.00 86.88 287 ASP A C 1
ATOM 2226 O O . ASP A 1 287 ? -10.643 -27.529 -4.328 1.00 86.88 287 ASP A O 1
ATOM 2230 N N . VAL A 1 288 ? -11.954 -27.055 -6.094 1.00 91.69 288 VAL A N 1
ATOM 2231 C CA . VAL A 1 288 ? -12.827 -26.070 -5.426 1.00 91.69 288 VAL A CA 1
ATOM 2232 C C . VAL A 1 288 ? -13.362 -26.531 -4.066 1.00 91.69 288 VAL A C 1
ATOM 2234 O O . VAL A 1 288 ? -13.384 -25.746 -3.125 1.00 91.69 288 VAL A O 1
ATOM 2237 N N . SER A 1 289 ? -13.729 -27.808 -3.940 1.00 95.62 289 SER A N 1
ATOM 2238 C CA . SER A 1 289 ? -14.324 -28.391 -2.729 1.00 95.62 289 SER A CA 1
ATOM 2239 C C . SER A 1 289 ? -13.306 -29.064 -1.805 1.00 95.62 289 SER A C 1
ATOM 2241 O O . SER A 1 289 ? -13.491 -29.088 -0.589 1.00 95.62 289 SER A O 1
ATOM 2243 N N . GLY A 1 290 ? -12.201 -29.573 -2.357 1.00 94.38 290 GLY A N 1
ATOM 2244 C CA . GLY A 1 290 ? -11.070 -30.058 -1.568 1.00 94.38 290 GLY A CA 1
ATOM 2245 C C . GLY A 1 290 ? -10.287 -28.922 -0.903 1.00 94.38 290 GLY A C 1
ATOM 2246 O O . GLY A 1 290 ? -9.752 -29.107 0.187 1.00 94.38 290 GLY A O 1
ATOM 2247 N N . TYR A 1 291 ? -10.279 -27.733 -1.511 1.00 98.25 291 TYR A N 1
ATOM 2248 C CA . TYR A 1 291 ? -9.744 -26.502 -0.932 1.00 98.25 291 TYR A CA 1
ATOM 2249 C C . TYR A 1 291 ? -10.530 -26.049 0.301 1.00 98.25 291 TYR A C 1
ATOM 2251 O O . TYR A 1 291 ? -9.948 -25.904 1.376 1.00 98.25 291 TYR A O 1
ATOM 2259 N N . THR A 1 292 ? -11.850 -25.873 0.174 1.00 97.50 292 THR A N 1
ATOM 2260 C CA . THR A 1 292 ? -12.709 -25.458 1.296 1.00 97.50 292 THR A CA 1
ATOM 2261 C C . THR A 1 292 ? -12.627 -26.461 2.443 1.00 97.50 292 THR A C 1
ATOM 2263 O O . THR A 1 292 ? -12.423 -26.061 3.588 1.00 97.50 292 THR A O 1
ATOM 2266 N N . GLN A 1 293 ? -12.676 -27.762 2.136 1.00 97.00 293 GLN A N 1
ATOM 2267 C CA . GLN A 1 293 ? -12.517 -28.831 3.122 1.00 97.00 293 GLN A CA 1
ATOM 2268 C C . GLN A 1 293 ? -11.154 -28.776 3.829 1.00 97.00 293 GLN A C 1
ATOM 2270 O O . GLN A 1 293 ? -11.088 -28.920 5.051 1.00 97.00 293 GLN A O 1
ATOM 2275 N N . TYR A 1 294 ? -10.064 -28.539 3.092 1.00 96.81 294 TYR A N 1
ATOM 2276 C CA . TYR A 1 294 ? -8.733 -28.434 3.683 1.00 96.81 294 TYR A CA 1
ATOM 2277 C C . TYR A 1 294 ? -8.589 -27.195 4.577 1.00 96.81 294 TYR A C 1
ATOM 2279 O O . TYR A 1 294 ? -8.039 -27.312 5.671 1.00 96.81 294 TYR A O 1
ATOM 2287 N N . VAL A 1 295 ? -9.111 -26.031 4.172 1.00 96.44 295 VAL A N 1
ATOM 2288 C CA . VAL A 1 295 ? -9.096 -24.824 5.017 1.00 96.44 295 VAL A CA 1
ATOM 2289 C C . VAL A 1 295 ? -9.871 -25.062 6.312 1.00 96.44 295 VAL A C 1
ATOM 2291 O O . VAL A 1 295 ? -9.307 -24.896 7.390 1.00 96.44 295 VAL A O 1
ATOM 2294 N N . TYR A 1 296 ? -11.129 -25.501 6.225 1.00 94.38 296 TYR A N 1
ATOM 2295 C CA . TYR A 1 296 ? -11.988 -25.704 7.399 1.00 94.38 296 TYR A CA 1
ATOM 2296 C C . TYR A 1 296 ? -11.404 -26.706 8.409 1.00 94.38 296 TYR A C 1
ATOM 2298 O O . TYR A 1 296 ? -11.518 -26.503 9.622 1.00 94.38 296 TYR A O 1
ATOM 2306 N N . LYS A 1 297 ? -10.702 -27.736 7.917 1.00 93.62 297 LYS A N 1
ATOM 2307 C CA . LYS A 1 297 ? -9.978 -28.695 8.754 1.00 93.62 297 LYS A CA 1
ATOM 2308 C C . LYS A 1 297 ? -8.715 -28.105 9.399 1.00 93.62 297 LYS A C 1
ATOM 2310 O O . LYS A 1 297 ? -8.475 -28.348 10.575 1.00 93.62 297 LYS A O 1
ATOM 2315 N N . ASN A 1 298 ? -7.888 -27.362 8.662 1.00 87.69 298 ASN A N 1
ATOM 2316 C CA . ASN A 1 298 ? -6.535 -27.006 9.124 1.00 87.69 298 ASN A CA 1
ATOM 2317 C C . ASN A 1 298 ? -6.410 -25.592 9.727 1.00 87.69 298 ASN A C 1
ATOM 2319 O O . ASN A 1 298 ? -5.415 -25.307 10.386 1.00 87.69 298 ASN A O 1
ATOM 2323 N N . ALA A 1 299 ? -7.414 -24.722 9.579 1.00 81.25 299 ALA A N 1
ATOM 2324 C CA . ALA A 1 299 ? -7.417 -23.346 10.096 1.00 81.25 299 ALA A CA 1
ATOM 2325 C C . ALA A 1 299 ? -7.651 -23.233 11.623 1.00 81.25 299 ALA A C 1
ATOM 2327 O O . ALA A 1 299 ? -8.450 -22.415 12.079 1.00 81.25 299 ALA A O 1
ATOM 2328 N N . GLY A 1 300 ? -7.046 -24.113 12.426 1.00 60.47 300 GLY A N 1
ATOM 2329 C CA . GLY A 1 300 ? -7.185 -24.158 13.892 1.00 60.47 300 GLY A CA 1
ATOM 2330 C C . GLY A 1 300 ? -8.566 -24.576 14.429 1.00 60.47 300 GLY A C 1
ATOM 2331 O O . GLY A 1 300 ? -8.675 -24.965 15.586 1.00 60.47 300 GLY A O 1
ATOM 2332 N N . SER A 1 301 ? -9.616 -24.549 13.602 1.00 64.81 301 SER A N 1
ATOM 2333 C CA . SER A 1 301 ? -10.990 -24.879 14.012 1.00 64.81 301 SER A CA 1
ATOM 2334 C C . SER A 1 301 ? -11.351 -26.370 13.903 1.00 64.81 301 SER A C 1
ATOM 2336 O O . SER A 1 301 ? -12.354 -26.777 14.484 1.00 64.81 301 SER A O 1
ATOM 2338 N N . ASN A 1 302 ? -10.563 -27.176 13.174 1.00 79.94 302 ASN A N 1
ATOM 2339 C CA . ASN A 1 302 ? -10.758 -28.621 12.951 1.00 79.94 302 ASN A CA 1
ATOM 2340 C C . ASN A 1 302 ? -12.186 -29.027 12.528 1.00 79.94 302 ASN A C 1
ATOM 2342 O O . ASN A 1 302 ? -12.723 -30.048 12.960 1.00 79.94 302 ASN A O 1
ATOM 2346 N N . ILE A 1 303 ? -12.822 -28.212 11.683 1.00 87.69 303 ILE A N 1
ATOM 2347 C CA . ILE A 1 303 ? -14.197 -28.436 11.237 1.00 87.69 303 ILE A CA 1
ATOM 2348 C C . ILE A 1 303 ? -14.181 -29.377 10.031 1.00 87.69 303 ILE A C 1
ATOM 2350 O O . ILE A 1 303 ? -13.606 -29.068 8.987 1.00 87.69 303 ILE A O 1
ATOM 2354 N N . SER A 1 304 ? -14.860 -30.515 10.158 1.00 91.19 304 SER A N 1
ATOM 2355 C CA . SER A 1 304 ? -15.122 -31.404 9.027 1.00 91.19 304 SER A CA 1
ATOM 2356 C C . SER A 1 304 ? -16.311 -30.889 8.213 1.00 91.19 304 SER A C 1
ATOM 2358 O O . SER A 1 304 ? -17.386 -30.662 8.767 1.00 91.19 304 SER A O 1
ATOM 2360 N N . ILE A 1 305 ? -16.131 -30.733 6.899 1.00 94.69 305 ILE A N 1
ATOM 2361 C CA . ILE A 1 305 ? -17.213 -30.480 5.934 1.00 94.69 305 ILE A CA 1
ATOM 2362 C C . ILE A 1 305 ? -17.175 -31.535 4.814 1.00 94.69 305 ILE A C 1
ATOM 2364 O O . ILE A 1 305 ? -16.104 -32.105 4.565 1.00 94.69 305 ILE A O 1
ATOM 2368 N N . PRO A 1 306 ? -18.297 -31.815 4.120 1.00 96.31 306 PRO A N 1
ATOM 2369 C CA . PRO A 1 306 ? -18.344 -32.831 3.068 1.00 96.31 306 PRO A CA 1
ATOM 2370 C C . PRO A 1 306 ? -17.349 -32.601 1.926 1.00 96.31 306 PRO A C 1
ATOM 2372 O O . PRO A 1 306 ? -16.896 -31.484 1.678 1.00 96.31 306 PRO A O 1
ATOM 2375 N N . ARG A 1 307 ? -17.018 -33.671 1.195 1.00 95.12 307 ARG A N 1
ATOM 2376 C CA . ARG A 1 307 ? -16.000 -33.629 0.132 1.00 95.12 307 ARG A CA 1
ATOM 2377 C C . ARG A 1 307 ? -16.471 -32.959 -1.164 1.00 95.12 307 ARG A C 1
ATOM 2379 O O . ARG A 1 307 ? -15.626 -32.485 -1.921 1.00 95.12 307 ARG A O 1
ATOM 2386 N N . THR A 1 308 ? -17.775 -32.948 -1.445 1.00 94.69 308 THR A N 1
ATOM 2387 C CA . THR A 1 308 ? -18.336 -32.472 -2.722 1.00 94.69 308 THR A CA 1
ATOM 2388 C C . THR A 1 308 ? -18.938 -31.071 -2.590 1.00 94.69 308 THR A C 1
ATOM 2390 O O . THR A 1 308 ? -19.434 -30.695 -1.527 1.00 94.69 308 THR A O 1
ATOM 2393 N N . VAL A 1 309 ? -18.970 -30.314 -3.693 1.00 95.81 309 VAL A N 1
ATOM 2394 C CA . VAL A 1 309 ? -19.695 -29.030 -3.767 1.00 95.81 309 VAL A CA 1
ATOM 2395 C C . VAL A 1 309 ? -21.182 -29.209 -3.432 1.00 95.81 309 VAL A C 1
ATOM 2397 O O . VAL A 1 309 ? -21.747 -28.406 -2.694 1.00 95.81 309 VAL A O 1
ATOM 2400 N N . ALA A 1 310 ? -21.808 -30.276 -3.938 1.00 93.44 310 ALA A N 1
ATOM 2401 C CA . ALA A 1 310 ? -23.238 -30.528 -3.775 1.00 93.44 310 ALA A CA 1
ATOM 2402 C C . ALA A 1 310 ? -23.638 -30.806 -2.317 1.00 93.44 310 ALA A C 1
ATOM 2404 O O . ALA A 1 310 ? -24.736 -30.439 -1.911 1.00 93.44 310 ALA A O 1
ATOM 2405 N N . ASP A 1 311 ? -22.758 -31.422 -1.525 1.00 95.88 311 ASP A N 1
ATOM 2406 C CA . ASP A 1 311 ? -23.027 -31.741 -0.118 1.00 95.88 311 ASP A CA 1
ATOM 2407 C C . ASP A 1 311 ? -22.567 -30.623 0.825 1.00 95.88 311 ASP A C 1
ATOM 2409 O O . ASP A 1 311 ? -23.228 -30.354 1.829 1.00 95.88 311 ASP A O 1
ATOM 2413 N N . GLN A 1 312 ? -21.517 -29.873 0.464 1.00 97.12 312 GLN A N 1
ATOM 2414 C CA . GLN A 1 312 ? -21.219 -28.588 1.109 1.00 97.12 312 GLN A CA 1
ATOM 2415 C C . GLN A 1 312 ? -22.394 -27.606 0.944 1.00 97.12 312 GLN A C 1
ATOM 2417 O O . GLN A 1 312 ? -22.762 -26.944 1.908 1.00 97.12 312 GLN A O 1
ATOM 2422 N N . TYR A 1 313 ? -23.066 -27.587 -0.215 1.00 96.56 313 TYR A N 1
ATOM 2423 C CA . TYR A 1 313 ? -24.265 -26.765 -0.449 1.00 96.56 313 TYR A CA 1
ATOM 2424 C C . TYR A 1 313 ? -25.515 -27.232 0.329 1.00 96.56 313 TYR A C 1
ATOM 2426 O O . TYR A 1 313 ? -26.501 -26.505 0.411 1.00 96.56 313 TYR A O 1
ATOM 2434 N N . LYS A 1 314 ? -25.484 -28.417 0.954 1.00 94.69 314 LYS A N 1
ATOM 2435 C CA . LYS A 1 314 ? -26.515 -28.896 1.900 1.00 94.69 314 LYS A CA 1
ATOM 2436 C C . LYS A 1 314 ? -26.117 -28.689 3.369 1.00 94.69 314 LYS A C 1
ATOM 2438 O O . LYS A 1 314 ? -26.920 -28.956 4.254 1.00 94.69 314 LYS A O 1
ATOM 2443 N N . SER A 1 315 ? -24.886 -28.250 3.635 1.00 89.19 315 SER A N 1
ATOM 2444 C CA . SER A 1 315 ? -24.311 -28.152 4.981 1.00 89.19 315 SER A CA 1
ATOM 2445 C C . SER A 1 315 ? -24.464 -26.749 5.566 1.00 89.19 315 SER A C 1
ATOM 2447 O O . SER A 1 315 ? -24.340 -25.768 4.843 1.00 89.19 315 SER A O 1
ATOM 2449 N N . GLY A 1 316 ? -24.657 -26.642 6.884 1.00 91.00 316 GLY A N 1
ATOM 2450 C CA . GLY A 1 316 ? -24.769 -25.351 7.577 1.00 91.00 316 GLY A CA 1
ATOM 2451 C C . GLY A 1 316 ? -26.092 -24.611 7.340 1.00 91.00 316 GLY A C 1
ATOM 2452 O O . GLY A 1 316 ? -27.022 -25.136 6.728 1.00 91.00 316 GLY A O 1
ATOM 2453 N N . THR A 1 317 ? -26.185 -23.386 7.857 1.00 94.62 317 THR A N 1
ATOM 2454 C CA . THR A 1 317 ? -27.374 -22.526 7.733 1.00 94.62 317 THR A CA 1
ATOM 2455 C C . THR A 1 317 ? -27.323 -21.666 6.471 1.00 94.62 317 THR A C 1
ATOM 2457 O O . THR A 1 317 ? -26.249 -21.251 6.038 1.00 94.62 317 THR A O 1
ATOM 2460 N N . ASP A 1 318 ? -28.480 -21.390 5.867 1.00 95.44 318 ASP A N 1
ATOM 2461 C CA . ASP A 1 318 ? -28.581 -20.523 4.688 1.00 95.44 318 ASP A CA 1
ATOM 2462 C C . ASP A 1 318 ? -28.305 -19.052 5.012 1.00 95.44 318 ASP A C 1
ATOM 2464 O O . ASP A 1 318 ? -28.852 -18.489 5.962 1.00 95.44 318 ASP A O 1
ATOM 2468 N N . VAL A 1 319 ? -27.487 -18.417 4.172 1.00 93.44 319 VAL A N 1
ATOM 2469 C CA . VAL A 1 319 ? -27.101 -17.008 4.294 1.00 93.44 319 VAL A CA 1
ATOM 2470 C C . VAL A 1 319 ? -27.599 -16.229 3.080 1.00 93.44 319 VAL A C 1
ATOM 2472 O O . VAL A 1 319 ? -27.283 -16.549 1.931 1.00 93.44 319 VAL A O 1
ATOM 2475 N N . LYS A 1 320 ? -28.366 -15.161 3.329 1.00 91.31 320 LYS A N 1
ATOM 2476 C CA . LYS A 1 320 ? -28.747 -14.194 2.290 1.00 91.31 320 LYS A CA 1
ATOM 2477 C C . LYS A 1 320 ? -27.502 -13.436 1.820 1.00 91.31 320 LYS A C 1
ATOM 2479 O O . LYS A 1 320 ? -26.644 -13.106 2.629 1.00 91.31 320 LYS A O 1
ATOM 2484 N N . GLN A 1 321 ? -27.413 -13.104 0.532 1.00 84.50 321 GLN A N 1
ATOM 2485 C CA . GLN A 1 321 ? -26.222 -12.459 -0.049 1.00 84.50 321 GLN A CA 1
ATOM 2486 C C . GLN A 1 321 ? -25.846 -11.126 0.635 1.00 84.50 321 GLN A C 1
ATOM 2488 O O . GLN A 1 321 ? -24.671 -10.791 0.733 1.00 84.50 321 GLN A O 1
ATOM 2493 N N . ASN A 1 322 ? -26.828 -10.390 1.165 1.00 85.69 322 ASN A N 1
ATOM 2494 C CA . ASN A 1 322 ? -26.632 -9.158 1.938 1.00 85.69 322 ASN A CA 1
ATOM 2495 C C . ASN A 1 322 ? -26.326 -9.384 3.438 1.00 85.69 322 ASN A C 1
ATOM 2497 O O . ASN A 1 322 ? -26.259 -8.422 4.195 1.00 85.69 322 ASN A O 1
ATOM 2501 N N . SER A 1 323 ? -26.158 -10.635 3.870 1.00 88.88 323 SER A N 1
ATOM 2502 C CA . SER A 1 323 ? -25.831 -11.047 5.246 1.00 88.88 323 SER A CA 1
ATOM 2503 C C . SER A 1 323 ? -24.561 -11.913 5.317 1.00 88.88 323 SER A C 1
ATOM 2505 O O . SER A 1 323 ? -24.306 -12.552 6.343 1.00 88.88 323 SER A O 1
ATOM 2507 N N . LEU A 1 324 ? -23.782 -11.945 4.227 1.00 89.44 324 LEU A N 1
ATOM 2508 C CA . LEU A 1 324 ? -22.498 -12.643 4.123 1.00 89.44 324 LEU A CA 1
ATOM 2509 C C . LEU A 1 324 ? -21.482 -12.106 5.136 1.00 89.44 324 LEU A C 1
ATOM 2511 O O . LEU A 1 324 ? -21.273 -10.898 5.252 1.00 89.44 324 LEU A O 1
ATOM 2515 N N . GLN A 1 325 ? -20.819 -13.024 5.828 1.00 92.44 325 GLN A N 1
ATOM 2516 C CA . GLN A 1 325 ? -19.742 -12.762 6.775 1.00 92.44 325 GLN A CA 1
ATOM 2517 C C . GLN A 1 325 ? -18.499 -13.556 6.389 1.00 92.44 325 GLN A C 1
ATOM 2519 O O . GLN A 1 325 ? -18.580 -14.580 5.708 1.00 92.44 325 GLN A O 1
ATOM 2524 N N . ALA A 1 326 ? -17.338 -13.089 6.849 1.00 91.19 326 ALA A N 1
ATOM 2525 C CA . ALA A 1 326 ? -16.064 -13.758 6.614 1.00 91.19 326 ALA A CA 1
ATOM 2526 C C . ALA A 1 326 ? -16.151 -15.252 6.966 1.00 91.19 326 ALA A C 1
ATOM 2528 O O . ALA A 1 326 ? -16.763 -15.639 7.965 1.00 91.19 326 ALA A O 1
ATOM 2529 N N . GLY A 1 327 ? -15.562 -16.091 6.121 1.00 92.88 327 GLY A N 1
ATOM 2530 C CA . GLY A 1 327 ? -15.597 -17.541 6.252 1.00 92.88 327 GLY A CA 1
ATOM 2531 C C . GLY A 1 327 ? -16.806 -18.222 5.605 1.00 92.88 327 GLY A C 1
ATOM 2532 O O . GLY A 1 327 ? -16.681 -19.399 5.296 1.00 92.88 327 GLY A O 1
ATOM 2533 N N . ASP A 1 328 ? -17.934 -17.541 5.353 1.00 96.69 328 ASP A N 1
ATOM 2534 C CA . ASP A 1 328 ? -19.117 -18.177 4.745 1.00 96.69 328 ASP A CA 1
ATOM 2535 C C . ASP A 1 328 ? -18.784 -18.841 3.398 1.00 96.69 328 ASP A C 1
ATOM 2537 O O . ASP A 1 328 ? -18.069 -18.278 2.565 1.00 96.69 328 ASP A O 1
ATOM 2541 N N . LEU A 1 329 ? -19.334 -20.033 3.154 1.00 97.81 329 LEU A N 1
ATOM 2542 C CA . LEU A 1 329 ? -19.170 -20.713 1.874 1.00 97.81 329 LEU A CA 1
ATOM 2543 C C . LEU A 1 329 ? -20.123 -20.101 0.844 1.00 97.81 329 LEU A C 1
ATOM 2545 O O . LEU A 1 329 ? -21.339 -20.173 1.011 1.00 97.81 329 LEU A O 1
ATOM 2549 N N . VAL A 1 330 ? -19.579 -19.529 -0.229 1.00 98.00 330 VAL A N 1
ATOM 2550 C CA . VAL A 1 330 ? -20.335 -18.985 -1.370 1.00 98.00 330 VAL A CA 1
ATOM 2551 C C . VAL A 1 330 ? -20.323 -19.968 -2.535 1.00 98.00 330 VAL A C 1
ATOM 2553 O O . VAL A 1 330 ? -19.290 -20.567 -2.839 1.00 98.00 330 VAL A O 1
ATOM 2556 N N . PHE A 1 331 ? -21.471 -20.135 -3.191 1.00 98.19 331 PHE A N 1
ATOM 2557 C CA . PHE A 1 331 ? -21.690 -21.174 -4.197 1.00 98.19 331 PHE A CA 1
ATOM 2558 C C . PHE A 1 331 ? -22.185 -20.602 -5.522 1.00 98.19 331 PHE A C 1
ATOM 2560 O O . PHE A 1 331 ? -22.927 -19.619 -5.549 1.00 98.19 331 PHE A O 1
ATOM 2567 N N . PHE A 1 332 ? -21.825 -21.263 -6.625 1.00 96.38 332 PHE A N 1
ATOM 2568 C CA . PHE A 1 332 ? -22.160 -20.818 -7.979 1.00 96.38 332 PHE A CA 1
ATOM 2569 C C . PHE A 1 332 ? -22.553 -21.985 -8.890 1.00 96.38 332 PHE A C 1
ATOM 2571 O O . PHE A 1 332 ? -22.065 -23.115 -8.754 1.00 96.38 332 PHE A O 1
ATOM 2578 N N . LYS A 1 333 ? -23.450 -21.693 -9.832 1.00 91.56 333 LYS A N 1
ATOM 2579 C CA . LYS A 1 333 ? -23.970 -22.623 -10.835 1.00 91.56 333 LYS A CA 1
ATOM 2580 C C . LYS A 1 333 ? -23.077 -22.657 -12.072 1.00 91.56 333 LYS A C 1
ATOM 2582 O O . LYS A 1 333 ? -22.587 -21.623 -12.516 1.00 91.56 333 LYS A O 1
ATOM 2587 N N . ASN A 1 334 ? -22.962 -23.832 -12.680 1.00 81.75 334 ASN A N 1
ATOM 2588 C CA . ASN A 1 334 ? -22.595 -23.977 -14.084 1.00 81.75 334 ASN A CA 1
ATOM 2589 C C . ASN A 1 334 ? -23.715 -24.762 -14.781 1.00 81.75 334 ASN A C 1
ATOM 2591 O O . ASN A 1 334 ? -24.052 -25.880 -14.381 1.00 81.75 334 ASN A O 1
ATOM 2595 N N . GLY A 1 335 ? -24.368 -24.138 -15.763 1.00 82.25 335 GLY A N 1
ATOM 2596 C CA . GLY A 1 335 ? -25.638 -24.629 -16.295 1.00 82.25 335 GLY A CA 1
ATOM 2597 C C . GLY A 1 335 ? -26.696 -24.790 -15.192 1.00 82.25 335 GLY A C 1
ATOM 2598 O O . GLY A 1 335 ? -26.990 -23.852 -14.452 1.00 82.25 335 GLY A O 1
ATOM 2599 N N . LYS A 1 336 ? -27.275 -25.992 -15.078 1.00 81.75 336 LYS A N 1
ATOM 2600 C CA . LYS A 1 336 ? -28.364 -26.300 -14.130 1.00 81.75 336 LYS A CA 1
ATOM 2601 C C . LYS A 1 336 ? -27.893 -26.653 -12.707 1.00 81.75 336 LYS A C 1
ATOM 2603 O O . LYS A 1 336 ? -28.726 -26.688 -11.805 1.00 81.75 336 LYS A O 1
ATOM 2608 N N . SER A 1 337 ? -26.598 -26.894 -12.489 1.00 85.31 337 SER A N 1
ATOM 2609 C CA . SER A 1 337 ? -26.076 -27.490 -11.247 1.00 85.31 337 SER A CA 1
ATOM 2610 C C . SER A 1 337 ? -25.121 -26.561 -10.501 1.00 85.31 337 SER A C 1
ATOM 2612 O O . SER A 1 337 ? -24.328 -25.852 -11.116 1.00 85.31 337 SER A O 1
ATOM 2614 N N . VAL A 1 338 ? -25.147 -26.598 -9.165 1.00 91.56 338 VAL A N 1
ATOM 2615 C CA . VAL A 1 338 ? -24.143 -25.927 -8.320 1.00 91.56 338 VAL A CA 1
ATOM 2616 C C . VAL A 1 338 ? -22.828 -26.703 -8.410 1.00 91.56 338 VAL A C 1
ATOM 2618 O O . VAL A 1 338 ? -22.781 -27.875 -8.042 1.00 91.56 338 VAL A O 1
ATOM 2621 N N . SER A 1 339 ? -21.773 -26.072 -8.929 1.00 88.50 339 SER A N 1
ATOM 2622 C CA . SER A 1 339 ? -20.515 -26.756 -9.279 1.00 88.50 339 SER A CA 1
ATOM 2623 C C . SER A 1 339 ? -19.246 -26.027 -8.832 1.00 88.50 339 SER A C 1
ATOM 2625 O O . SER A 1 339 ? -18.152 -26.559 -9.005 1.00 88.50 339 SER A O 1
ATOM 2627 N N . VAL A 1 340 ? -19.366 -24.818 -8.280 1.00 94.12 340 VAL A N 1
ATOM 2628 C CA . VAL A 1 340 ? -18.242 -24.059 -7.717 1.00 94.12 340 VAL A CA 1
ATOM 2629 C C . VAL A 1 340 ? -18.589 -23.631 -6.297 1.00 94.12 340 VAL A C 1
ATOM 2631 O O . VAL A 1 340 ? -19.723 -23.241 -6.023 1.00 94.12 340 VAL A O 1
ATOM 2634 N N . VAL A 1 341 ? -17.593 -23.689 -5.415 1.00 98.06 341 VAL A N 1
ATOM 2635 C CA . VAL A 1 341 ? -17.640 -23.179 -4.044 1.00 98.06 341 VAL A CA 1
ATOM 2636 C C . VAL A 1 341 ? -16.368 -22.379 -3.755 1.00 98.06 341 VAL A C 1
ATOM 2638 O O . VAL A 1 341 ? -15.311 -22.657 -4.328 1.00 98.06 341 VAL A O 1
ATOM 2641 N N . GLY A 1 342 ? -16.470 -21.391 -2.873 1.00 97.75 342 GLY A N 1
ATOM 2642 C CA . GLY A 1 342 ? -15.341 -20.655 -2.314 1.00 97.75 342 GLY A CA 1
ATOM 2643 C C . GLY A 1 342 ? -15.656 -20.104 -0.924 1.00 97.75 342 GLY A C 1
ATOM 2644 O O . GLY A 1 342 ? -16.772 -20.251 -0.434 1.00 97.75 342 GLY A O 1
ATOM 2645 N N . ILE A 1 343 ? -14.665 -19.482 -0.290 1.00 97.81 343 ILE A N 1
ATOM 2646 C CA . ILE A 1 343 ? -14.752 -18.920 1.067 1.00 97.81 343 ILE A CA 1
ATOM 2647 C C . ILE A 1 343 ? -14.850 -17.400 0.960 1.00 97.81 343 ILE A C 1
ATOM 2649 O O . ILE A 1 343 ? -13.939 -16.773 0.418 1.00 97.81 343 ILE A O 1
ATOM 2653 N N . TYR A 1 344 ? -15.929 -16.811 1.469 1.00 97.25 344 TYR A N 1
ATOM 2654 C CA . TYR A 1 344 ? -16.121 -15.364 1.515 1.00 97.25 344 TYR A CA 1
ATOM 2655 C C . TYR A 1 344 ? -15.102 -14.688 2.442 1.00 97.25 344 TYR A C 1
ATOM 2657 O O . TYR A 1 344 ? -14.762 -15.217 3.504 1.00 97.25 344 TYR A O 1
ATOM 2665 N N . LEU A 1 345 ? -14.626 -13.508 2.044 1.00 85.62 345 LEU A N 1
ATOM 2666 C CA . LEU A 1 345 ? -13.703 -12.685 2.824 1.00 85.62 345 LEU A CA 1
ATOM 2667 C C . LEU A 1 345 ? -14.466 -11.513 3.456 1.00 85.62 345 LEU A C 1
ATOM 2669 O O . LEU A 1 345 ? -15.002 -11.618 4.555 1.00 85.62 345 LEU A O 1
ATOM 2673 N N . ASP A 1 346 ? -14.538 -10.410 2.729 1.00 79.00 346 ASP A N 1
ATOM 2674 C CA . ASP A 1 346 ? -15.188 -9.153 3.054 1.00 79.00 346 ASP A CA 1
ATOM 2675 C C . ASP A 1 346 ? -15.446 -8.402 1.733 1.00 79.00 346 ASP A C 1
ATOM 2677 O O . ASP A 1 346 ? -15.057 -8.876 0.668 1.00 79.00 346 ASP A O 1
ATOM 2681 N N . LYS A 1 347 ? -16.137 -7.254 1.770 1.00 76.94 347 LYS A N 1
ATOM 2682 C CA . LYS A 1 347 ? -16.265 -6.318 0.624 1.00 76.94 347 LYS A CA 1
ATOM 2683 C C . LYS A 1 347 ? -16.693 -6.947 -0.724 1.00 76.94 347 LYS A C 1
ATOM 2685 O O . LYS A 1 347 ? -16.324 -6.451 -1.784 1.00 76.94 347 LYS A O 1
ATOM 2690 N N . GLN A 1 348 ? -17.527 -7.991 -0.698 1.00 84.12 348 GLN A N 1
ATOM 2691 C CA . GLN A 1 348 ? -17.939 -8.773 -1.878 1.00 84.12 348 GLN A CA 1
ATOM 2692 C C . GLN A 1 348 ? -16.813 -9.586 -2.557 1.00 84.12 348 GLN A C 1
ATOM 2694 O O . GLN A 1 348 ? -16.922 -9.904 -3.740 1.00 84.12 348 GLN A O 1
ATOM 2699 N N . GLU A 1 349 ? -15.766 -9.980 -1.830 1.00 85.31 349 GLU A N 1
ATOM 2700 C CA . GLU A 1 349 ? -14.716 -10.896 -2.299 1.00 85.31 349 GLU A CA 1
ATOM 2701 C C . GLU A 1 349 ? -14.806 -12.306 -1.692 1.00 85.31 349 GLU A C 1
ATOM 2703 O O . GLU A 1 349 ? -15.297 -12.513 -0.582 1.00 85.31 349 GLU A O 1
ATOM 2708 N N . PHE A 1 350 ? -14.278 -13.292 -2.420 1.00 97.44 350 PHE A N 1
ATOM 2709 C CA . PHE A 1 350 ? -14.136 -14.679 -1.975 1.00 97.44 350 PHE A CA 1
ATOM 2710 C C . PHE A 1 350 ? -12.859 -15.323 -2.540 1.00 97.44 350 PHE A C 1
ATOM 2712 O O . PHE A 1 350 ? -12.351 -14.899 -3.577 1.00 97.44 350 PHE A O 1
ATOM 2719 N N . ILE A 1 351 ? -12.343 -16.371 -1.888 1.00 94.31 351 ILE A N 1
ATOM 2720 C CA . ILE A 1 351 ? -11.247 -17.209 -2.411 1.00 94.31 351 ILE A CA 1
ATOM 2721 C C . ILE A 1 351 ? -11.803 -18.546 -2.893 1.00 94.31 351 ILE A C 1
ATOM 2723 O O . ILE A 1 351 ? -12.549 -19.215 -2.178 1.00 94.31 351 ILE A O 1
ATOM 2727 N N . TYR A 1 352 ? -11.383 -18.970 -4.082 1.00 96.75 352 TYR A N 1
ATOM 2728 C CA . TYR A 1 352 ? -11.700 -20.276 -4.661 1.00 96.75 352 TYR A CA 1
ATOM 2729 C C . TYR A 1 352 ? -10.516 -20.803 -5.485 1.00 96.75 352 TYR A C 1
ATOM 2731 O O . TYR A 1 352 ? -9.515 -20.107 -5.672 1.00 96.75 352 TYR A O 1
ATOM 2739 N N . VAL A 1 353 ? -10.630 -22.027 -6.006 1.00 93.12 353 VAL A N 1
ATOM 2740 C CA . VAL A 1 353 ? -9.637 -22.590 -6.933 1.00 93.12 353 VAL A CA 1
ATOM 2741 C C . VAL A 1 353 ? -10.072 -22.375 -8.380 1.00 93.12 353 VAL A C 1
ATOM 2743 O O . VAL A 1 353 ? -11.045 -22.966 -8.844 1.00 93.12 353 VAL A O 1
ATOM 2746 N N . SER A 1 354 ? -9.325 -21.544 -9.101 1.00 89.06 354 SER A N 1
ATOM 2747 C CA . SER A 1 354 ? -9.416 -21.416 -10.559 1.00 89.06 354 SER A CA 1
ATOM 2748 C C . SER A 1 354 ? -8.566 -22.487 -11.253 1.00 89.06 354 SER A C 1
ATOM 2750 O O . SER A 1 354 ? -7.742 -23.130 -10.609 1.00 89.06 354 SER A O 1
ATOM 2752 N N . SER A 1 355 ? -8.657 -22.630 -12.579 1.00 78.50 355 SER A N 1
ATOM 2753 C CA . SER A 1 355 ? -7.726 -23.480 -13.350 1.00 78.50 355 SER A CA 1
ATOM 2754 C C . SER A 1 355 ? -6.251 -23.064 -13.216 1.00 78.50 355 SER A C 1
ATOM 2756 O O . SER A 1 355 ? -5.364 -23.883 -13.439 1.00 78.50 355 SER A O 1
ATOM 2758 N N . LYS A 1 356 ? -5.978 -21.818 -12.799 1.00 80.31 356 LYS A N 1
ATOM 2759 C CA . LYS A 1 356 ? -4.638 -21.289 -12.491 1.00 80.31 356 LYS A CA 1
ATOM 2760 C C . LYS A 1 356 ? -4.263 -21.407 -11.001 1.00 80.31 356 LYS A C 1
ATOM 2762 O O . LYS A 1 356 ? -3.290 -20.801 -10.571 1.00 80.31 356 LYS A O 1
ATOM 2767 N N . GLY A 1 357 ? -5.027 -22.169 -10.213 1.00 78.00 357 GLY A N 1
ATOM 2768 C CA . GLY A 1 357 ? -4.837 -22.330 -8.768 1.00 78.00 357 GLY A CA 1
ATOM 2769 C C . GLY A 1 357 ? -5.719 -21.420 -7.909 1.00 78.00 357 GLY A C 1
ATOM 2770 O O . GLY A 1 357 ? -6.643 -20.760 -8.399 1.00 78.00 357 GLY A O 1
ATOM 2771 N N . VAL A 1 358 ? -5.451 -21.438 -6.602 1.00 89.38 358 VAL A N 1
ATOM 2772 C CA . VAL A 1 358 ? -6.188 -20.697 -5.565 1.00 89.38 358 VAL A CA 1
ATOM 2773 C C . VAL A 1 358 ? -6.014 -19.188 -5.755 1.00 89.38 358 VAL A C 1
ATOM 2775 O O . VAL A 1 358 ? -4.884 -18.699 -5.781 1.00 89.38 358 VAL A O 1
ATOM 2778 N N . LYS A 1 359 ? -7.117 -18.436 -5.844 1.00 86.56 359 LYS A N 1
ATOM 2779 C CA . LYS A 1 359 ? -7.098 -16.968 -5.970 1.00 86.56 359 LYS A CA 1
ATOM 2780 C C . LYS A 1 359 ? -8.347 -16.294 -5.393 1.00 86.56 359 LYS A C 1
ATOM 2782 O O . LYS A 1 359 ? -9.401 -16.920 -5.283 1.00 86.56 359 LYS A O 1
ATOM 2787 N N . THR A 1 360 ? -8.226 -15.005 -5.078 1.00 85.06 360 THR A N 1
ATOM 2788 C CA . THR A 1 360 ? -9.356 -14.106 -4.791 1.00 85.06 360 THR A CA 1
ATOM 2789 C C . THR A 1 360 ? -10.184 -13.815 -6.044 1.00 85.06 360 THR A C 1
ATOM 2791 O O . THR A 1 360 ? -9.693 -13.906 -7.173 1.00 85.06 360 THR A O 1
ATOM 2794 N N . GLN A 1 361 ? -11.452 -13.461 -5.855 1.00 90.88 361 GLN A N 1
ATOM 2795 C CA . GLN A 1 361 ? -12.329 -12.921 -6.887 1.00 90.88 361 GLN A CA 1
ATOM 2796 C C . GLN A 1 361 ? -13.456 -12.094 -6.261 1.00 90.88 361 GLN A C 1
ATOM 2798 O O . GLN A 1 361 ? -13.958 -12.433 -5.190 1.00 90.88 361 GLN A O 1
ATOM 2803 N N . SER A 1 362 ? -13.913 -11.061 -6.971 1.00 85.62 362 SER A N 1
ATOM 2804 C CA . SER A 1 362 ? -15.089 -10.282 -6.576 1.00 85.62 362 SER A CA 1
ATOM 2805 C C . SER A 1 362 ? -16.393 -10.883 -7.120 1.00 85.62 362 SER A C 1
ATOM 2807 O O . SER A 1 362 ? -16.545 -11.087 -8.332 1.00 85.62 362 SER A O 1
ATOM 2809 N N . LEU A 1 363 ? -17.363 -11.097 -6.222 1.00 82.81 363 LEU A N 1
ATOM 2810 C CA . LEU A 1 363 ? -18.753 -11.474 -6.516 1.00 82.81 363 LEU A CA 1
ATOM 2811 C C . LEU A 1 363 ? -19.447 -10.469 -7.446 1.00 82.81 363 LEU A C 1
ATOM 2813 O O . LEU A 1 363 ? -20.340 -10.846 -8.197 1.00 82.81 363 LEU A O 1
ATOM 2817 N N . SER A 1 364 ? -19.036 -9.198 -7.406 1.00 82.75 364 SER A N 1
ATOM 2818 C CA . SER A 1 364 ? -19.633 -8.103 -8.180 1.00 82.75 364 SER A CA 1
ATOM 2819 C C . SER A 1 364 ? -19.408 -8.236 -9.690 1.00 82.75 364 SER A C 1
ATOM 2821 O O . SER A 1 364 ? -20.129 -7.623 -10.478 1.00 82.75 364 SER A O 1
ATOM 2823 N N . THR A 1 365 ? -18.412 -9.023 -10.113 1.00 77.75 365 THR A N 1
ATOM 2824 C CA . THR A 1 365 ? -18.098 -9.234 -11.533 1.00 77.75 365 THR A CA 1
ATOM 2825 C C . THR A 1 365 ? -19.201 -10.038 -12.232 1.00 77.75 365 THR A C 1
ATOM 2827 O O . THR A 1 365 ? -19.718 -11.009 -11.682 1.00 77.75 365 THR A O 1
ATOM 2830 N N . ALA A 1 366 ? -19.564 -9.649 -13.461 1.00 84.12 366 ALA A N 1
ATOM 2831 C CA . ALA A 1 366 ? -20.805 -10.084 -14.119 1.00 84.12 366 ALA A CA 1
ATOM 2832 C C . ALA A 1 366 ? -21.030 -11.610 -14.140 1.00 84.12 366 ALA A C 1
ATOM 2834 O O . ALA A 1 366 ? -22.127 -12.069 -13.832 1.00 84.12 366 ALA A O 1
ATOM 2835 N N . TYR A 1 367 ? -19.994 -12.406 -14.432 1.00 83.62 367 TYR A N 1
ATOM 2836 C CA . TYR A 1 367 ? -20.082 -13.872 -14.397 1.00 83.62 367 TYR A CA 1
ATOM 2837 C C . TYR A 1 367 ? -20.457 -14.402 -13.003 1.00 83.62 367 TYR A C 1
ATOM 2839 O O . TYR A 1 367 ? -21.339 -15.249 -12.876 1.00 83.62 367 TYR A O 1
ATOM 2847 N N . TRP A 1 368 ? -19.800 -13.912 -11.950 1.00 88.44 368 TRP A N 1
ATOM 2848 C CA . TRP A 1 368 ? -19.950 -14.424 -10.584 1.00 88.44 368 TRP A CA 1
ATOM 2849 C C . TRP A 1 368 ? -21.235 -13.917 -9.925 1.00 88.44 368 TRP A C 1
ATOM 2851 O O . TRP A 1 368 ? -21.891 -14.672 -9.212 1.00 88.44 368 TRP A O 1
ATOM 2861 N N . LYS A 1 369 ? -21.669 -12.702 -10.279 1.00 90.19 369 LYS A N 1
ATOM 2862 C CA . LYS A 1 369 ? -22.996 -12.168 -9.951 1.00 90.19 369 LYS A CA 1
ATOM 2863 C C . LYS A 1 369 ? -24.113 -13.012 -10.573 1.00 90.19 369 LYS A C 1
ATOM 2865 O O . LYS A 1 369 ? -25.035 -13.416 -9.872 1.00 90.19 369 LYS A O 1
ATOM 2870 N N . ASN A 1 370 ? -24.022 -13.307 -11.872 1.00 89.00 370 ASN A N 1
ATOM 2871 C CA . ASN A 1 370 ? -25.082 -14.004 -12.610 1.00 89.00 370 ASN A CA 1
ATOM 2872 C C . ASN A 1 370 ? -25.125 -15.520 -12.339 1.00 89.00 370 ASN A C 1
ATOM 2874 O O . ASN A 1 370 ? -26.163 -16.145 -12.545 1.00 89.00 370 ASN A O 1
ATOM 2878 N N . SER A 1 371 ? -24.021 -16.120 -11.881 1.00 91.38 371 SER A N 1
ATOM 2879 C CA . SER A 1 371 ? -23.947 -17.548 -11.529 1.00 91.38 371 SER A CA 1
ATOM 2880 C C . SER A 1 371 ? -24.202 -17.847 -10.047 1.00 91.38 371 SER A C 1
ATOM 2882 O O . SER A 1 371 ? -24.280 -19.022 -9.686 1.00 91.38 371 SER A O 1
ATOM 2884 N N . TYR A 1 372 ? -24.348 -16.835 -9.184 1.00 94.88 372 TYR A N 1
ATOM 2885 C CA . TYR A 1 372 ? -24.527 -17.017 -7.739 1.00 94.88 372 TYR A CA 1
ATOM 2886 C C . TYR A 1 372 ? -25.717 -17.937 -7.407 1.00 94.88 372 TYR A C 1
ATOM 2888 O O . TYR A 1 372 ? -26.840 -17.749 -7.878 1.00 94.88 372 TYR A O 1
ATOM 2896 N N . ALA A 1 373 ? -25.455 -18.969 -6.603 1.00 95.56 373 ALA A N 1
ATOM 2897 C CA . ALA A 1 373 ? -26.439 -19.968 -6.193 1.00 95.56 373 ALA A CA 1
ATOM 2898 C C . ALA A 1 373 ? -27.023 -19.684 -4.803 1.00 95.56 373 ALA A C 1
ATOM 2900 O O . ALA A 1 373 ? -28.199 -19.953 -4.575 1.00 95.56 373 ALA A O 1
ATOM 2901 N N . GLY A 1 374 ? -26.198 -19.158 -3.895 1.00 95.88 374 GLY A N 1
ATOM 2902 C CA . GLY A 1 374 ? -26.500 -18.989 -2.477 1.00 95.88 374 GLY A CA 1
ATOM 2903 C C . GLY A 1 374 ? -25.232 -19.100 -1.628 1.00 95.88 374 GLY A C 1
ATOM 2904 O O . GLY A 1 374 ? -24.125 -19.229 -2.162 1.00 95.88 374 GLY A O 1
ATOM 2905 N N . ALA A 1 375 ? -25.394 -19.072 -0.306 1.00 97.69 375 ALA A N 1
ATOM 2906 C CA . ALA A 1 375 ? -24.291 -19.226 0.634 1.00 97.69 375 ALA A CA 1
ATOM 2907 C C . ALA A 1 375 ? -24.696 -19.984 1.902 1.00 97.69 375 ALA A C 1
ATOM 2909 O O . ALA A 1 375 ? -25.864 -19.978 2.295 1.00 97.69 375 ALA A O 1
ATOM 2910 N N . LYS A 1 376 ? -23.708 -20.620 2.539 1.00 97.00 376 LYS A N 1
ATOM 2911 C CA . LYS A 1 376 ? -23.868 -21.410 3.761 1.00 97.00 376 LYS A CA 1
ATOM 2912 C C . LYS A 1 376 ? -22.896 -20.978 4.852 1.00 97.00 376 LYS A C 1
ATOM 2914 O O . LYS A 1 376 ? -21.689 -20.899 4.618 1.00 97.00 376 LYS A O 1
ATOM 2919 N N . ARG A 1 377 ? -23.411 -20.804 6.068 1.00 95.06 377 ARG A N 1
ATOM 2920 C CA . ARG A 1 377 ? -22.614 -20.582 7.277 1.00 95.06 377 ARG A CA 1
ATOM 2921 C C . ARG A 1 377 ? -22.450 -21.893 8.039 1.00 95.06 377 ARG A C 1
ATOM 2923 O O . ARG A 1 377 ? -23.420 -22.524 8.451 1.00 95.06 377 ARG A O 1
ATOM 2930 N N . ILE A 1 378 ? -21.198 -22.316 8.191 1.00 92.38 378 ILE A N 1
ATOM 2931 C CA . ILE A 1 378 ? -20.830 -23.590 8.832 1.00 92.38 378 ILE A CA 1
ATOM 2932 C C . ILE A 1 378 ? -20.563 -23.418 10.340 1.00 92.38 378 ILE A C 1
ATOM 2934 O O . ILE A 1 378 ? -20.797 -24.339 11.119 1.00 92.38 378 ILE A O 1
ATOM 2938 N N . ILE A 1 379 ? -20.079 -22.244 10.760 1.00 82.75 379 ILE A N 1
ATOM 2939 C CA . ILE A 1 379 ? -19.835 -21.905 12.171 1.00 82.75 379 ILE A CA 1
ATOM 2940 C C . ILE A 1 379 ? -21.103 -21.278 12.757 1.00 82.75 379 ILE A C 1
ATOM 2942 O O . ILE A 1 379 ? -21.628 -20.330 12.181 1.00 82.75 379 ILE A O 1
ATOM 2946 N N . LYS A 1 380 ? -21.576 -21.810 13.887 1.00 65.06 380 LYS A N 1
ATOM 2947 C CA . LYS A 1 380 ? -22.640 -21.201 14.698 1.00 65.06 380 LYS A CA 1
ATOM 2948 C C . LYS A 1 380 ? -22.083 -20.073 15.562 1.00 65.06 380 LYS A C 1
ATOM 2950 O O . LYS A 1 380 ? -20.962 -20.274 16.083 1.00 65.06 380 LYS A O 1
#

InterPro domains:
  IPR000064 Endopeptidase, NLPC/P60 domain [PF00877] (273-377)
  IPR000064 Endopeptidase, NLPC/P60 domain [PS51935] (258-379)
  IPR018392 LysM domain [PF01476] (200-242)
  IPR018392 LysM domain [PS51782] (198-241)
  IPR018392 LysM domain [SM00257] (199-242)
  IPR018392 LysM domain [cd00118] (199-241)
  IPR036779 LysM domain superfamily [G3DSA:3.10.350.10] (196-245)
  IPR036779 LysM domain superfamily [SSF54106] (199-241)
  IPR038765 Papain-like cysteine peptidase superfamily [SSF54001] (255-379)
  IPR052062 Murein DD-endopeptidase/LD-carboxypeptidase [PTHR47360] (169-380)